Protein AF-0000000069326413 (afdb_homodimer)

Sequence (470 aa):
MCHCPIRCCQYRPVPPFSFQSLQCCTCTYGPPRIPIYRRQLPPCRSLFRKFFLRGDIPISRYFGPKASQQFIKWHVPPEKLDFQRYLPLFFDGLCETTFPYREFARNGIRDMIAVAKEKQLLCCLPMLILPAKRALNTKDPDVIIATLRALQQLVQAGPWIGPALVPYYRQLLPIPNLFRDCNVNIGDQIDFQGGNRVGDVIDVTLQMLERHGGPDAYLNIKYMVPTYESCVLNRMCHCPIRCCQYRPVPPFSFQSLQCCTCTYGPPRIPIYRRQLPPCRSLFRKFFLRGDIPISRYFGPKASQQFIKWHVPPEKLDFQRYLPLFFDGLCETTFPYREFARNGIRDMIAVAKEKQLLCCLPMLILPAKRALNTKDPDVIIATLRALQQLVQAGPWIGPALVPYYRQLLPIPNLFRDCNVNIGDQIDFQGGNRVGDVIDVTLQMLERHGGPDAYLNIKYMVPTYESCVLNR

Foldseek 3Di:
DQPPPPPLPAQDADDPPDPCCVDHSHDDPPPPPPCQLDQDLPPDDFPLVVCVVVVVAQWDADDDPCSVPDGIDGPDQLAPDQLLPVLLSLLLLLLPDDPPSNVCSLRSLVRNLVNYDLVSCLVNVVSNLVSLLVQLSSSQLQSLLSSLVSLLSQLVSDLVRLQSCQVSCLSRCQSLLVQLPVPCPPVRQANPVPRDGSNVSSLVSLQSSLVRNPDCNVVSNCVNRVPDDHPPVVD/DQPPPPPLPAQDADDPPDPCCVHHSHDDPPPPPPCQLDQDLPPDDFPLVVCVVVVVAQWDADDDPCSVPDGIDGPDQLAPDQCLPVLLSLLLLLLPDDPPSNVCSLRSLVRNLVNDDLVSCLVNVVSNLVSLLVQLSSSQLQSLLSSLVSLLSQLVSDLVRLQSCQVSCLSRCQSLLVQLPVPCPDVRQANPVPRDGSNVSSLVSLQSSLVRNPDCNVVSNCVNRVPDDHPVVVD

pLDDT: mean 82.01, std 21.1, range [27.34, 98.69]

Structure (mmCIF, N/CA/C/O backbone):
data_AF-0000000069326413-model_v1
#
loop_
_entity.id
_entity.type
_entity.pdbx_description
1 polymer 'Uncharacterized protein'
#
loop_
_atom_site.group_PDB
_atom_site.id
_atom_site.type_symbol
_atom_site.label_atom_id
_atom_site.label_alt_id
_atom_site.label_comp_id
_atom_site.label_asym_id
_atom_site.label_entity_id
_atom_site.label_seq_id
_atom_site.pdbx_PDB_ins_code
_atom_site.Cartn_x
_atom_site.Cartn_y
_atom_site.Cartn_z
_atom_site.occupancy
_atom_site.B_iso_or_equiv
_atom_site.auth_seq_id
_atom_site.auth_comp_id
_atom_site.auth_asym_id
_atom_site.auth_atom_id
_atom_site.pdbx_PDB_model_num
ATOM 1 N N . MET A 1 1 ? -33.094 -3.9 -29.969 1 27.34 1 MET A N 1
ATOM 2 C CA . MET A 1 1 ? -32.281 -5.02 -30.453 1 27.34 1 MET A CA 1
ATOM 3 C C . MET A 1 1 ? -31.25 -4.539 -31.438 1 27.34 1 MET A C 1
ATOM 5 O O . MET A 1 1 ? -31.562 -3.836 -32.406 1 27.34 1 MET A O 1
ATOM 9 N N . CYS A 1 2 ? -29.922 -4.367 -30.984 1 31.05 2 CYS A N 1
ATOM 10 C CA . CYS A 1 2 ? -28.859 -3.807 -31.828 1 31.05 2 CYS A CA 1
ATOM 11 C C . CYS A 1 2 ? -28.625 -4.684 -33.062 1 31.05 2 CYS A C 1
ATOM 13 O O . CYS A 1 2 ? -28.406 -5.891 -32.938 1 31.05 2 CYS A O 1
ATOM 15 N N . HIS A 1 3 ? -29.25 -4.457 -34.094 1 34.12 3 HIS A N 1
ATOM 16 C CA . HIS A 1 3 ? -29.141 -5.164 -35.375 1 34.12 3 HIS A CA 1
ATOM 17 C C . HIS A 1 3 ? -27.797 -4.891 -36.031 1 34.12 3 HIS A C 1
ATOM 19 O O . HIS A 1 3 ? -27.672 -5.008 -37.25 1 34.12 3 HIS A O 1
ATOM 25 N N . CYS A 1 4 ? -26.812 -4.234 -35.375 1 34.62 4 CYS A N 1
ATOM 26 C CA . CYS A 1 4 ? -25.594 -3.992 -36.156 1 34.62 4 CYS A CA 1
ATOM 27 C C . CYS A 1 4 ? -24.938 -5.305 -36.562 1 34.62 4 CYS A C 1
ATOM 29 O O . CYS A 1 4 ? -24.812 -6.219 -35.719 1 34.62 4 CYS A O 1
ATOM 31 N N . PRO A 1 5 ? -25.016 -5.652 -37.781 1 35.03 5 PRO A N 1
ATOM 32 C CA . PRO A 1 5 ? -24.391 -6.906 -38.219 1 35.03 5 PRO A CA 1
ATOM 33 C C . PRO A 1 5 ? -23.016 -7.141 -37.594 1 35.03 5 PRO A C 1
ATOM 35 O O . PRO A 1 5 ? -22.594 -8.289 -37.438 1 35.03 5 PRO A O 1
ATOM 38 N N . ILE A 1 6 ? -22.062 -6.262 -38 1 32.78 6 ILE A N 1
ATOM 39 C CA . ILE A 1 6 ? -20.672 -6.473 -37.594 1 32.78 6 ILE A CA 1
ATOM 40 C C . ILE A 1 6 ? -20.5 -6.164 -36.125 1 32.78 6 ILE A C 1
ATOM 42 O O . ILE A 1 6 ? -21.047 -5.172 -35.625 1 32.78 6 ILE A O 1
ATOM 46 N N . ARG A 1 7 ? -20.172 -7.125 -35.219 1 34.28 7 ARG A N 1
ATOM 47 C CA . ARG A 1 7 ? -19.969 -7.043 -33.781 1 34.28 7 ARG A CA 1
ATOM 48 C C . ARG A 1 7 ? -19.234 -5.762 -33.406 1 34.28 7 ARG A C 1
ATOM 50 O O . ARG A 1 7 ? -18.062 -5.582 -33.75 1 34.28 7 ARG A O 1
ATOM 57 N N . CYS A 1 8 ? -19.891 -4.648 -33.312 1 34.94 8 CYS A N 1
ATOM 58 C CA . CYS A 1 8 ? -19.328 -3.328 -33.094 1 34.94 8 CYS A CA 1
ATOM 59 C C . CYS A 1 8 ? -18.516 -3.307 -31.797 1 34.94 8 CYS A C 1
ATOM 61 O O . CYS A 1 8 ? -19.047 -3.535 -30.719 1 34.94 8 CYS A O 1
ATOM 63 N N . CYS A 1 9 ? -17.266 -3.766 -31.797 1 37.5 9 CYS A N 1
ATOM 64 C CA . CYS A 1 9 ? -16.312 -3.846 -30.688 1 37.5 9 CYS A CA 1
ATOM 65 C C . CYS A 1 9 ? -16.297 -2.549 -29.891 1 37.5 9 CYS A C 1
ATOM 67 O O . CYS A 1 9 ? -15.711 -2.492 -28.797 1 37.5 9 CYS A O 1
ATOM 69 N N . GLN A 1 10 ? -16.375 -1.351 -30.516 1 40.19 10 GLN A N 1
ATOM 70 C CA . GLN A 1 10 ? -16.188 -0.101 -29.781 1 40.19 10 GLN A CA 1
ATOM 71 C C . GLN A 1 10 ? -17.5 0.654 -29.609 1 40.19 10 GLN A C 1
ATOM 73 O O . GLN A 1 10 ? -18.172 0.953 -30.594 1 40.19 10 GLN A O 1
ATOM 78 N N . TYR A 1 11 ? -18.234 0.525 -28.594 1 44.97 11 TYR A N 1
ATOM 79 C CA . TYR A 1 11 ? -19.359 1.418 -28.359 1 44.97 11 TYR A CA 1
ATOM 80 C C . TYR A 1 11 ? -18.922 2.877 -28.391 1 44.97 11 TYR A C 1
ATOM 82 O O . TYR A 1 11 ? -17.844 3.217 -27.875 1 44.97 11 TYR A O 1
ATOM 90 N N . ARG A 1 12 ? -19.391 3.738 -29.219 1 49.75 12 ARG A N 1
ATOM 91 C CA . ARG A 1 12 ? -19.172 5.184 -29.266 1 49.75 12 ARG A CA 1
ATOM 92 C C . ARG A 1 12 ? -19.859 5.867 -28.078 1 49.75 12 ARG A C 1
ATOM 94 O O . ARG A 1 12 ? -21.062 5.73 -27.891 1 49.75 12 ARG A O 1
ATOM 101 N N . PRO A 1 13 ? -19.141 6.391 -27.078 1 49.81 13 PRO A N 1
ATOM 102 C CA . PRO A 1 13 ? -19.812 7.129 -26.016 1 49.81 13 PRO A CA 1
ATOM 103 C C . PRO A 1 13 ? -20.5 8.398 -26.516 1 49.81 13 PRO A C 1
ATOM 105 O O . PRO A 1 13 ? -19.906 9.156 -27.297 1 49.81 13 PRO A O 1
ATOM 108 N N . VAL A 1 14 ? -21.75 8.477 -26.312 1 55.78 14 VAL A N 1
ATOM 109 C CA . VAL A 1 14 ? -22.531 9.625 -26.75 1 55.78 14 VAL A CA 1
ATOM 110 C C . VAL A 1 14 ? -23.188 10.297 -25.547 1 55.78 14 VAL A C 1
ATOM 112 O O . VAL A 1 14 ? -23.391 9.664 -24.516 1 55.78 14 VAL A O 1
ATOM 115 N N . PRO A 1 15 ? -23.422 11.734 -25.562 1 49.31 15 PRO A N 1
ATOM 116 C CA . PRO A 1 15 ? -24.078 12.445 -24.469 1 49.31 15 PRO A CA 1
ATOM 117 C C . PRO A 1 15 ? -25.484 11.906 -24.188 1 49.31 15 PRO A C 1
ATOM 119 O O . PRO A 1 15 ? -26.172 11.453 -25.094 1 49.31 15 PRO A O 1
ATOM 122 N N . PRO A 1 16 ? -25.797 11.953 -22.969 1 54.88 16 PRO A N 1
ATOM 123 C CA . PRO A 1 16 ? -27.172 11.586 -22.672 1 54.88 16 PRO A CA 1
ATOM 124 C C . PRO A 1 16 ? -28.188 12.594 -23.234 1 54.88 16 PRO A C 1
ATOM 126 O O . PRO A 1 16 ? -27.875 13.773 -23.375 1 54.88 16 PRO A O 1
ATOM 129 N N . PHE A 1 17 ? -29.328 12.164 -23.719 1 55.66 17 PHE A N 1
ATOM 130 C CA . PHE A 1 17 ? -30.5 12.883 -24.203 1 55.66 17 PHE A CA 1
ATOM 131 C C . PHE A 1 17 ? -30.281 13.414 -25.609 1 55.66 17 PHE A C 1
ATOM 133 O O . PHE A 1 17 ? -30.938 14.367 -26.031 1 55.66 17 PHE A O 1
ATOM 140 N N . SER A 1 18 ? -29.125 12.977 -26.188 1 48 18 SER A N 1
ATOM 141 C CA . SER A 1 18 ? -29 13.359 -27.594 1 48 18 SER A CA 1
ATOM 142 C C . SER A 1 18 ? -29.641 12.32 -28.5 1 48 18 SER A C 1
ATOM 144 O O . SER A 1 18 ? -29.828 11.164 -28.094 1 48 18 SER A O 1
ATOM 146 N N . PHE A 1 19 ? -30.141 12.789 -29.609 1 54.47 19 PHE A N 1
ATOM 147 C CA . PHE A 1 19 ? -30.766 11.914 -30.609 1 54.47 19 PHE A CA 1
ATOM 148 C C . PHE A 1 19 ? -29.828 10.766 -30.969 1 54.47 19 PHE A C 1
ATOM 150 O O . PHE A 1 19 ? -30.281 9.695 -31.375 1 54.47 19 PHE A O 1
ATOM 157 N N . GLN A 1 20 ? -28.5 11.062 -30.766 1 51.72 20 GLN A N 1
ATOM 158 C CA . GLN A 1 20 ? -27.547 10.031 -31.141 1 51.72 20 GLN A CA 1
ATOM 159 C C . GLN A 1 20 ? -27.625 8.844 -30.188 1 51.72 20 GLN A C 1
ATOM 161 O O . GLN A 1 20 ? -27.219 7.73 -30.531 1 51.72 20 GLN A O 1
ATOM 166 N N . SER A 1 21 ? -28.172 9.086 -28.984 1 50.16 21 SER A N 1
ATOM 167 C CA . SER A 1 21 ? -28.312 8.008 -28 1 50.16 21 SER A CA 1
ATOM 168 C C . SER A 1 21 ? -29.312 6.957 -28.5 1 50.16 21 SER A C 1
ATOM 170 O O . SER A 1 21 ? -29.375 5.852 -27.953 1 50.16 21 SER A O 1
ATOM 172 N N . LEU A 1 22 ? -30.016 7.309 -29.469 1 51.34 22 LEU A N 1
ATOM 173 C CA . LEU A 1 22 ? -31.031 6.406 -30 1 51.34 22 LEU A CA 1
ATOM 174 C C . LEU A 1 22 ? -30.438 5.512 -31.078 1 51.34 22 LEU A C 1
ATOM 176 O O . LEU A 1 22 ? -31.125 4.633 -31.609 1 51.34 22 LEU A O 1
ATOM 180 N N . GLN A 1 23 ? -29.266 5.859 -31.469 1 47.84 23 GLN A N 1
ATOM 181 C CA . GLN A 1 23 ? -28.703 5.086 -32.562 1 47.84 23 GLN A CA 1
ATOM 182 C C . GLN A 1 23 ? -28.109 3.775 -32.094 1 47.84 23 GLN A C 1
ATOM 184 O O . GLN A 1 23 ? -27.75 3.648 -30.906 1 47.84 23 GLN A O 1
ATOM 189 N N . CYS A 1 24 ? -28.016 2.809 -32.781 1 48.91 24 CYS A N 1
ATOM 190 C CA . CYS A 1 24 ? -27.438 1.505 -32.5 1 48.91 24 CYS A CA 1
ATOM 191 C C . CYS A 1 24 ? -25.938 1.621 -32.25 1 48.91 24 CYS A C 1
ATOM 193 O O . CYS A 1 24 ? -25.297 2.553 -32.75 1 48.91 24 CYS A O 1
ATOM 195 N N . CYS A 1 25 ? -25.234 0.873 -31.281 1 47.34 25 CYS A N 1
ATOM 196 C CA . CYS A 1 25 ? -23.828 0.761 -30.906 1 47.34 25 CYS A CA 1
ATOM 197 C C . CYS A 1 25 ? -23.359 2.004 -30.156 1 47.34 25 CYS A C 1
ATOM 199 O O . CYS A 1 25 ? -22.219 2.432 -30.312 1 47.34 25 CYS A O 1
ATOM 201 N N . THR A 1 26 ? -24.219 2.953 -29.781 1 48.56 26 THR A N 1
ATOM 202 C CA . THR A 1 26 ? -23.875 4.074 -28.906 1 48.56 26 THR A CA 1
ATOM 203 C C . THR A 1 26 ? -24.141 3.721 -27.453 1 48.56 26 THR A C 1
ATOM 205 O O . THR A 1 26 ? -25 2.896 -27.141 1 48.56 26 THR A O 1
ATOM 208 N N . CYS A 1 27 ? -23.297 3.9 -26.609 1 46.59 27 CYS A N 1
ATOM 209 C CA . CYS A 1 27 ? -23.562 3.885 -25.188 1 46.59 27 CYS A CA 1
ATOM 210 C C . CYS A 1 27 ? -23.703 5.301 -24.641 1 46.59 27 CYS A C 1
ATOM 212 O O . CYS A 1 27 ? -22.984 6.207 -25.062 1 46.59 27 CYS A O 1
ATOM 214 N N . THR A 1 28 ? -24.875 5.641 -24.125 1 40.44 28 THR A N 1
ATOM 215 C CA . THR A 1 28 ? -25.016 6.918 -23.438 1 40.44 28 THR A CA 1
ATOM 216 C C . THR A 1 28 ? -24.031 7.02 -22.281 1 40.44 28 THR A C 1
ATOM 218 O O . THR A 1 28 ? -23.734 6.02 -21.625 1 40.44 28 THR A O 1
ATOM 221 N N . TYR A 1 29 ? -23.156 7.918 -22.391 1 38.94 29 TYR A N 1
ATOM 222 C CA . TYR A 1 29 ? -22.438 8.133 -21.141 1 38.94 29 TYR A CA 1
ATOM 223 C C . TYR A 1 29 ? -23.391 8.508 -20.016 1 38.94 29 TYR A C 1
ATOM 225 O O . TYR A 1 29 ? -24.344 9.273 -20.234 1 38.94 29 TYR A O 1
ATOM 233 N N . GLY A 1 30 ? -23.938 7.629 -19.297 1 38.88 30 GLY A N 1
ATOM 234 C CA . GLY A 1 30 ? -24.719 8.078 -18.156 1 38.88 30 GLY A CA 1
ATOM 235 C C . GLY A 1 30 ? -24.234 9.398 -17.578 1 38.88 30 GLY A C 1
ATOM 236 O O . GLY A 1 30 ? -23.234 9.945 -18.031 1 38.88 30 GLY A O 1
ATOM 237 N N . PRO A 1 31 ? -25.219 10.195 -16.812 1 34.94 31 PRO A N 1
ATOM 238 C CA . PRO A 1 31 ? -24.703 11.453 -16.266 1 34.94 31 PRO A CA 1
ATOM 239 C C . PRO A 1 31 ? -23.25 11.344 -15.828 1 34.94 31 PRO A C 1
ATOM 241 O O . PRO A 1 31 ? -22.828 10.297 -15.32 1 34.94 31 PRO A O 1
ATOM 244 N N . PRO A 1 32 ? -22.375 11.992 -16.578 1 34.94 32 PRO A N 1
ATOM 245 C CA . PRO A 1 32 ? -20.969 11.961 -16.156 1 34.94 32 PRO A CA 1
ATOM 246 C C . PRO A 1 32 ? -20.812 11.867 -14.648 1 34.94 32 PRO A C 1
ATOM 248 O O . PRO A 1 32 ? -21.609 12.438 -13.898 1 34.94 32 PRO A O 1
ATOM 251 N N . ARG A 1 33 ? -20.5 10.703 -14.102 1 37.53 33 ARG A N 1
ATOM 252 C CA . ARG A 1 33 ? -20.109 10.82 -12.695 1 37.53 33 ARG A CA 1
ATOM 253 C C . ARG A 1 33 ? 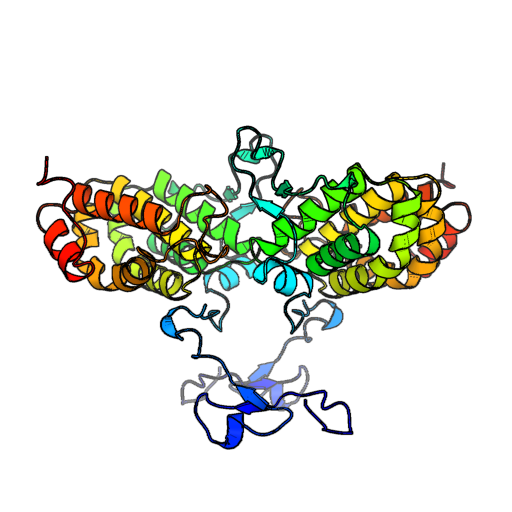-19.609 12.227 -12.383 1 37.53 33 ARG A C 1
ATOM 255 O O . ARG A 1 33 ? -18.938 12.852 -13.195 1 37.53 33 ARG A O 1
ATOM 262 N N . ILE A 1 34 ? -20.406 12.953 -11.609 1 36.38 34 ILE A N 1
ATOM 263 C CA . ILE A 1 34 ? -20.031 14.312 -11.25 1 36.38 34 ILE A CA 1
ATOM 264 C C . ILE A 1 34 ? -18.516 14.406 -11.094 1 36.38 34 ILE A C 1
ATOM 266 O O . ILE A 1 34 ? -17.922 13.719 -10.25 1 36.38 34 ILE A O 1
ATOM 270 N N . PRO A 1 35 ? -17.844 15 -12.086 1 40.69 35 PRO A N 1
ATOM 271 C CA . PRO A 1 35 ? -16.391 15.156 -12.195 1 40.69 35 PRO A CA 1
ATOM 272 C C . PRO A 1 35 ? -15.75 15.586 -10.875 1 40.69 35 PRO A C 1
ATOM 274 O O . PRO A 1 35 ? -14.547 15.383 -10.68 1 40.69 35 PRO A O 1
ATOM 277 N N . ILE A 1 36 ? -16.656 16.172 -10.109 1 44.5 36 ILE A N 1
ATOM 278 C CA . ILE A 1 36 ? -16.031 16.781 -8.938 1 44.5 36 ILE A CA 1
ATOM 279 C C . ILE A 1 36 ? -15.469 15.695 -8.023 1 44.5 36 ILE A C 1
ATOM 281 O O . ILE A 1 36 ? -14.461 15.906 -7.34 1 44.5 36 ILE A O 1
ATOM 285 N N . TYR A 1 37 ? -16.016 14.445 -8.078 1 42.06 37 TYR A N 1
ATOM 286 C CA . TYR A 1 37 ? -15.578 13.398 -7.156 1 42.06 37 TYR A CA 1
ATOM 287 C C . TYR A 1 37 ? -14.578 12.469 -7.828 1 42.06 37 TYR A C 1
ATOM 289 O O . TYR A 1 37 ? -14.141 11.477 -7.23 1 42.06 37 TYR A O 1
ATOM 297 N N . ARG A 1 38 ? -14.297 12.891 -9.062 1 51.5 38 ARG A N 1
ATOM 298 C CA . ARG A 1 38 ? -13.383 12 -9.773 1 51.5 38 ARG A CA 1
ATOM 299 C C . ARG A 1 38 ? -11.977 12.086 -9.195 1 51.5 38 ARG A C 1
ATOM 301 O O . ARG A 1 38 ? -11.445 13.18 -8.984 1 51.5 38 ARG A O 1
ATOM 308 N N . ARG A 1 39 ? -11.609 10.969 -8.828 1 54.31 39 ARG A N 1
ATOM 309 C CA . ARG A 1 39 ? -10.219 10.875 -8.383 1 54.31 39 ARG A CA 1
ATOM 310 C C . ARG A 1 39 ? -9.273 11.469 -9.422 1 54.31 39 ARG A C 1
ATOM 312 O O . ARG A 1 39 ? -9.406 11.203 -10.617 1 54.31 39 ARG A O 1
ATOM 319 N N . GLN A 1 40 ? -8.695 12.641 -9.125 1 45.34 40 GLN A N 1
ATOM 320 C CA . GLN A 1 40 ? -7.672 13.227 -9.984 1 45.34 40 GLN A CA 1
ATOM 321 C C . GLN A 1 40 ? -6.301 12.625 -9.68 1 45.34 40 GLN A C 1
ATOM 323 O O . GLN A 1 40 ? -5.871 12.594 -8.523 1 45.34 40 GLN A O 1
ATOM 328 N N . LEU A 1 41 ? -5.871 11.656 -10.383 1 51.34 41 LEU A N 1
ATOM 329 C CA . LEU A 1 41 ? -4.527 11.148 -10.125 1 51.34 41 LEU A CA 1
ATOM 330 C C . LEU A 1 41 ? -3.49 12.25 -10.297 1 51.34 41 LEU A C 1
ATOM 332 O O . LEU A 1 41 ? -3.494 12.961 -11.305 1 51.34 41 LEU A O 1
ATOM 336 N N . PRO A 1 42 ? -2.957 12.781 -9.305 1 47.81 42 PRO A N 1
ATOM 337 C CA . PRO A 1 42 ? -1.908 13.766 -9.594 1 47.81 42 PRO A CA 1
ATOM 338 C C . PRO A 1 42 ? -0.991 13.336 -10.734 1 47.81 42 PRO A C 1
ATOM 340 O O . PRO A 1 42 ? -0.585 12.172 -10.797 1 47.81 42 PRO A O 1
ATOM 343 N N . PRO A 1 43 ? -1.065 14.039 -11.82 1 47.78 43 PRO A N 1
ATOM 344 C CA . PRO A 1 43 ? -0.209 13.719 -12.969 1 47.78 43 PRO A CA 1
ATOM 345 C C . PRO A 1 43 ? 1.219 13.367 -12.555 1 47.78 43 PRO A C 1
ATOM 347 O O . PRO A 1 43 ? 1.895 12.602 -13.25 1 47.78 43 PRO A O 1
ATOM 350 N N . CYS A 1 44 ? 1.863 14.094 -11.508 1 55.53 44 CYS A N 1
ATOM 351 C CA . CYS A 1 44 ? 3.295 14.062 -11.227 1 55.53 44 CYS A CA 1
ATOM 352 C C . CYS A 1 44 ? 3.58 13.359 -9.906 1 55.53 44 CYS A C 1
ATOM 354 O O . CYS A 1 44 ? 2.77 13.406 -8.984 1 55.53 44 CYS A O 1
ATOM 356 N N . ARG A 1 45 ? 4.531 12.469 -9.875 1 76.69 45 ARG A N 1
ATOM 357 C CA . ARG A 1 45 ? 5.176 11.898 -8.688 1 76.69 45 ARG A CA 1
ATOM 358 C C . ARG A 1 45 ? 5.465 12.977 -7.652 1 76.69 45 ARG A C 1
ATOM 360 O O . ARG A 1 45 ? 5.871 14.094 -8 1 76.69 45 ARG A O 1
ATOM 367 N N . SER A 1 46 ? 5.039 12.805 -6.422 1 89.88 46 SER A N 1
ATOM 368 C CA . SER A 1 46 ? 5.277 13.75 -5.336 1 89.88 46 SER A CA 1
ATOM 369 C C . SER A 1 46 ? 6.762 14.07 -5.199 1 89.88 46 SER A C 1
ATOM 371 O O . SER A 1 46 ? 7.613 13.32 -5.668 1 89.88 46 SER A O 1
ATOM 373 N N . LEU A 1 47 ? 7.059 15.289 -4.742 1 93.62 47 LEU A N 1
ATOM 374 C CA . LEU A 1 47 ? 8.43 15.633 -4.391 1 93.62 47 LEU A CA 1
ATOM 375 C C . LEU A 1 47 ? 9.008 14.633 -3.389 1 93.62 47 LEU A C 1
ATOM 377 O O . LEU A 1 47 ? 10.188 14.297 -3.451 1 93.62 47 LEU A O 1
ATOM 381 N N . PHE A 1 48 ? 8.188 14.172 -2.596 1 96.69 48 PHE A N 1
ATOM 382 C CA . PHE A 1 48 ? 8.609 13.188 -1.608 1 96.69 48 PHE A CA 1
ATOM 383 C C . PHE A 1 48 ? 9.188 11.953 -2.289 1 96.69 48 PHE A C 1
ATOM 385 O O . PHE A 1 48 ? 10.273 11.484 -1.932 1 96.69 48 PHE A O 1
ATOM 392 N N . ARG A 1 49 ? 8.445 11.445 -3.221 1 92.5 49 ARG A N 1
ATOM 393 C CA . ARG A 1 49 ? 8.891 10.25 -3.924 1 92.5 49 ARG A CA 1
ATOM 394 C C . ARG A 1 49 ? 10.219 10.492 -4.633 1 92.5 49 ARG A C 1
ATOM 396 O O . ARG A 1 49 ? 11.109 9.641 -4.594 1 92.5 49 ARG A O 1
ATOM 403 N N . LYS A 1 50 ? 10.32 11.641 -5.238 1 90.94 50 LYS A N 1
ATOM 404 C CA . LYS A 1 50 ? 11.562 11.992 -5.918 1 90.94 50 LYS A CA 1
ATOM 405 C C . LYS A 1 50 ? 12.742 11.984 -4.945 1 90.94 50 LYS A C 1
ATOM 407 O O . LYS A 1 50 ? 13.781 11.383 -5.227 1 90.94 50 LYS A O 1
ATOM 412 N N . PHE A 1 51 ? 12.602 12.633 -3.773 1 93.62 51 PHE A N 1
ATOM 413 C CA . PHE A 1 51 ? 13.664 12.711 -2.775 1 93.62 51 PHE A CA 1
ATOM 414 C C . PHE A 1 51 ? 13.93 11.344 -2.156 1 93.62 51 PHE A C 1
ATOM 416 O O . PHE A 1 51 ? 15.062 11.023 -1.815 1 93.62 51 PHE A O 1
ATOM 423 N N . PHE A 1 52 ? 12.891 10.625 -2.066 1 92.12 52 PHE A N 1
ATOM 424 C CA . PHE A 1 52 ? 13.016 9.273 -1.521 1 92.12 52 PHE A CA 1
ATOM 425 C C . PHE A 1 52 ? 13.867 8.398 -2.432 1 92.12 52 PHE A C 1
ATOM 427 O O . PHE A 1 52 ? 14.812 7.75 -1.974 1 92.12 52 PHE A O 1
ATOM 434 N N . LEU A 1 53 ? 13.562 8.398 -3.68 1 85.31 53 LEU A N 1
ATOM 435 C CA . LEU A 1 53 ? 14.25 7.555 -4.66 1 85.31 53 LEU A CA 1
ATOM 436 C C . LEU A 1 53 ? 15.703 7.984 -4.82 1 85.31 53 LEU A C 1
ATOM 438 O O . LEU A 1 53 ? 16.578 7.148 -5.074 1 85.31 53 LEU A O 1
ATOM 442 N N . ARG A 1 54 ? 15.945 9.242 -4.57 1 87.31 54 ARG A N 1
ATOM 443 C CA . ARG A 1 54 ? 17.297 9.766 -4.672 1 87.31 54 ARG A CA 1
ATOM 444 C C . ARG A 1 54 ? 18.109 9.43 -3.424 1 87.31 54 ARG A C 1
ATOM 446 O O . ARG A 1 54 ? 19.344 9.547 -3.424 1 87.31 54 ARG A O 1
ATOM 453 N N . GLY A 1 55 ? 17.438 9.125 -2.342 1 88.5 55 GLY A N 1
ATOM 454 C CA . GLY A 1 55 ? 18.109 8.805 -1.098 1 88.5 55 GLY A CA 1
ATOM 455 C C . GLY A 1 55 ? 18.406 10.016 -0.236 1 88.5 55 GLY A C 1
ATOM 456 O O . GLY A 1 55 ? 19.297 9.984 0.616 1 88.5 55 GLY A O 1
ATOM 457 N N . ASP A 1 56 ? 17.641 11.094 -0.477 1 91.12 56 ASP A N 1
ATOM 458 C CA . ASP A 1 56 ? 17.875 12.352 0.232 1 91.12 56 ASP A CA 1
ATOM 459 C C . ASP A 1 56 ? 17.188 12.344 1.596 1 91.12 56 ASP A C 1
ATOM 461 O O . ASP A 1 56 ? 17.406 13.242 2.412 1 91.12 56 ASP A O 1
ATOM 465 N N . ILE A 1 57 ? 16.344 11.469 1.844 1 94.75 57 ILE A N 1
ATOM 466 C CA . ILE A 1 57 ? 15.664 11.352 3.129 1 94.75 57 ILE A CA 1
ATOM 467 C C . ILE A 1 57 ? 16.328 10.258 3.965 1 94.75 57 ILE A C 1
ATOM 469 O O . ILE A 1 57 ? 16.531 9.141 3.488 1 94.75 57 ILE A O 1
ATOM 473 N N . PRO A 1 58 ? 16.703 10.531 5.156 1 94.69 58 PRO A N 1
ATOM 474 C CA . PRO A 1 58 ? 17.469 9.594 5.965 1 94.69 58 PRO A CA 1
ATOM 475 C C . PRO A 1 58 ? 16.609 8.523 6.621 1 94.69 58 PRO A C 1
ATOM 477 O O . PRO A 1 58 ? 16.562 8.43 7.852 1 94.69 58 PRO A O 1
ATOM 480 N N . ILE A 1 59 ? 15.945 7.672 5.883 1 94.38 59 ILE A N 1
ATOM 481 C CA . ILE A 1 59 ? 15.031 6.664 6.402 1 94.38 59 ILE A CA 1
ATOM 482 C C . ILE A 1 59 ? 15.211 5.359 5.633 1 94.38 59 ILE A C 1
ATOM 484 O O . ILE A 1 59 ? 15.695 5.359 4.504 1 94.38 59 ILE A O 1
ATOM 488 N N . SER A 1 60 ? 14.922 4.281 6.305 1 90.38 60 SER A N 1
ATOM 489 C CA . SER A 1 60 ? 14.797 2.951 5.719 1 90.38 60 SER A CA 1
ATOM 490 C C . SER A 1 60 ? 13.727 2.129 6.438 1 90.38 60 SER A C 1
ATOM 492 O O . SER A 1 60 ? 13.141 2.586 7.422 1 90.38 60 SER A O 1
ATOM 494 N N . ARG A 1 61 ? 13.398 1.074 5.859 1 90.88 61 ARG A N 1
ATOM 495 C CA . ARG A 1 61 ? 12.414 0.202 6.492 1 90.88 61 ARG A CA 1
ATOM 496 C C . ARG A 1 61 ? 13 -0.488 7.719 1 90.88 61 ARG A C 1
ATOM 498 O O . ARG A 1 61 ? 14.141 -0.964 7.688 1 90.88 61 ARG A O 1
ATOM 505 N N . TYR A 1 62 ? 12.227 -0.563 8.75 1 89.31 62 TYR A N 1
ATOM 506 C CA . TYR A 1 62 ? 12.625 -1.265 9.969 1 89.31 62 TYR A CA 1
ATOM 507 C C . TYR A 1 62 ? 12.25 -2.738 9.891 1 89.31 62 TYR A C 1
ATOM 509 O O . TYR A 1 62 ? 11.102 -3.078 9.586 1 89.31 62 TYR A O 1
ATOM 517 N N . PHE A 1 63 ? 13.086 -3.684 10.086 1 83.38 63 PHE A N 1
ATOM 518 C CA . PHE A 1 63 ? 12.812 -5.113 10.023 1 83.38 63 PHE A CA 1
ATOM 519 C C . PHE A 1 63 ? 13.055 -5.773 11.375 1 83.38 63 PHE A C 1
ATOM 521 O O . PHE A 1 63 ? 13.062 -7 11.477 1 83.38 63 PHE A O 1
ATOM 528 N N . GLY A 1 64 ? 13.133 -5.129 12.422 1 81.31 64 GLY A N 1
ATOM 529 C CA . GLY A 1 64 ? 13.414 -5.684 13.734 1 81.31 64 GLY A CA 1
ATOM 530 C C . GLY A 1 64 ? 12.18 -6.211 14.438 1 81.31 64 GLY A C 1
ATOM 531 O O . GLY A 1 64 ? 11.133 -6.387 13.812 1 81.31 64 GLY A O 1
ATOM 532 N N . PRO A 1 65 ? 12.242 -6.574 15.586 1 81.5 65 PRO A N 1
ATOM 533 C CA . PRO A 1 65 ? 11.172 -7.211 16.359 1 81.5 65 PRO A CA 1
ATOM 534 C C . PRO A 1 65 ? 9.938 -6.324 16.516 1 81.5 65 PRO A C 1
ATOM 536 O O . PRO A 1 65 ? 8.828 -6.832 16.656 1 81.5 65 PRO A O 1
ATOM 539 N N . LYS A 1 66 ? 10.172 -5.09 16.438 1 83.19 66 LYS A N 1
ATOM 540 C CA . LYS A 1 66 ? 9.047 -4.176 16.609 1 83.19 66 LYS A CA 1
ATOM 541 C C . LYS A 1 66 ? 8.523 -3.68 15.266 1 83.19 66 LYS A C 1
ATOM 543 O O . LYS A 1 66 ? 8.031 -2.555 15.164 1 83.19 66 LYS A O 1
ATOM 548 N N . ALA A 1 67 ? 8.672 -4.434 14.234 1 79.25 67 ALA A N 1
ATOM 549 C CA . ALA A 1 67 ? 8.328 -4.023 12.875 1 79.25 67 ALA A CA 1
ATOM 550 C C . ALA A 1 67 ? 6.82 -3.799 12.734 1 79.25 67 ALA A C 1
ATOM 552 O O . ALA A 1 67 ? 6.379 -3.043 11.867 1 79.25 67 ALA A O 1
ATOM 553 N N . SER A 1 68 ? 6.074 -4.363 13.68 1 77.06 68 SER A N 1
ATOM 554 C CA . SER A 1 68 ? 4.625 -4.195 13.641 1 77.06 68 SER A CA 1
ATOM 555 C C . SER A 1 68 ? 4.219 -2.803 14.109 1 77.06 68 SER A C 1
ATOM 557 O O . SER A 1 68 ? 3.191 -2.271 13.672 1 77.06 68 SER A O 1
ATOM 559 N N . GLN A 1 69 ? 5.062 -2.186 14.906 1 82.44 69 GLN A N 1
ATOM 560 C CA . GLN A 1 69 ? 4.73 -0.891 15.492 1 82.44 69 GLN A CA 1
ATOM 561 C C . GLN A 1 69 ? 5.535 0.231 14.844 1 82.44 69 GLN A C 1
ATOM 563 O O . GLN A 1 69 ? 5.121 1.392 14.867 1 82.44 69 GLN A O 1
ATOM 568 N N . GLN A 1 70 ? 6.668 -0.265 14.344 1 89.56 70 GLN A N 1
ATOM 569 C CA . GLN A 1 70 ? 7.582 0.706 13.742 1 89.56 70 GLN A CA 1
ATOM 570 C C . GLN A 1 70 ? 7.871 0.365 12.289 1 89.56 70 GLN A C 1
ATOM 572 O O . GLN A 1 70 ? 8.445 -0.686 11.992 1 89.56 70 GLN A O 1
ATOM 577 N N . PHE A 1 71 ? 7.535 1.3 11.508 1 92 71 PHE A N 1
ATOM 578 C CA . PHE A 1 71 ? 7.719 1.056 10.078 1 92 71 PHE A CA 1
ATOM 579 C C . PHE A 1 71 ? 9.055 1.615 9.602 1 92 71 PHE A C 1
ATOM 581 O O . PHE A 1 71 ? 9.734 0.996 8.789 1 92 71 PHE A O 1
ATOM 588 N N . ILE A 1 72 ? 9.453 2.74 10.188 1 94.94 72 ILE A N 1
ATOM 589 C CA . ILE A 1 72 ? 10.617 3.459 9.68 1 94.94 72 ILE A CA 1
ATOM 590 C C . ILE A 1 72 ? 11.797 3.268 10.625 1 94.94 72 ILE A C 1
ATOM 592 O O . ILE A 1 72 ? 11.648 3.359 11.844 1 94.94 72 ILE A O 1
ATOM 596 N N . LYS A 1 73 ? 12.898 2.92 10.047 1 93.81 73 LYS A N 1
ATOM 597 C CA . LYS A 1 73 ? 14.195 3.068 10.695 1 93.81 73 LYS A CA 1
ATOM 598 C C . LYS A 1 73 ? 14.836 4.406 10.352 1 93.81 73 LYS A C 1
ATOM 600 O O . LYS A 1 73 ? 15.266 4.617 9.211 1 93.81 73 LYS A O 1
ATOM 605 N N . TRP A 1 74 ? 14.945 5.246 11.32 1 95.62 74 TRP A N 1
ATOM 606 C CA . TRP A 1 74 ? 15.508 6.578 11.117 1 95.62 74 TRP A CA 1
ATOM 607 C C . TRP A 1 74 ? 17.031 6.551 11.258 1 95.62 74 TRP A C 1
ATOM 609 O O . TRP A 1 74 ? 17.562 6.062 12.258 1 95.62 74 TRP A O 1
ATOM 619 N N 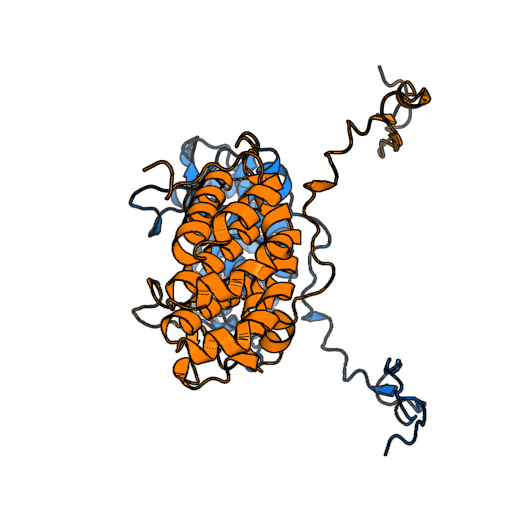. HIS A 1 75 ? 17.719 7.082 10.305 1 95.56 75 HIS A N 1
ATOM 620 C CA . HIS A 1 75 ? 19.172 7.145 10.367 1 95.56 75 HIS A CA 1
ATOM 621 C C . HIS A 1 75 ? 19.641 8.359 11.172 1 95.56 75 HIS A C 1
ATOM 623 O O . HIS A 1 75 ? 20.797 8.422 11.602 1 95.56 75 HIS A O 1
ATOM 629 N N . VAL A 1 76 ? 18.828 9.32 11.281 1 96.19 76 VAL A N 1
ATOM 630 C CA . VAL A 1 76 ? 18.938 10.469 12.18 1 96.19 76 VAL A CA 1
ATOM 631 C C . VAL A 1 76 ? 17.688 10.578 13.039 1 96.19 76 VAL A C 1
ATOM 633 O O . VAL A 1 76 ? 16.562 10.5 12.523 1 96.19 76 VAL A O 1
ATOM 636 N N . PRO A 1 77 ? 17.906 10.633 14.344 1 96.5 77 PRO A N 1
ATOM 637 C CA . PRO A 1 77 ? 16.703 10.773 15.172 1 96.5 77 PRO A CA 1
ATOM 638 C C . PRO A 1 77 ? 15.773 11.883 14.672 1 96.5 77 PRO A C 1
ATOM 640 O O . PRO A 1 77 ? 16.234 12.984 14.352 1 96.5 77 PRO A O 1
ATOM 643 N N . PRO A 1 78 ? 14.523 11.57 14.594 1 95.75 78 PRO A N 1
ATOM 644 C CA . PRO A 1 78 ? 13.586 12.539 14.016 1 95.75 78 PRO A CA 1
ATOM 645 C C . PRO A 1 78 ? 13.617 13.891 14.727 1 95.75 78 PRO A C 1
ATOM 647 O O . PRO A 1 78 ? 13.406 14.93 14.102 1 95.75 78 PRO A O 1
ATOM 650 N N . GLU A 1 79 ? 13.891 13.875 16.031 1 95.38 79 GLU A N 1
ATOM 651 C CA . GLU A 1 79 ? 13.914 15.109 16.812 1 95.38 79 GLU A CA 1
ATOM 652 C C . GLU A 1 79 ? 15.039 16.031 16.344 1 95.38 79 GLU A C 1
ATOM 654 O O . GLU A 1 79 ? 15 17.234 16.578 1 95.38 79 GLU A O 1
ATOM 659 N N . LYS A 1 80 ? 16.016 15.492 15.688 1 96.12 80 LYS A N 1
ATOM 660 C CA . LYS A 1 80 ? 17.188 16.266 15.266 1 96.12 80 LYS A CA 1
ATOM 661 C C . LYS A 1 80 ? 17.062 16.703 13.812 1 96.12 80 LYS A C 1
ATOM 663 O O . LYS A 1 80 ? 17.906 17.438 13.305 1 96.12 80 LYS A O 1
ATOM 668 N N . LEU A 1 81 ? 16.062 16.344 13.172 1 96.31 81 LEU A N 1
ATOM 669 C CA . LEU A 1 81 ? 15.859 16.703 11.773 1 96.31 81 LEU A CA 1
ATOM 670 C C . LEU A 1 81 ? 15.445 18.156 11.633 1 96.31 81 LEU A C 1
ATOM 672 O O . LEU A 1 81 ? 14.914 18.75 12.578 1 96.31 81 LEU A O 1
ATOM 676 N N . ASP A 1 82 ? 15.766 18.703 10.492 1 96.44 82 ASP A N 1
ATOM 677 C CA . ASP A 1 82 ? 15.219 20 10.125 1 96.44 82 ASP A CA 1
ATOM 678 C C . ASP A 1 82 ? 13.734 19.906 9.766 1 96.44 82 ASP A C 1
ATOM 680 O O . ASP A 1 82 ? 13.383 19.531 8.641 1 96.44 82 ASP A O 1
ATOM 684 N N . PHE A 1 83 ? 12.883 20.312 10.656 1 97.69 83 PHE A N 1
ATOM 685 C CA . PHE A 1 83 ? 11.438 20.156 10.5 1 97.69 83 PHE A CA 1
ATOM 686 C C . PHE A 1 83 ? 10.922 20.969 9.32 1 97.69 83 PHE A C 1
ATOM 688 O O . PHE A 1 83 ? 10.008 20.562 8.617 1 97.69 83 PHE A O 1
ATOM 695 N N . GLN A 1 84 ? 11.5 22.062 9.062 1 96.75 84 GLN A N 1
ATOM 696 C CA . GLN A 1 84 ? 11.039 22.922 7.98 1 96.75 84 GLN A CA 1
ATOM 697 C C . GLN A 1 84 ? 11.344 22.312 6.617 1 96.75 84 GLN A C 1
ATOM 699 O O . GLN A 1 84 ? 10.641 22.578 5.641 1 96.75 84 GLN A O 1
ATOM 704 N N . ARG A 1 85 ? 12.266 21.469 6.668 1 95.75 85 ARG A N 1
ATOM 705 C CA . ARG A 1 85 ? 12.648 20.812 5.422 1 95.75 85 ARG A CA 1
ATOM 706 C C . ARG A 1 85 ? 11.891 19.5 5.238 1 95.75 85 ARG A C 1
ATOM 708 O O . ARG A 1 85 ? 11.297 19.266 4.188 1 95.75 85 ARG A O 1
ATOM 715 N N . TYR A 1 86 ? 11.859 18.766 6.254 1 98 86 TYR A N 1
ATOM 716 C CA . TYR A 1 86 ? 11.469 17.375 6.066 1 98 86 TYR A CA 1
ATOM 717 C C . TYR A 1 86 ? 9.969 17.203 6.301 1 98 86 TYR A C 1
ATOM 719 O O . TYR A 1 86 ? 9.32 16.406 5.609 1 98 86 TYR A O 1
ATOM 727 N N . LEU A 1 87 ? 9.352 17.891 7.227 1 98.56 87 LEU A N 1
ATOM 728 C CA . LEU A 1 87 ? 7.945 17.656 7.508 1 98.56 87 LEU A CA 1
ATOM 729 C C . LEU A 1 87 ? 7.078 18.047 6.316 1 98.56 87 LEU A C 1
ATOM 731 O O . LEU A 1 87 ? 6.203 17.281 5.906 1 98.56 87 LEU A O 1
ATOM 735 N N . PRO A 1 88 ? 7.371 19.203 5.629 1 98.31 88 PRO A N 1
ATOM 736 C CA . PRO A 1 88 ? 6.617 19.5 4.41 1 98.31 88 PRO A CA 1
ATOM 737 C C . PRO A 1 88 ? 6.84 18.453 3.311 1 98.31 88 PRO A C 1
ATOM 739 O O . PRO A 1 88 ? 5.922 18.172 2.533 1 98.31 88 PRO A O 1
ATOM 742 N N . LEU A 1 89 ? 8.023 17.969 3.291 1 97.81 89 LEU A N 1
ATOM 743 C CA . LEU A 1 89 ? 8.32 16.922 2.307 1 97.81 89 LEU A CA 1
ATOM 744 C C . LEU A 1 89 ? 7.484 15.68 2.555 1 97.81 89 LEU A C 1
ATOM 746 O O . LEU A 1 89 ? 6.914 15.109 1.62 1 97.81 89 LEU A O 1
ATOM 750 N N . PHE A 1 90 ? 7.395 15.273 3.775 1 98.56 90 PHE A N 1
ATOM 751 C CA . PHE A 1 90 ? 6.555 14.133 4.121 1 98.56 90 PHE A CA 1
ATOM 752 C C . PHE A 1 90 ? 5.086 14.438 3.846 1 98.56 90 PHE A C 1
ATOM 754 O O . PHE A 1 90 ? 4.348 13.578 3.363 1 98.56 90 PHE A O 1
ATOM 761 N N . PHE A 1 91 ? 4.617 15.633 4.125 1 98.69 91 PHE A N 1
ATOM 762 C CA . PHE A 1 91 ? 3.24 16.016 3.826 1 98.69 91 PHE A CA 1
ATOM 763 C C . PHE A 1 91 ? 2.971 15.953 2.328 1 98.69 91 PHE A C 1
ATOM 765 O O . PHE A 1 91 ? 1.871 15.586 1.906 1 98.69 91 PHE A O 1
ATOM 772 N N . ASP A 1 92 ? 3.967 16.266 1.572 1 97.94 92 ASP A N 1
ATOM 773 C CA . ASP A 1 92 ? 3.84 16.156 0.123 1 97.94 92 ASP A CA 1
ATOM 774 C C . ASP A 1 92 ? 3.58 14.703 -0.293 1 97.94 92 ASP A C 1
ATOM 776 O O . ASP A 1 92 ? 2.914 14.453 -1.299 1 97.94 92 ASP A O 1
ATOM 780 N N . GLY A 1 93 ? 4.062 13.82 0.494 1 97.88 93 GLY A N 1
ATOM 781 C CA . GLY A 1 93 ? 3.904 12.398 0.223 1 97.88 93 GLY A CA 1
ATOM 782 C C . GLY A 1 93 ? 2.535 11.867 0.6 1 97.88 93 GLY A C 1
ATOM 783 O O . GLY A 1 93 ? 2.199 10.727 0.284 1 97.88 93 GLY A O 1
ATOM 784 N N . LEU A 1 94 ? 1.69 12.648 1.197 1 97.44 94 LEU A N 1
ATOM 785 C CA . LEU A 1 94 ? 0.366 12.195 1.612 1 97.44 94 LEU A CA 1
ATOM 786 C C . LEU A 1 94 ? -0.468 11.773 0.407 1 97.44 94 LEU A C 1
ATOM 788 O O . LEU A 1 94 ? -1.337 10.906 0.521 1 97.44 94 LEU A O 1
ATOM 792 N N . CYS A 1 95 ? -0.125 12.336 -0.715 1 95.75 95 CYS A N 1
ATOM 793 C CA . CYS A 1 95 ? -0.913 12.039 -1.907 1 95.75 95 CYS A CA 1
ATOM 794 C C . CYS A 1 95 ? -0.528 10.688 -2.496 1 95.75 95 CYS A C 1
ATOM 796 O O . CYS A 1 95 ? -1.212 10.172 -3.383 1 95.75 95 CYS A O 1
ATOM 798 N N . GLU A 1 96 ? 0.552 10.117 -2.01 1 93.75 96 GLU A N 1
ATOM 799 C CA . GLU A 1 96 ? 1.021 8.844 -2.549 1 93.75 96 GLU A CA 1
ATOM 800 C C . GLU A 1 96 ? 0.081 7.703 -2.17 1 93.75 96 GLU A C 1
ATOM 802 O O . GLU A 1 96 ? -0.365 7.609 -1.024 1 93.75 96 GLU A O 1
ATOM 807 N N . THR A 1 97 ? -0.171 6.824 -3.107 1 91.5 97 THR A N 1
ATOM 808 C CA . THR A 1 97 ? -1.018 5.664 -2.865 1 91.5 97 THR A CA 1
ATOM 809 C C . THR A 1 97 ? -0.257 4.371 -3.148 1 91.5 97 THR A C 1
ATOM 811 O O . THR A 1 97 ? -0.768 3.275 -2.902 1 91.5 97 THR A O 1
ATOM 814 N N . THR A 1 98 ? 0.939 4.508 -3.674 1 91 98 THR A N 1
ATOM 815 C CA . THR A 1 98 ? 1.734 3.359 -4.098 1 91 98 THR A CA 1
ATOM 816 C C . THR A 1 98 ? 2.682 2.918 -2.986 1 91 98 THR A C 1
ATOM 818 O O . THR A 1 98 ? 3.295 3.752 -2.318 1 91 98 THR A O 1
ATOM 821 N N . PHE A 1 99 ? 2.816 1.622 -2.744 1 89.56 99 PHE A N 1
ATOM 822 C CA . PHE A 1 99 ? 3.812 1.066 -1.836 1 89.56 99 PHE A CA 1
ATOM 823 C C . PHE A 1 99 ? 5.207 1.15 -2.445 1 89.56 99 PHE A C 1
ATOM 825 O O . PHE A 1 99 ? 5.395 0.842 -3.623 1 89.56 99 PHE A O 1
ATOM 832 N N . PRO A 1 100 ? 6.141 1.578 -1.742 1 90.75 100 PRO A N 1
ATOM 833 C CA . PRO A 1 100 ? 6.164 1.824 -0.299 1 90.75 100 PRO A CA 1
ATOM 834 C C . PRO A 1 100 ? 6.051 3.307 0.05 1 90.75 100 PRO A C 1
ATOM 836 O O . PRO A 1 100 ? 6.125 3.676 1.225 1 90.75 100 PRO A O 1
ATOM 839 N N . TYR A 1 101 ? 5.879 4.176 -0.896 1 93.38 101 TYR A N 1
ATOM 840 C CA . TYR A 1 101 ? 5.918 5.621 -0.687 1 93.38 101 TYR A CA 1
ATOM 841 C C . TYR A 1 101 ? 4.789 6.07 0.23 1 93.38 101 TYR A C 1
ATOM 843 O O . TYR A 1 101 ? 4.992 6.906 1.114 1 93.38 101 TYR A O 1
ATOM 851 N N . ARG A 1 102 ? 3.658 5.469 0.032 1 94.38 102 ARG A N 1
ATOM 852 C CA . ARG A 1 102 ? 2.488 5.738 0.864 1 94.38 102 ARG A CA 1
ATOM 853 C C . ARG A 1 102 ? 2.795 5.484 2.336 1 94.38 102 ARG A C 1
ATOM 855 O O . ARG A 1 102 ? 2.521 6.332 3.188 1 94.38 102 ARG A O 1
ATOM 862 N N . GLU A 1 103 ? 3.41 4.387 2.633 1 94.44 103 GLU A N 1
ATOM 863 C CA . GLU A 1 103 ? 3.699 3.986 4.004 1 94.44 103 GLU A CA 1
ATOM 864 C C . GLU A 1 103 ? 4.77 4.879 4.629 1 94.44 103 GLU A C 1
ATOM 866 O O . GLU A 1 103 ? 4.641 5.301 5.781 1 94.44 103 GLU A O 1
ATOM 871 N N . PHE A 1 104 ? 5.738 5.145 3.836 1 95.25 104 PHE A N 1
ATOM 872 C CA . PHE A 1 104 ? 6.84 5.941 4.367 1 95.25 104 PHE A CA 1
ATOM 873 C C . PHE A 1 104 ? 6.383 7.367 4.656 1 95.25 104 PHE A C 1
ATOM 875 O O . PHE A 1 104 ? 6.734 7.938 5.691 1 95.25 104 PHE A O 1
ATOM 882 N N . ALA A 1 105 ? 5.617 7.906 3.785 1 97.38 105 ALA A N 1
ATOM 883 C CA . ALA A 1 105 ? 5.152 9.273 3.977 1 97.38 105 ALA A CA 1
ATOM 884 C C . ALA A 1 105 ? 4.293 9.391 5.23 1 97.38 105 ALA A C 1
ATOM 886 O O . ALA A 1 105 ? 4.527 10.266 6.074 1 97.38 105 ALA A O 1
ATOM 887 N N . ARG A 1 106 ? 3.385 8.547 5.41 1 97.25 106 ARG A N 1
ATOM 888 C CA . ARG A 1 106 ? 2.41 8.617 6.496 1 97.25 106 ARG A CA 1
ATOM 889 C C . ARG A 1 106 ? 3.062 8.312 7.84 1 97.25 106 ARG A C 1
ATOM 891 O O . ARG A 1 106 ? 2.816 9.008 8.828 1 97.25 106 ARG A O 1
ATOM 898 N N . ASN A 1 107 ? 3.895 7.32 7.852 1 97.19 107 ASN A N 1
ATOM 899 C CA . ASN A 1 107 ? 4.594 7 9.094 1 97.19 107 ASN A CA 1
ATOM 900 C C . ASN A 1 107 ? 5.609 8.078 9.461 1 97.19 107 ASN A C 1
ATOM 902 O O . ASN A 1 107 ? 5.816 8.359 10.641 1 97.19 107 ASN A O 1
ATOM 906 N N . GLY A 1 108 ? 6.215 8.609 8.445 1 98.19 108 GLY A N 1
ATOM 907 C CA . GLY A 1 108 ? 7.141 9.703 8.703 1 98.19 108 GLY A CA 1
ATOM 908 C C . GLY A 1 108 ? 6.484 10.898 9.359 1 98.19 108 GLY A C 1
ATOM 909 O O . GLY A 1 108 ? 7.023 11.461 10.312 1 98.19 108 GLY A O 1
ATOM 910 N N . ILE A 1 109 ? 5.328 11.281 8.883 1 98.62 109 ILE A N 1
ATOM 911 C CA . ILE A 1 109 ? 4.566 12.383 9.469 1 98.62 109 ILE A CA 1
ATOM 912 C C . ILE A 1 109 ? 4.238 12.062 10.93 1 98.62 109 ILE A C 1
ATOM 914 O O . ILE A 1 109 ? 4.473 12.883 11.82 1 98.62 109 ILE A O 1
ATOM 918 N N . ARG A 1 110 ? 3.762 10.922 11.148 1 98 110 ARG A N 1
ATOM 919 C CA . ARG A 1 110 ? 3.371 10.5 12.492 1 98 110 ARG A CA 1
ATOM 920 C C . ARG A 1 110 ? 4.555 10.562 13.453 1 98 110 ARG A C 1
ATOM 922 O O . ARG A 1 110 ? 4.445 11.133 14.539 1 98 110 ARG A O 1
ATOM 929 N N . ASP A 1 111 ? 5.656 10 13.008 1 97.81 111 ASP A N 1
ATOM 930 C CA . ASP A 1 111 ? 6.848 9.953 13.852 1 97.81 111 ASP A CA 1
ATOM 931 C C . ASP A 1 111 ? 7.363 11.352 14.156 1 97.81 111 ASP A C 1
ATOM 933 O O . ASP A 1 111 ? 7.727 11.656 15.297 1 97.81 111 ASP A O 1
ATOM 937 N N . MET A 1 112 ? 7.395 12.188 13.188 1 98.25 112 MET A N 1
ATOM 938 C CA . MET A 1 112 ? 7.973 13.523 13.359 1 98.25 112 MET A CA 1
ATOM 939 C C . MET A 1 112 ? 7.094 14.383 14.258 1 98.25 112 MET A C 1
ATOM 941 O O . MET A 1 112 ? 7.598 15.07 15.156 1 98.25 112 MET A O 1
ATOM 945 N N . ILE A 1 113 ? 5.789 14.312 14.094 1 98.38 113 ILE A N 1
ATOM 946 C CA . ILE A 1 113 ? 4.898 15.125 14.914 1 98.38 113 ILE A CA 1
ATOM 947 C C . ILE A 1 113 ? 4.957 14.656 16.359 1 98.38 113 ILE A C 1
ATOM 949 O O . ILE A 1 113 ? 4.902 15.461 17.297 1 98.38 113 ILE A O 1
ATOM 953 N N . ALA A 1 114 ? 5.105 13.398 16.562 1 97.75 114 ALA A N 1
ATOM 954 C CA . ALA A 1 114 ? 5.109 12.805 17.906 1 97.75 114 ALA A CA 1
ATOM 955 C C . ALA A 1 114 ? 6.27 13.344 18.734 1 97.75 114 ALA A C 1
ATOM 957 O O . ALA A 1 114 ? 6.168 13.445 19.953 1 97.75 114 ALA A O 1
ATOM 958 N N . VAL A 1 115 ? 7.32 13.719 18.125 1 97.75 115 VAL A N 1
ATOM 959 C CA . VAL A 1 115 ? 8.508 14.109 18.875 1 97.75 115 VAL A CA 1
ATOM 960 C C . VAL A 1 115 ? 8.742 15.609 18.75 1 97.75 115 VAL A C 1
ATOM 962 O O . VAL A 1 115 ? 9.656 16.156 19.359 1 97.75 115 VAL A O 1
ATOM 965 N N . ALA A 1 116 ? 7.949 16.312 18 1 97.75 116 ALA A N 1
ATOM 966 C CA . ALA A 1 116 ? 8.18 17.703 17.656 1 97.75 116 ALA A CA 1
ATOM 967 C C . ALA A 1 116 ? 7.867 18.625 18.844 1 97.75 116 ALA A C 1
ATOM 969 O O . ALA A 1 116 ? 6.938 18.359 19.609 1 97.75 116 ALA A O 1
ATOM 970 N N . LYS A 1 117 ? 8.664 19.641 18.922 1 97.12 117 LYS A N 1
ATOM 971 C CA . LYS A 1 117 ? 8.281 20.75 19.797 1 97.12 117 LYS A CA 1
ATOM 972 C C . LYS A 1 117 ? 7.27 21.656 19.109 1 97.12 117 LYS A C 1
ATOM 974 O O . LYS A 1 117 ? 7.301 21.828 17.875 1 97.12 117 LYS A O 1
ATOM 979 N N . GLU A 1 118 ? 6.461 22.266 19.891 1 97.56 118 GLU A N 1
ATOM 980 C CA . GLU A 1 118 ? 5.398 23.109 19.344 1 97.56 118 GLU A CA 1
ATOM 981 C C . GLU A 1 118 ? 5.961 24.203 18.453 1 97.56 118 GLU A C 1
ATOM 983 O O . GLU A 1 118 ? 5.41 24.469 17.375 1 97.56 118 GLU A O 1
ATOM 988 N N . LYS A 1 119 ? 7.078 24.781 18.875 1 97.12 119 LYS A N 1
ATOM 989 C CA . LYS A 1 119 ? 7.684 25.875 18.109 1 97.12 119 LYS A CA 1
ATOM 990 C C . LYS A 1 119 ? 8.102 25.391 16.719 1 97.12 119 LYS A C 1
ATOM 992 O O . LYS A 1 119 ? 7.961 26.125 15.742 1 97.12 119 LYS A O 1
ATOM 997 N N . GLN A 1 120 ? 8.586 24.219 16.672 1 97.38 120 GLN A N 1
ATOM 998 C CA . GLN A 1 120 ? 9.008 23.656 15.398 1 97.38 120 GLN A CA 1
ATOM 999 C C . GLN A 1 120 ? 7.828 23.484 14.453 1 97.38 120 GLN A C 1
ATOM 1001 O O . GLN A 1 120 ? 7.934 23.781 13.258 1 97.38 120 GLN A O 1
ATOM 1006 N N . LEU A 1 121 ? 6.746 23.047 14.969 1 98.19 121 LEU A N 1
ATOM 1007 C CA . LEU A 1 121 ? 5.547 22.828 14.172 1 98.19 121 LEU A CA 1
ATOM 1008 C C . LEU A 1 121 ? 4.941 24.156 13.719 1 98.19 121 LEU A C 1
ATOM 1010 O O . LEU A 1 121 ? 4.484 24.281 12.578 1 98.19 121 LEU A O 1
ATOM 1014 N N . LEU A 1 122 ? 4.953 25.078 14.617 1 97.94 122 LEU A N 1
ATOM 1015 C CA . LEU A 1 122 ? 4.41 26.391 14.289 1 97.94 122 LEU A CA 1
ATOM 1016 C C . LEU A 1 122 ? 5.188 27.031 13.141 1 97.94 122 LEU A C 1
ATOM 1018 O O . LEU A 1 122 ? 4.598 27.656 12.25 1 97.94 122 LEU A O 1
ATOM 1022 N N . CYS A 1 123 ? 6.492 26.766 13.156 1 96.75 123 CYS A N 1
ATOM 1023 C CA . CYS A 1 123 ? 7.352 27.359 12.133 1 96.75 123 CYS A CA 1
ATOM 1024 C C . CYS A 1 123 ? 7.117 26.703 10.781 1 96.75 123 CYS A C 1
ATOM 1026 O O . CYS A 1 123 ? 7.277 27.328 9.742 1 96.75 123 CYS A O 1
ATOM 1028 N N . CYS A 1 124 ? 6.637 25.484 10.789 1 96.56 124 CYS A N 1
ATOM 1029 C CA . CYS A 1 124 ? 6.473 24.75 9.547 1 96.56 124 CYS A CA 1
ATOM 1030 C C . CYS A 1 124 ? 5.023 24.781 9.07 1 96.56 124 CYS A C 1
ATOM 1032 O O . CYS A 1 124 ? 4.723 24.406 7.941 1 96.56 124 CYS A O 1
ATOM 1034 N N . LEU A 1 125 ? 4.141 25.297 9.766 1 97.94 125 LEU A N 1
ATOM 1035 C CA . LEU A 1 125 ? 2.707 25.156 9.555 1 97.94 125 LEU A CA 1
ATOM 1036 C C . LEU A 1 125 ? 2.299 25.719 8.195 1 97.94 125 LEU A C 1
ATOM 1038 O O . LEU A 1 125 ? 1.606 25.047 7.426 1 97.94 125 LEU A O 1
ATOM 1042 N N . PRO A 1 126 ? 2.777 26.891 7.812 1 97.44 126 PRO A N 1
ATOM 1043 C CA . PRO A 1 126 ? 2.365 27.422 6.508 1 97.44 126 PRO A CA 1
ATOM 1044 C C . PRO A 1 126 ? 2.793 26.531 5.348 1 97.44 126 PRO A C 1
ATOM 1046 O O . PRO A 1 126 ? 2.096 26.453 4.332 1 97.44 126 PRO A O 1
ATOM 1049 N N . MET A 1 127 ? 3.902 25.844 5.531 1 98.06 127 MET A N 1
ATOM 1050 C CA . MET A 1 127 ? 4.457 25.031 4.453 1 98.06 127 MET A CA 1
ATOM 1051 C C . MET A 1 127 ? 3.701 23.703 4.332 1 98.06 127 MET A C 1
ATOM 1053 O O . MET A 1 127 ? 3.838 23 3.334 1 98.06 127 MET A O 1
ATOM 1057 N N . LEU A 1 128 ? 2.916 23.391 5.273 1 98.62 128 LEU A N 1
ATOM 1058 C CA . LEU A 1 128 ? 2.203 22.109 5.285 1 98.62 128 LEU A CA 1
ATOM 1059 C C . LEU A 1 128 ? 0.868 22.234 4.562 1 98.62 128 LEU A C 1
ATOM 1061 O O . LEU A 1 128 ? 0.26 21.219 4.199 1 98.62 128 LEU A O 1
ATOM 1065 N N . ILE A 1 129 ? 0.437 23.438 4.34 1 98.44 129 ILE A N 1
ATOM 1066 C CA . ILE A 1 129 ? -0.933 23.688 3.904 1 98.44 129 ILE A CA 1
ATOM 1067 C C . ILE A 1 129 ? -1.088 23.281 2.439 1 98.44 129 ILE A C 1
ATOM 1069 O O . ILE A 1 129 ? -2.01 22.531 2.09 1 98.44 129 ILE A O 1
ATOM 1073 N N . LEU A 1 130 ? -0.197 23.656 1.652 1 96.88 130 LEU A N 1
ATOM 1074 C CA . LEU A 1 130 ? -0.337 23.375 0.227 1 96.88 130 LEU A CA 1
ATOM 1075 C C . LEU A 1 130 ? -0.238 21.891 -0.049 1 96.88 130 LEU A C 1
ATOM 1077 O O . LEU A 1 130 ? -1.078 21.328 -0.755 1 96.88 130 LEU A O 1
ATOM 1081 N N . PRO A 1 131 ? 0.764 21.219 0.523 1 97.44 131 PRO A N 1
ATOM 1082 C CA . PRO A 1 131 ? 0.793 19.766 0.327 1 97.44 131 PRO A CA 1
ATOM 1083 C C . PRO A 1 131 ? -0.464 19.062 0.85 1 97.44 131 PRO A C 1
ATOM 1085 O O . PRO A 1 131 ? -0.965 18.141 0.221 1 97.44 131 PRO A O 1
ATOM 1088 N N . ALA A 1 132 ? -0.973 19.5 1.961 1 98.19 132 ALA A N 1
ATOM 1089 C CA . ALA A 1 132 ? -2.201 18.922 2.496 1 98.19 132 ALA A CA 1
ATOM 1090 C C . ALA A 1 132 ? -3.379 19.172 1.558 1 98.19 132 ALA A C 1
ATOM 1092 O O . ALA A 1 132 ? -4.18 18.266 1.311 1 98.19 132 ALA A O 1
ATOM 1093 N N . LYS A 1 133 ? -3.434 20.344 1.084 1 97.06 133 LYS A N 1
ATOM 1094 C CA . LYS A 1 133 ? -4.496 20.688 0.141 1 97.06 133 LYS A CA 1
ATOM 1095 C C . LYS A 1 133 ? -4.398 19.844 -1.125 1 97.06 133 LYS A C 1
ATOM 1097 O O . LYS A 1 133 ? -5.41 19.359 -1.628 1 97.06 133 LYS A O 1
ATOM 1102 N N . ARG A 1 134 ? -3.223 19.688 -1.6 1 95.19 134 ARG A N 1
ATOM 1103 C CA . ARG A 1 134 ? -3.006 18.859 -2.781 1 95.19 134 ARG A CA 1
ATOM 1104 C C . ARG A 1 134 ? -3.443 17.422 -2.525 1 95.19 134 ARG A C 1
ATOM 1106 O O . ARG A 1 134 ? -4.055 16.797 -3.391 1 95.19 134 ARG A O 1
ATOM 1113 N N . ALA A 1 135 ? -3.062 16.938 -1.42 1 96.62 135 ALA A N 1
ATOM 1114 C CA . ALA A 1 135 ? -3.477 15.586 -1.054 1 96.62 135 ALA A CA 1
ATOM 1115 C C . ALA A 1 135 ? -4.996 15.477 -1.01 1 96.62 135 ALA A C 1
ATOM 1117 O O . ALA A 1 135 ? -5.57 14.539 -1.572 1 96.62 135 ALA A O 1
ATOM 1118 N N . LEU A 1 136 ? -5.664 16.406 -0.4 1 95.56 136 LEU A N 1
ATOM 1119 C CA . LEU A 1 136 ? -7.117 16.406 -0.299 1 95.56 136 LEU A CA 1
ATOM 1120 C C . LEU A 1 136 ? -7.758 16.484 -1.681 1 95.56 136 LEU A C 1
ATOM 1122 O O . LEU A 1 136 ? -8.781 15.844 -1.938 1 95.56 136 LEU A O 1
ATOM 1126 N N . ASN A 1 137 ? -7.125 17.125 -2.59 1 92.81 137 ASN A N 1
ATOM 1127 C CA . ASN A 1 137 ? -7.676 17.359 -3.92 1 92.81 137 ASN A CA 1
ATOM 1128 C C . ASN A 1 137 ? -7.574 16.109 -4.793 1 92.81 137 ASN A C 1
ATOM 1130 O O . ASN A 1 137 ? -8.125 16.062 -5.891 1 92.81 137 ASN A O 1
ATOM 1134 N N . THR A 1 138 ? -6.859 15.148 -4.277 1 89.75 138 THR A N 1
ATOM 1135 C CA . THR A 1 138 ? -6.871 13.883 -5.004 1 89.75 138 THR A CA 1
ATOM 1136 C C . THR A 1 138 ? -8.266 13.258 -4.988 1 89.75 138 THR A C 1
ATOM 1138 O O . THR A 1 138 ? -8.57 12.391 -5.809 1 89.75 138 THR A O 1
ATOM 1141 N N . LYS A 1 139 ? -9.047 13.578 -3.979 1 88.31 139 LYS A N 1
ATOM 1142 C CA . LYS A 1 139 ? -10.398 13.078 -3.77 1 88.31 139 LYS A CA 1
ATOM 1143 C C . LYS A 1 139 ? -10.406 11.57 -3.586 1 88.31 139 LYS A C 1
ATOM 1145 O O . LYS A 1 139 ? -11.391 10.898 -3.916 1 88.31 139 LYS A O 1
ATOM 1150 N N . ASP A 1 140 ? -9.242 11.078 -3.238 1 86.81 140 ASP A N 1
ATOM 1151 C CA . ASP A 1 140 ? -9.125 9.68 -2.842 1 86.81 140 ASP A CA 1
ATOM 1152 C C . ASP A 1 140 ? -9.438 9.5 -1.359 1 86.81 140 ASP A C 1
ATOM 1154 O O . ASP A 1 140 ? -8.797 10.117 -0.504 1 86.81 140 ASP A O 1
ATOM 1158 N N . PRO A 1 141 ? -10.406 8.672 -1.034 1 86.19 141 PRO A N 1
ATOM 1159 C CA . PRO A 1 141 ? -10.82 8.539 0.363 1 86.19 141 PRO A CA 1
ATOM 1160 C C . PRO A 1 141 ? -9.68 8.141 1.289 1 86.19 141 PRO A C 1
ATOM 1162 O O . PRO A 1 141 ? -9.602 8.617 2.424 1 86.19 141 PRO A O 1
ATOM 1165 N N . ASP A 1 142 ? -8.883 7.25 0.796 1 88.81 142 ASP A N 1
ATOM 1166 C CA . ASP A 1 142 ? -7.75 6.816 1.604 1 88.81 142 ASP A CA 1
ATOM 1167 C C . ASP A 1 142 ? -6.797 7.98 1.884 1 88.81 142 ASP A C 1
ATOM 1169 O O . ASP A 1 142 ? -6.285 8.117 2.996 1 88.81 142 ASP A O 1
ATOM 1173 N N . VAL A 1 143 ? -6.57 8.789 0.94 1 93.56 143 VAL A N 1
ATOM 1174 C CA . VAL A 1 143 ? -5.676 9.938 1.065 1 93.56 143 VAL A CA 1
ATOM 1175 C C . VAL A 1 143 ? -6.328 11.008 1.943 1 93.56 143 VAL A C 1
ATOM 1177 O O . VAL A 1 143 ? -5.664 11.609 2.793 1 93.56 143 VAL A O 1
ATOM 1180 N N . ILE A 1 144 ? -7.605 11.18 1.738 1 93.75 144 ILE A N 1
ATOM 1181 C CA . ILE A 1 144 ? -8.344 12.156 2.531 1 93.75 144 ILE A CA 1
ATOM 1182 C C . ILE A 1 144 ? -8.273 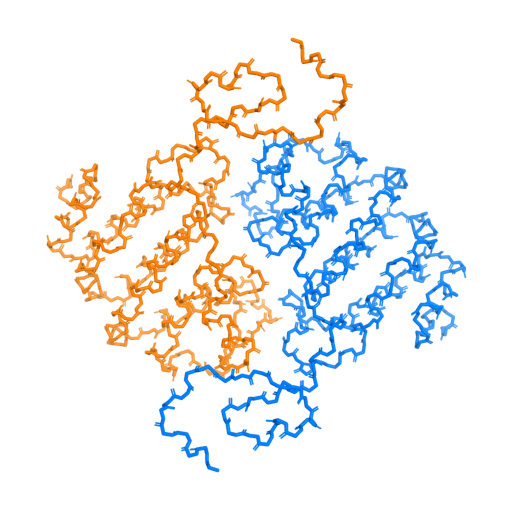11.781 4.012 1 93.75 144 ILE A C 1
ATOM 1184 O O . ILE A 1 144 ? -7.945 12.617 4.855 1 93.75 144 ILE A O 1
ATOM 1188 N N . ILE A 1 145 ? -8.484 10.555 4.297 1 94.06 145 ILE A N 1
ATOM 1189 C CA . ILE A 1 145 ? -8.469 10.078 5.676 1 94.06 145 ILE A CA 1
ATOM 1190 C C . ILE A 1 145 ? -7.078 10.258 6.27 1 94.06 145 ILE A C 1
ATOM 1192 O O . ILE A 1 145 ? -6.934 10.734 7.395 1 94.06 145 ILE A O 1
ATOM 1196 N N . ALA A 1 146 ? -6.07 9.906 5.492 1 95.56 146 ALA A N 1
ATOM 1197 C CA . ALA A 1 146 ? -4.695 10.047 5.965 1 95.56 146 ALA A CA 1
ATOM 1198 C C . ALA A 1 146 ? -4.367 11.508 6.258 1 95.56 146 ALA A C 1
ATOM 1200 O O . ALA A 1 146 ? -3.691 11.812 7.242 1 95.56 146 ALA A O 1
ATOM 1201 N N . THR A 1 147 ? -4.816 12.383 5.422 1 97.88 147 THR A N 1
ATOM 1202 C CA . THR A 1 147 ? -4.566 13.812 5.594 1 97.88 147 THR A CA 1
ATOM 1203 C C . THR A 1 147 ? -5.285 14.344 6.832 1 97.88 147 THR A C 1
ATOM 1205 O O . THR A 1 147 ? -4.699 15.078 7.625 1 97.88 147 THR A O 1
ATOM 1208 N N . LEU A 1 148 ? -6.484 13.898 7.012 1 97.5 148 LEU A N 1
ATOM 1209 C CA . LEU A 1 148 ? -7.254 14.32 8.172 1 97.5 148 LEU A CA 1
ATOM 1210 C C . LEU A 1 148 ? -6.633 13.797 9.461 1 97.5 148 LEU A C 1
ATOM 1212 O O . LEU A 1 148 ? -6.57 14.516 10.461 1 97.5 148 LEU A O 1
ATOM 1216 N N . ARG A 1 149 ? -6.156 12.625 9.398 1 96.94 149 ARG A N 1
ATOM 1217 C CA . ARG A 1 149 ? -5.488 12.062 10.57 1 96.94 149 ARG A CA 1
ATOM 1218 C C . ARG A 1 149 ? -4.211 12.836 10.898 1 96.94 149 ARG A C 1
ATOM 1220 O O . ARG A 1 149 ? -3.887 13.039 12.062 1 96.94 149 ARG A O 1
ATOM 1227 N N . ALA A 1 150 ? -3.504 13.219 9.914 1 98.5 150 ALA A N 1
ATOM 1228 C CA . ALA A 1 150 ? -2.314 14.039 10.125 1 98.5 150 ALA A CA 1
ATOM 1229 C C . ALA A 1 150 ? -2.676 15.375 10.773 1 98.5 150 ALA A C 1
ATOM 1231 O O . ALA A 1 150 ? -1.987 15.836 11.688 1 98.5 150 ALA A O 1
ATOM 1232 N N . LEU A 1 151 ? -3.754 15.969 10.352 1 98.56 151 LEU A N 1
ATOM 1233 C CA . LEU A 1 151 ? -4.207 17.234 10.914 1 98.56 151 LEU A CA 1
ATOM 1234 C C . LEU A 1 151 ? -4.652 17.047 12.367 1 98.56 151 LEU A C 1
ATOM 1236 O O . LEU A 1 151 ? -4.375 17.906 13.211 1 98.56 151 LEU A O 1
ATOM 1240 N N . GLN A 1 152 ? -5.371 15.977 12.609 1 98.38 152 GLN A N 1
ATOM 1241 C CA . GLN A 1 152 ? -5.77 15.656 13.977 1 98.38 152 GLN A CA 1
ATOM 1242 C C . GLN A 1 152 ? -4.555 15.555 14.898 1 98.38 152 GLN A C 1
ATOM 1244 O O . GLN A 1 152 ? -4.562 16.109 16 1 98.38 152 GLN A O 1
ATOM 1249 N N . GLN A 1 153 ? -3.576 14.891 14.391 1 98.44 153 GLN A N 1
ATOM 1250 C CA . GLN A 1 153 ? -2.357 14.758 15.18 1 98.44 153 GLN A CA 1
ATOM 1251 C C . GLN A 1 153 ? -1.689 16.109 15.391 1 98.44 153 GLN A C 1
ATOM 1253 O O . GLN A 1 153 ? -1.21 16.406 16.484 1 98.44 153 GLN A O 1
ATOM 1258 N N . LEU A 1 154 ? -1.65 16.906 14.422 1 98.38 154 LEU A N 1
ATOM 1259 C CA . LEU A 1 154 ? -1.012 18.219 14.461 1 98.38 154 LEU A CA 1
ATOM 1260 C C . LEU A 1 154 ? -1.657 19.109 15.516 1 98.38 154 LEU A C 1
ATOM 1262 O O . LEU A 1 154 ? -0.962 19.688 16.344 1 98.38 154 LEU A O 1
ATOM 1266 N N . VAL A 1 155 ? -2.938 19.188 15.562 1 97.81 155 VAL A N 1
ATOM 1267 C CA . VAL A 1 155 ? -3.627 20.125 16.438 1 97.81 155 VAL A CA 1
ATOM 1268 C C . VAL A 1 155 ? -3.506 19.656 17.891 1 97.81 155 VAL A C 1
ATOM 1270 O O . VAL A 1 155 ? -3.656 20.453 18.812 1 97.81 155 VAL A O 1
ATOM 1273 N N . GLN A 1 156 ? -3.217 18.375 18.078 1 97.81 156 GLN A N 1
ATOM 1274 C CA . GLN A 1 156 ? -3.064 17.844 19.422 1 97.81 156 GLN A CA 1
ATOM 1275 C C . GLN A 1 156 ? -1.631 18 19.922 1 97.81 156 GLN A C 1
ATOM 1277 O O . GLN A 1 156 ? -1.347 17.766 21.109 1 97.81 156 GLN A O 1
ATOM 1282 N N . ALA A 1 157 ? -0.739 18.406 19.078 1 97.69 157 ALA A N 1
ATOM 1283 C CA . ALA A 1 157 ? 0.685 18.422 19.406 1 97.69 157 ALA A CA 1
ATOM 1284 C C . ALA A 1 157 ? 1.038 19.641 20.266 1 97.69 157 ALA A C 1
ATOM 1286 O O . ALA A 1 157 ? 2.098 19.672 20.906 1 97.69 157 ALA A O 1
ATOM 1287 N N . GLY A 1 158 ? 0.162 20.641 20.344 1 96.88 158 GLY A N 1
ATOM 1288 C CA . GLY A 1 158 ? 0.388 21.828 21.125 1 96.88 158 GLY A CA 1
ATOM 1289 C C . GLY A 1 158 ? -0.819 22.75 21.188 1 96.88 158 GLY A C 1
ATOM 1290 O O . GLY A 1 158 ? -1.652 22.734 20.281 1 96.88 158 GLY A O 1
ATOM 1291 N N . PRO A 1 159 ? -0.88 23.484 22.234 1 96.75 159 PRO A N 1
ATOM 1292 C CA . PRO A 1 159 ? -2.068 24.312 22.438 1 96.75 159 PRO A CA 1
ATOM 1293 C C . PRO A 1 159 ? -2.184 25.453 21.422 1 96.75 159 PRO A C 1
ATOM 1295 O O . PRO A 1 159 ? -3.283 25.953 21.172 1 96.75 159 PRO A O 1
ATOM 1298 N N . TRP A 1 160 ? -1.073 25.781 20.797 1 97.62 160 TRP A N 1
ATOM 1299 C CA . TRP A 1 160 ? -1.12 26.953 19.922 1 97.62 160 TRP A CA 1
ATOM 1300 C C . TRP A 1 160 ? -1.256 26.531 18.469 1 97.62 160 TRP A C 1
ATOM 1302 O O . TRP A 1 160 ? -1.462 27.375 17.594 1 97.62 160 TRP A O 1
ATOM 1312 N N . ILE A 1 161 ? -1.176 25.266 18.172 1 98.25 161 ILE A N 1
ATOM 1313 C CA . ILE A 1 161 ? -1.231 24.781 16.797 1 98.25 161 ILE A CA 1
ATOM 1314 C C . ILE A 1 161 ? -2.641 24.984 16.234 1 98.25 161 ILE A C 1
ATOM 1316 O O . ILE A 1 161 ? -2.811 25.453 15.109 1 98.25 161 ILE A O 1
ATOM 1320 N N . GLY A 1 162 ? -3.645 24.656 16.969 1 97.81 162 GLY A N 1
ATOM 1321 C CA . GLY A 1 162 ? -5.035 24.797 16.578 1 97.81 162 GLY A CA 1
ATOM 1322 C C . GLY A 1 162 ? -5.387 26.203 16.125 1 97.81 162 GLY A C 1
ATOM 1323 O O . GLY A 1 162 ? -5.809 26.422 14.992 1 97.81 162 GLY A O 1
ATOM 1324 N N . PRO A 1 163 ? -5.234 27.125 17.016 1 98 163 PRO A N 1
ATOM 1325 C CA . PRO A 1 163 ? -5.512 28.5 16.656 1 98 163 PRO A CA 1
ATOM 1326 C C . PRO A 1 163 ? -4.723 28.969 15.422 1 98 163 PRO A C 1
ATOM 1328 O O . PRO A 1 163 ? -5.254 29.688 14.578 1 98 163 PRO A O 1
ATOM 1331 N N . ALA A 1 164 ? -3.461 28.5 15.312 1 97.94 164 ALA A N 1
ATOM 1332 C CA . ALA A 1 164 ? -2.615 28.891 14.188 1 97.94 164 ALA A CA 1
ATOM 1333 C C . ALA A 1 164 ? -3.125 28.297 12.883 1 97.94 164 ALA A C 1
ATOM 1335 O O . ALA A 1 164 ? -2.814 28.797 11.797 1 97.94 164 ALA A O 1
ATOM 1336 N N . LEU A 1 165 ? -3.84 27.234 12.977 1 98.25 165 LEU A N 1
ATOM 1337 C CA . LEU A 1 165 ? -4.34 26.516 11.805 1 98.25 165 LEU A CA 1
ATOM 1338 C C . LEU A 1 165 ? -5.641 27.141 11.305 1 98.25 165 LEU A C 1
ATOM 1340 O O . LEU A 1 165 ? -6.027 26.953 10.148 1 98.25 165 LEU A O 1
ATOM 1344 N N . VAL A 1 166 ? -6.336 27.969 12.039 1 97.81 166 VAL A N 1
ATOM 1345 C CA . VAL A 1 166 ? -7.68 28.484 11.781 1 97.81 166 VAL A CA 1
ATOM 1346 C C . VAL A 1 166 ? -7.691 29.266 10.477 1 97.81 166 VAL A C 1
ATOM 1348 O O . VAL A 1 166 ? -8.578 29.078 9.633 1 97.81 166 VAL A O 1
ATOM 1351 N N . PRO A 1 167 ? -6.719 30.094 10.234 1 96.75 167 PRO A N 1
ATOM 1352 C CA . PRO A 1 167 ? -6.75 30.859 8.992 1 96.75 167 PRO A CA 1
ATOM 1353 C C . PRO A 1 167 ? -6.734 29.984 7.742 1 96.75 167 PRO A C 1
ATOM 1355 O O . PRO A 1 167 ? -7.109 30.438 6.66 1 96.75 167 PRO A O 1
ATOM 1358 N N . TYR A 1 168 ? -6.332 28.812 7.914 1 97.69 168 TYR A N 1
ATOM 1359 C CA . TYR A 1 168 ? -6.164 27.953 6.742 1 97.69 168 TYR A CA 1
ATOM 1360 C C . TYR A 1 168 ? -7.363 27.031 6.562 1 97.69 168 TYR A C 1
ATOM 1362 O O . TYR A 1 168 ? -7.402 26.234 5.629 1 97.69 168 TYR A O 1
ATOM 1370 N N . TYR A 1 169 ? -8.383 27.109 7.391 1 97.75 169 TYR A N 1
ATOM 1371 C CA . TYR A 1 169 ? -9.555 26.25 7.309 1 97.75 169 TYR A CA 1
ATOM 1372 C C . TYR A 1 169 ? -10.219 26.359 5.938 1 97.75 169 TYR A C 1
ATOM 1374 O O . TYR A 1 169 ? -10.641 25.359 5.363 1 97.75 169 TYR A O 1
ATOM 1382 N N . ARG A 1 170 ? -10.25 27.516 5.387 1 94.25 170 ARG A N 1
ATOM 1383 C CA . ARG A 1 170 ? -10.914 27.75 4.105 1 94.25 170 ARG A CA 1
ATOM 1384 C C . ARG A 1 170 ? -10.188 27.016 2.979 1 94.25 170 ARG A C 1
ATOM 1386 O O . ARG A 1 170 ? -10.805 26.672 1.967 1 94.25 170 ARG A O 1
ATOM 1393 N N . GLN A 1 171 ? -8.938 26.859 3.111 1 95.81 171 GLN A N 1
ATOM 1394 C CA . GLN A 1 171 ? -8.156 26.156 2.107 1 95.81 171 GLN A CA 1
ATOM 1395 C C . GLN A 1 171 ? -8.273 24.641 2.283 1 95.81 171 GLN A C 1
ATOM 1397 O O . GLN A 1 171 ? -8.203 23.891 1.31 1 95.81 171 GLN A O 1
ATOM 1402 N N . LEU A 1 172 ? -8.508 24.156 3.461 1 97.94 172 LEU A N 1
ATOM 1403 C CA . LEU A 1 172 ? -8.359 22.75 3.779 1 97.94 172 LEU A CA 1
ATOM 1404 C C . LEU A 1 172 ? -9.719 22.047 3.807 1 97.94 172 LEU A C 1
ATOM 1406 O O . LEU A 1 172 ? -9.82 20.859 3.527 1 97.94 172 LEU A O 1
ATOM 1410 N N . LEU A 1 173 ? -10.812 22.734 4.027 1 97.44 173 LEU A N 1
ATOM 1411 C CA . LEU A 1 173 ? -12.031 22.062 4.465 1 97.44 173 LEU A CA 1
ATOM 1412 C C . LEU A 1 173 ? -12.984 21.844 3.297 1 97.44 173 LEU A C 1
ATOM 1414 O O . LEU A 1 173 ? -13.914 21.047 3.387 1 97.44 173 LEU A O 1
ATOM 1418 N N . PRO A 1 174 ? -12.82 22.469 2.117 1 93.44 174 PRO A N 1
ATOM 1419 C CA . PRO A 1 174 ? -13.789 22.312 1.03 1 93.44 174 PRO A CA 1
ATOM 1420 C C . PRO A 1 174 ? -13.953 20.859 0.59 1 93.44 174 PRO A C 1
ATOM 1422 O O . PRO A 1 174 ? -15.078 20.375 0.462 1 93.44 174 PRO A O 1
ATOM 1425 N N . ILE A 1 175 ? -12.859 20.172 0.402 1 92.62 175 ILE A N 1
ATOM 1426 C CA . ILE A 1 175 ? -12.93 18.812 -0.113 1 92.62 175 ILE A CA 1
ATOM 1427 C C . ILE A 1 175 ? -13.523 17.891 0.952 1 92.62 175 ILE A C 1
ATOM 1429 O O . ILE A 1 175 ? -14.453 17.125 0.676 1 92.62 175 ILE A O 1
ATOM 1433 N N . PRO A 1 176 ? -12.992 17.984 2.191 1 93.88 176 PRO A N 1
ATOM 1434 C CA . PRO A 1 176 ? -13.656 17.188 3.225 1 93.88 176 PRO A CA 1
ATOM 1435 C C . PRO A 1 176 ? -15.156 17.438 3.293 1 93.88 176 PRO A C 1
ATOM 1437 O O . PRO A 1 176 ? -15.938 16.5 3.477 1 93.88 176 PRO A O 1
ATOM 1440 N N . ASN A 1 177 ? -15.539 18.609 3.131 1 91.88 177 ASN A N 1
ATOM 1441 C CA . ASN A 1 177 ? -16.969 18.938 3.17 1 91.88 177 ASN A CA 1
ATOM 1442 C C . ASN A 1 177 ? -17.734 18.203 2.076 1 91.88 177 ASN A C 1
ATOM 1444 O O . ASN A 1 177 ? -18.859 17.734 2.305 1 91.88 177 ASN A O 1
ATOM 1448 N N . LEU A 1 178 ? -17.156 18.109 0.969 1 88.06 178 LEU A N 1
ATOM 1449 C CA . LEU A 1 178 ? -17.766 17.406 -0.157 1 88.06 178 LEU A CA 1
ATOM 1450 C C . LEU A 1 178 ? -18 15.938 0.174 1 88.06 178 LEU A C 1
ATOM 1452 O O . LEU A 1 178 ? -18.969 15.336 -0.312 1 88.06 178 LEU A O 1
ATOM 1456 N N . PHE A 1 179 ? -17.219 15.375 1.042 1 88 179 PHE A N 1
ATOM 1457 C CA . PHE A 1 179 ? -17.25 13.938 1.294 1 88 179 PHE A CA 1
ATOM 1458 C C . PHE A 1 179 ? -17.938 13.633 2.615 1 88 179 PHE A C 1
ATOM 1460 O O . PHE A 1 179 ? -18.094 12.469 2.994 1 88 179 PHE A O 1
ATOM 1467 N N . ARG A 1 180 ? -18.297 14.641 3.258 1 88.75 180 ARG A N 1
ATOM 1468 C CA . ARG A 1 180 ? -18.844 14.469 4.598 1 88.75 180 ARG A CA 1
ATOM 1469 C C . ARG A 1 180 ? -20.156 13.68 4.551 1 88.75 180 ARG A C 1
ATOM 1471 O O . ARG A 1 180 ? -20.391 12.812 5.391 1 88.75 180 ARG A O 1
ATOM 1478 N N . ASP A 1 181 ? -21.016 13.906 3.549 1 79.38 181 ASP A N 1
ATOM 1479 C CA . ASP A 1 181 ? -22.328 13.273 3.48 1 79.38 181 ASP A CA 1
ATOM 1480 C C . ASP A 1 181 ? -22.359 12.188 2.414 1 79.38 181 ASP A C 1
ATOM 1482 O O . ASP A 1 181 ? -23.438 11.719 2.031 1 79.38 181 ASP A O 1
ATOM 1486 N N . CYS A 1 182 ? -21.188 12.008 1.873 1 67.88 182 CYS A N 1
ATOM 1487 C CA . CYS A 1 182 ? -21.188 10.969 0.849 1 67.88 182 CYS A CA 1
ATOM 1488 C C . CYS A 1 182 ? -21.578 9.617 1.435 1 67.88 182 CYS A C 1
ATOM 1490 O O . CYS A 1 182 ? -21.078 9.219 2.482 1 67.88 182 CYS A O 1
ATOM 1492 N N . ASN A 1 183 ? -22.938 9.195 1.284 1 53.75 183 ASN A N 1
ATOM 1493 C CA . ASN A 1 183 ? -23.484 7.895 1.666 1 53.75 183 ASN A CA 1
ATOM 1494 C C . ASN A 1 183 ? -22.688 6.75 1.046 1 53.75 183 ASN A C 1
ATOM 1496 O O . ASN A 1 183 ? -22.109 6.906 -0.03 1 53.75 183 ASN A O 1
ATOM 1500 N N . VAL A 1 184 ? -22.141 5.762 1.852 1 51.81 184 VAL A N 1
ATOM 1501 C CA . VAL A 1 184 ? -21.375 4.535 1.718 1 51.81 184 VAL A CA 1
ATOM 1502 C C . VAL A 1 184 ? -21.766 3.807 0.435 1 51.81 184 VAL A C 1
ATOM 1504 O O . VAL A 1 184 ? -21.266 2.717 0.149 1 51.81 184 VAL A O 1
ATOM 1507 N N . ASN A 1 185 ? -22.812 4.281 -0.125 1 44.22 185 ASN A N 1
ATOM 1508 C CA . ASN A 1 185 ? -23.188 3.229 -1.065 1 44.22 185 ASN A CA 1
ATOM 1509 C C . ASN A 1 185 ? -22 2.822 -1.944 1 44.22 185 ASN A C 1
ATOM 1511 O O . ASN A 1 185 ? -22.094 1.85 -2.697 1 44.22 185 ASN A O 1
ATOM 1515 N N . ILE A 1 186 ? -21.109 3.637 -2.166 1 46.28 186 ILE A N 1
ATOM 1516 C CA . ILE A 1 186 ? -20.109 3.152 -3.117 1 46.28 186 ILE A CA 1
ATOM 1517 C C . ILE A 1 186 ? -18.922 2.551 -2.365 1 46.28 186 ILE A C 1
ATOM 1519 O O . ILE A 1 186 ? -18.312 3.213 -1.523 1 46.28 186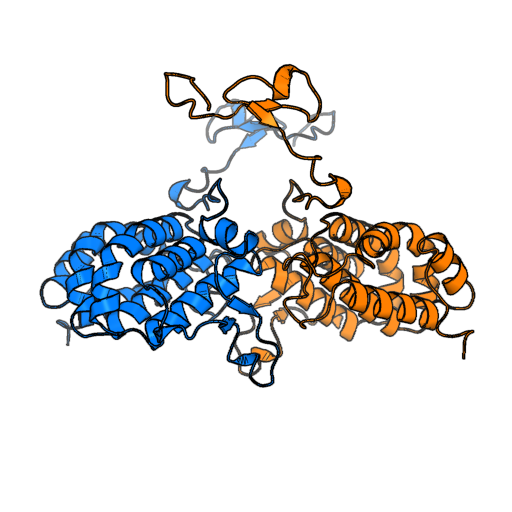 ILE A O 1
ATOM 1523 N N . GLY A 1 187 ? -18.938 1.317 -2.104 1 49 187 GLY A N 1
ATOM 1524 C CA . GLY A 1 187 ? -17.859 0.501 -1.549 1 49 187 GLY A CA 1
ATOM 1525 C C . GLY A 1 187 ? -16.531 1.218 -1.504 1 49 187 GLY A C 1
ATOM 1526 O O . GLY A 1 187 ? -15.617 0.795 -0.792 1 49 187 GLY A O 1
ATOM 1527 N N . ASP A 1 188 ? -16.328 2.281 -2.314 1 54.72 188 ASP A N 1
ATOM 1528 C CA . ASP A 1 188 ? -15.016 2.889 -2.461 1 54.72 188 ASP A CA 1
ATOM 1529 C C . ASP A 1 188 ? -14.781 3.963 -1.402 1 54.72 188 ASP A C 1
ATOM 1531 O O . ASP A 1 188 ? -13.695 4.539 -1.321 1 54.72 188 ASP A O 1
ATOM 1535 N N . GLN A 1 189 ? -15.789 4.129 -0.556 1 58.25 189 GLN A N 1
ATOM 1536 C CA . GLN A 1 189 ? -15.602 5.258 0.35 1 58.25 189 GLN A CA 1
ATOM 1537 C C . GLN A 1 189 ? -15.359 4.781 1.779 1 58.25 189 GLN A C 1
ATOM 1539 O O . GLN A 1 189 ? -15.82 5.406 2.736 1 58.25 189 GLN A O 1
ATOM 1544 N N . ILE A 1 190 ? -14.867 3.623 1.898 1 61.81 190 ILE A N 1
ATOM 1545 C CA . ILE A 1 190 ? -14.562 3.09 3.221 1 61.81 190 ILE A CA 1
ATOM 1546 C C . ILE A 1 190 ? -13.062 3.229 3.494 1 61.81 190 ILE A C 1
ATOM 1548 O O . ILE A 1 190 ? -12.25 3.137 2.576 1 61.81 190 ILE A O 1
ATOM 1552 N N . ASP A 1 191 ? -12.836 3.66 4.672 1 66.56 191 ASP A N 1
ATOM 1553 C CA . ASP A 1 191 ? -11.469 3.6 5.195 1 66.56 191 ASP A CA 1
ATOM 1554 C C . ASP A 1 191 ? -11.008 2.152 5.348 1 66.56 191 ASP A C 1
ATOM 1556 O O . ASP A 1 191 ? -11.406 1.462 6.285 1 66.56 191 ASP A O 1
ATOM 1560 N N . PHE A 1 192 ? -10.25 1.798 4.445 1 69.38 192 PHE A N 1
ATOM 1561 C CA . PHE A 1 192 ? -9.836 0.399 4.465 1 69.38 192 PHE A CA 1
ATOM 1562 C C . PHE A 1 192 ? -8.898 0.126 5.637 1 69.38 192 PHE A C 1
ATOM 1564 O O . PHE A 1 192 ? -8.609 -1.03 5.949 1 69.38 192 PHE A O 1
ATOM 1571 N N . GLN A 1 193 ? -8.484 1.167 6.324 1 66 193 GLN A N 1
ATOM 1572 C CA . GLN A 1 193 ? -7.598 0.958 7.465 1 66 193 GLN A CA 1
ATOM 1573 C C . GLN A 1 193 ? -8.398 0.752 8.75 1 66 193 GLN A C 1
ATOM 1575 O O . GLN A 1 193 ? -8.086 -0.138 9.547 1 66 193 GLN A O 1
ATOM 1580 N N . GLY A 1 194 ? -9.445 1.514 8.938 1 67.06 194 GLY A N 1
ATOM 1581 C CA . GLY A 1 194 ? -10.156 1.472 10.203 1 67.06 194 GLY A CA 1
ATOM 1582 C C . GLY A 1 194 ? -11.602 1.041 10.07 1 67.06 194 GLY A C 1
ATOM 1583 O O . GLY A 1 194 ? -12.266 0.739 11.062 1 67.06 194 GLY A O 1
ATOM 1584 N N . GLY A 1 195 ? -11.961 0.997 8.875 1 72.44 195 GLY A N 1
ATOM 1585 C CA . GLY A 1 195 ? -13.336 0.581 8.68 1 72.44 195 GLY A CA 1
ATOM 1586 C C . GLY A 1 195 ? -14.336 1.711 8.867 1 72.44 195 GLY A C 1
ATOM 1587 O O . GLY A 1 195 ? -15.547 1.49 8.82 1 72.44 195 GLY A O 1
ATOM 1588 N N . ASN A 1 196 ? -13.789 2.91 9.195 1 77.88 196 ASN A N 1
ATOM 1589 C CA . ASN A 1 196 ? -14.672 4.062 9.352 1 77.88 196 ASN A CA 1
ATOM 1590 C C . ASN A 1 196 ? -15.094 4.633 8 1 77.88 196 ASN A C 1
ATOM 1592 O O . ASN A 1 196 ? -14.367 4.504 7.012 1 77.88 196 ASN A O 1
ATOM 1596 N N . ARG A 1 197 ? -16.297 5.156 8.102 1 82.75 197 ARG A N 1
ATOM 1597 C CA . ARG A 1 197 ? -16.703 5.953 6.941 1 82.75 197 ARG A CA 1
ATOM 1598 C C . ARG A 1 197 ? -15.898 7.25 6.867 1 82.75 197 ARG A C 1
ATOM 1600 O O . ARG A 1 197 ? -15.547 7.828 7.895 1 82.75 197 ARG A O 1
ATOM 1607 N N . VAL A 1 198 ? -15.633 7.633 5.676 1 88.44 198 VAL A N 1
ATOM 1608 C CA . VAL A 1 198 ? -14.891 8.867 5.484 1 88.44 198 VAL A CA 1
ATOM 1609 C C . VAL A 1 198 ? -15.602 10.016 6.195 1 88.44 198 VAL A C 1
ATOM 1611 O O . VAL A 1 198 ? -14.961 10.859 6.828 1 88.44 198 VAL A O 1
ATOM 1614 N N . GLY A 1 199 ? -16.938 10.023 6.121 1 89.44 199 GLY A N 1
ATOM 1615 C CA . GLY A 1 199 ? -17.703 11.055 6.781 1 89.44 199 GLY A CA 1
ATOM 1616 C C . GLY A 1 199 ? -17.5 11.094 8.281 1 89.44 199 GLY A C 1
ATOM 1617 O O . GLY A 1 199 ? -17.469 12.172 8.883 1 89.44 199 GLY A O 1
ATOM 1618 N N . ASP A 1 200 ? -17.406 9.961 8.891 1 89.75 200 ASP A N 1
ATOM 1619 C CA . ASP A 1 200 ? -17.172 9.898 10.328 1 89.75 200 ASP A CA 1
ATOM 1620 C C . ASP A 1 200 ? -15.82 10.516 10.688 1 89.75 200 ASP A C 1
ATOM 1622 O O . ASP A 1 200 ? -15.711 11.227 11.688 1 89.75 200 ASP A O 1
ATOM 1626 N N . VAL A 1 201 ? -14.836 10.211 9.898 1 92.69 201 VAL A N 1
ATOM 1627 C CA . VAL A 1 201 ? -13.508 10.766 10.141 1 92.69 201 VAL A CA 1
ATOM 1628 C C . VAL A 1 201 ? -13.539 12.281 9.984 1 92.69 201 VAL A C 1
ATOM 1630 O O . VAL A 1 201 ? -12.906 13.008 10.75 1 92.69 201 VAL A O 1
ATOM 1633 N N . ILE A 1 202 ? -14.273 12.727 9.016 1 94.69 202 ILE A N 1
ATOM 1634 C CA . ILE A 1 202 ? -14.414 14.156 8.781 1 94.69 202 ILE A CA 1
ATOM 1635 C C . ILE A 1 202 ? -15.078 14.812 9.992 1 94.69 202 ILE A C 1
ATOM 1637 O O . ILE A 1 202 ? -14.602 15.836 10.484 1 94.69 202 ILE A O 1
ATOM 1641 N N . ASP A 1 203 ? -16.062 14.227 10.5 1 94.12 203 ASP A N 1
ATOM 1642 C CA . ASP A 1 203 ? -16.766 14.789 11.648 1 94.12 203 ASP A CA 1
ATOM 1643 C C . ASP A 1 203 ? -15.867 14.867 12.875 1 94.12 203 ASP A C 1
ATOM 1645 O O . ASP A 1 203 ? -15.836 15.891 13.562 1 94.12 203 ASP A O 1
ATOM 1649 N N . VAL A 1 204 ? -15.219 13.797 13.078 1 95.31 204 VAL A N 1
ATOM 1650 C CA . VAL A 1 204 ? -14.289 13.781 14.203 1 95.31 204 VAL A CA 1
ATOM 1651 C C . VAL A 1 204 ? -13.242 14.875 14.023 1 95.31 204 VAL A C 1
ATOM 1653 O O . VAL A 1 204 ? -12.875 15.555 14.984 1 95.31 204 VAL A O 1
ATOM 1656 N N . THR A 1 205 ? -12.758 15.055 12.82 1 97.62 205 THR A N 1
ATOM 1657 C CA . THR A 1 205 ? -11.75 16.062 12.539 1 97.62 205 THR A CA 1
ATOM 1658 C C . THR A 1 205 ? -12.312 17.469 12.766 1 97.62 205 THR A C 1
ATOM 1660 O O . THR A 1 205 ? -11.656 18.312 13.383 1 97.62 205 THR A O 1
ATOM 1663 N N . LEU A 1 206 ? -13.492 17.688 12.305 1 97.25 206 LEU A N 1
ATOM 1664 C CA . LEU A 1 206 ? -14.117 19 12.492 1 97.25 206 LEU A CA 1
ATOM 1665 C C . LEU A 1 206 ? -14.281 19.312 13.977 1 97.25 206 LEU A C 1
ATOM 1667 O O . LEU A 1 206 ? -14.023 20.438 14.406 1 97.25 206 LEU A O 1
ATOM 1671 N N . GLN A 1 207 ? -14.648 18.375 14.711 1 97.31 207 GLN A N 1
ATOM 1672 C CA . GLN A 1 207 ? -14.789 18.562 16.156 1 97.31 207 GLN A CA 1
ATOM 1673 C C . GLN A 1 207 ? -13.453 18.891 16.797 1 97.31 207 GLN A C 1
ATOM 1675 O O . GLN A 1 207 ? -13.375 19.797 17.641 1 97.31 207 GLN A O 1
ATOM 1680 N N . MET A 1 208 ? -12.461 18.234 16.391 1 97.94 208 MET A N 1
ATOM 1681 C CA . MET A 1 208 ? -11.133 18.484 16.938 1 97.94 208 MET A CA 1
ATOM 1682 C C . MET A 1 208 ? -10.633 19.875 16.547 1 97.94 208 MET A C 1
ATOM 1684 O O . MET A 1 208 ? -10.031 20.578 17.359 1 97.94 208 MET A O 1
ATOM 1688 N N . LEU A 1 209 ? -10.906 20.234 15.328 1 97.81 209 LEU A N 1
ATOM 1689 C CA . LEU A 1 209 ? -10.508 21.562 14.875 1 97.81 209 LEU A CA 1
ATOM 1690 C C . LEU A 1 209 ? -11.227 22.656 15.664 1 97.81 209 LEU A C 1
ATOM 1692 O O . LEU A 1 209 ? -10.633 23.688 15.992 1 97.81 209 LEU A O 1
ATOM 1696 N N . GLU A 1 210 ? -12.43 22.391 15.961 1 97.44 210 GLU A N 1
ATOM 1697 C CA . GLU A 1 210 ? -13.172 23.344 16.766 1 97.44 210 GLU A CA 1
ATOM 1698 C C . GLU A 1 210 ? -12.633 23.391 18.203 1 97.44 210 GLU A C 1
ATOM 1700 O O . GLU A 1 210 ? -12.359 24.469 18.719 1 97.44 210 GLU A O 1
ATOM 1705 N N . ARG A 1 211 ? -12.469 22.281 18.766 1 96.62 211 ARG A N 1
ATOM 1706 C CA . ARG A 1 211 ? -12.062 22.172 20.156 1 96.62 211 ARG A CA 1
ATOM 1707 C C . ARG A 1 211 ? -10.695 22.797 20.391 1 96.62 211 ARG A C 1
ATOM 1709 O O . ARG A 1 211 ? -10.461 23.469 21.406 1 96.62 211 ARG A O 1
ATOM 1716 N N . HIS A 1 212 ? -9.805 22.688 19.469 1 97.12 212 HIS A N 1
ATOM 1717 C CA . HIS A 1 212 ? -8.43 23.141 19.641 1 97.12 212 HIS A CA 1
ATOM 1718 C C . HIS A 1 212 ? -8.203 24.484 18.969 1 97.12 212 HIS A C 1
ATOM 1720 O O . HIS A 1 212 ? -7.148 25.109 19.156 1 97.12 212 HIS A O 1
ATOM 1726 N N . GLY A 1 213 ? -9.125 24.984 18.172 1 96.75 213 GLY A N 1
ATOM 1727 C CA . GLY A 1 213 ? -8.914 26.156 17.344 1 96.75 213 GLY A CA 1
ATOM 1728 C C . GLY A 1 213 ? -9.219 27.453 18.062 1 96.75 213 GLY A C 1
ATOM 1729 O O . GLY A 1 213 ? -8.93 28.531 17.547 1 96.75 213 GLY A O 1
ATOM 1730 N N . GLY A 1 214 ? -9.844 27.375 19.219 1 93.56 214 GLY A N 1
ATOM 1731 C CA . GLY A 1 214 ? -10.156 28.609 19.922 1 93.56 214 GLY A CA 1
ATOM 1732 C C . GLY A 1 214 ? -11.508 29.188 19.547 1 93.56 214 GLY A C 1
ATOM 1733 O O . GLY A 1 214 ? -12.328 28.516 18.938 1 93.56 214 GLY A O 1
ATOM 1734 N N . PRO A 1 215 ? -11.734 30.375 19.859 1 91.5 215 PRO A N 1
ATOM 1735 C CA . PRO A 1 215 ? -13.07 30.969 19.75 1 91.5 215 PRO A CA 1
ATOM 1736 C C . PRO A 1 215 ? -13.492 31.203 18.297 1 91.5 215 PRO A C 1
ATOM 1738 O O . PRO A 1 215 ? -14.68 31.188 17.984 1 91.5 215 PRO A O 1
ATOM 1741 N N . ASP A 1 216 ? -12.516 31.391 17.453 1 91.38 216 ASP A N 1
ATOM 1742 C CA . ASP A 1 216 ? -12.836 31.719 16.078 1 91.38 216 ASP A CA 1
ATOM 1743 C C . ASP A 1 216 ? -13.016 30.453 15.242 1 91.38 216 ASP A C 1
ATOM 1745 O O . ASP A 1 216 ? -13.414 30.516 14.07 1 91.38 216 ASP A O 1
ATOM 1749 N N . ALA A 1 217 ? -12.742 29.359 15.797 1 96.06 217 ALA A N 1
ATOM 1750 C CA . ALA A 1 217 ? -12.703 28.109 15.031 1 96.06 217 ALA A CA 1
ATOM 1751 C C . ALA A 1 217 ? -14.078 27.75 14.484 1 96.06 217 ALA A C 1
ATOM 1753 O O . ALA A 1 217 ? -14.227 27.422 13.305 1 96.06 217 ALA A O 1
ATOM 1754 N N . TYR A 1 218 ? -15.078 27.875 15.312 1 95.5 218 TYR A N 1
ATOM 1755 C CA . TYR A 1 218 ? -16.422 27.438 14.945 1 95.5 218 TYR A CA 1
ATOM 1756 C C . TYR A 1 218 ? -16.938 28.203 13.734 1 95.5 218 TYR A C 1
ATOM 1758 O O . TYR A 1 218 ? -17.438 27.594 12.781 1 95.5 218 TYR A O 1
ATOM 1766 N N . LEU A 1 219 ? -16.812 29.469 13.766 1 93.69 219 LEU A N 1
ATOM 1767 C CA . LEU A 1 219 ? -17.312 30.312 12.672 1 93.69 219 LEU A CA 1
ATOM 1768 C C . LEU A 1 219 ? -16.609 29.953 11.367 1 93.69 219 LEU A C 1
ATOM 1770 O O . LEU A 1 219 ? -17.234 29.938 10.305 1 93.69 219 LEU A O 1
ATOM 1774 N N . ASN A 1 220 ? -15.312 29.766 11.453 1 93.81 220 ASN A N 1
ATOM 1775 C CA . ASN A 1 220 ? -14.555 29.422 10.25 1 93.81 220 ASN A CA 1
ATOM 1776 C C . ASN A 1 220 ? -14.945 28.047 9.711 1 93.81 220 ASN A C 1
ATOM 1778 O O . ASN A 1 220 ? -14.953 27.828 8.5 1 93.81 220 ASN A O 1
ATOM 1782 N N . ILE A 1 221 ? -15.219 27.172 10.555 1 95.94 221 ILE A N 1
ATOM 1783 C CA . ILE A 1 221 ? -15.688 25.859 10.133 1 95.94 221 ILE A CA 1
ATOM 1784 C C . ILE A 1 221 ? -17.062 25.984 9.484 1 95.94 221 ILE A C 1
ATOM 1786 O O . ILE A 1 221 ? -17.312 25.438 8.406 1 95.94 221 ILE A O 1
ATOM 1790 N N . LYS A 1 222 ? -17.953 26.703 10.188 1 93.38 222 LYS A N 1
ATOM 1791 C CA . LYS A 1 222 ? -19.328 26.859 9.734 1 93.38 222 LYS A CA 1
ATOM 1792 C C . LYS A 1 222 ? -19.375 27.516 8.359 1 93.38 222 LYS A C 1
ATOM 1794 O O . LYS A 1 222 ? -20.25 27.203 7.551 1 93.38 222 LYS A O 1
ATOM 1799 N N . TYR A 1 223 ? -18.531 28.359 8.117 1 90.44 223 TYR A N 1
ATOM 1800 C CA . TYR A 1 223 ? -18.453 29.016 6.816 1 90.44 223 TYR A CA 1
ATOM 1801 C C . TYR A 1 223 ? -18.234 28 5.707 1 90.44 223 TYR A C 1
ATOM 1803 O O . TYR A 1 223 ? -18.828 28.094 4.633 1 90.44 223 TYR A O 1
ATOM 1811 N N . MET A 1 224 ? -17.359 27.062 5.895 1 91.12 224 MET A N 1
ATOM 1812 C CA . MET A 1 224 ? -16.984 26.078 4.883 1 91.12 224 MET A CA 1
ATOM 1813 C C . MET A 1 224 ? -17.922 24.875 4.93 1 91.12 224 MET A C 1
ATOM 1815 O O . MET A 1 224 ? -18.141 24.203 3.916 1 91.12 224 MET A O 1
AT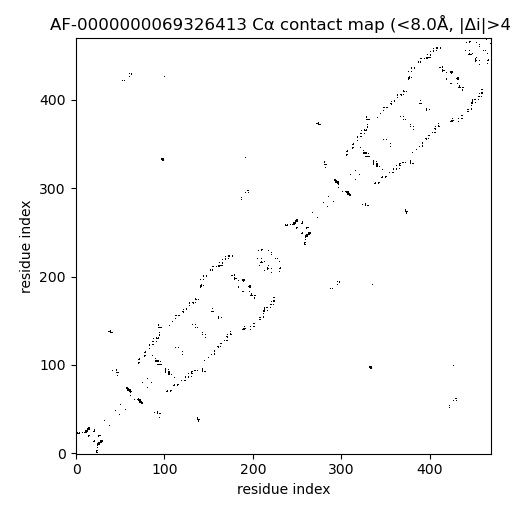OM 1819 N N . VAL A 1 225 ? -18.422 24.625 6.105 1 93.56 225 VAL A N 1
ATOM 1820 C CA . VAL A 1 225 ? -19.297 23.484 6.34 1 93.56 225 VAL A CA 1
ATOM 1821 C C . VAL A 1 225 ? -20.594 23.969 7.016 1 93.56 225 VAL A C 1
ATOM 1823 O O . VAL A 1 225 ? -20.766 23.781 8.219 1 93.56 225 VAL A O 1
ATOM 1826 N N . PRO A 1 226 ? -21.516 24.391 6.254 1 89.19 226 PRO A N 1
ATOM 1827 C CA . PRO A 1 226 ? -22.719 25.031 6.801 1 89.19 226 PRO A CA 1
ATOM 1828 C C . PRO A 1 226 ? -23.562 24.078 7.652 1 89.19 226 PRO A C 1
ATOM 1830 O O . PRO A 1 226 ? -24.25 24.516 8.57 1 89.19 226 PRO A O 1
ATOM 1833 N N . THR A 1 227 ? -23.5 22.797 7.434 1 89.25 227 THR A N 1
ATOM 1834 C CA . THR A 1 227 ? -24.312 21.828 8.148 1 89.25 227 THR A CA 1
ATOM 1835 C C . THR A 1 227 ? -23.656 21.422 9.461 1 89.25 227 THR A C 1
ATOM 1837 O O . THR A 1 227 ? -24.219 20.656 10.242 1 89.25 227 THR A O 1
ATOM 1840 N N . TYR A 1 228 ? -22.469 21.922 9.656 1 92.56 228 TYR A N 1
ATOM 1841 C CA . TYR A 1 228 ? -21.75 21.562 10.875 1 92.56 228 TYR A CA 1
ATOM 1842 C C . TYR A 1 228 ? -22.391 22.203 12.102 1 92.56 228 TYR A C 1
ATOM 1844 O O . TYR A 1 228 ? -22.781 23.375 12.055 1 92.56 228 TYR A O 1
ATOM 1852 N N . GLU A 1 229 ? -22.531 21.406 13.117 1 89.25 229 GLU A N 1
ATOM 1853 C CA . GLU A 1 229 ? -23.016 21.906 14.398 1 89.25 229 GLU A CA 1
ATOM 1854 C C . GLU A 1 229 ? -21.953 21.766 15.477 1 89.25 229 GLU A C 1
ATOM 1856 O O . GLU A 1 229 ? -21.266 20.75 15.555 1 89.25 229 GLU A O 1
ATOM 1861 N N . SER A 1 230 ? -21.922 22.797 16.344 1 85.12 230 SER A N 1
ATOM 1862 C CA . SER A 1 230 ? -20.844 22.906 17.312 1 85.12 230 SER A CA 1
ATOM 1863 C C . SER A 1 230 ? -20.875 21.75 18.312 1 85.12 230 SER A C 1
ATOM 1865 O O . SER A 1 230 ? -21.953 21.344 18.766 1 85.12 230 SER A O 1
ATOM 1867 N N . CYS A 1 231 ? -19.766 21.234 18.641 1 80.44 231 CYS A N 1
ATOM 1868 C CA . CYS A 1 231 ? -19.641 20.219 19.672 1 80.44 231 CYS A CA 1
ATOM 1869 C C . CYS A 1 231 ? -19.234 20.828 21 1 80.44 231 CYS A C 1
ATOM 1871 O O . CYS A 1 231 ? -19.203 20.141 22.031 1 80.44 231 CYS A O 1
ATOM 1873 N N . VAL A 1 232 ? -18.844 22.047 21.062 1 77.81 232 VAL A N 1
ATOM 1874 C CA . VAL A 1 232 ? -18.406 22.734 22.266 1 77.81 232 VAL A CA 1
ATOM 1875 C C . VAL A 1 232 ? -19.547 23.578 22.828 1 77.81 232 VAL A C 1
ATOM 1877 O O . VAL A 1 232 ? -19.797 23.578 24.031 1 77.81 232 VAL A O 1
ATOM 1880 N N . LEU A 1 233 ? -20.25 24.328 21.984 1 70.19 233 LEU A N 1
ATOM 1881 C CA . LEU A 1 233 ? -21.328 25.203 22.438 1 70.19 233 LEU A CA 1
ATOM 1882 C C . LEU A 1 233 ? -22.594 24.406 22.75 1 70.19 233 LEU A C 1
ATOM 1884 O O . LEU A 1 233 ? -23.391 24.812 23.594 1 70.19 233 LEU A O 1
ATOM 1888 N N . ASN A 1 234 ? -22.922 23.375 22 1 55.75 234 ASN A N 1
ATOM 1889 C CA . ASN A 1 234 ? -24.156 22.656 22.297 1 55.75 234 ASN A CA 1
ATOM 1890 C C . ASN A 1 234 ? -24 21.797 23.547 1 55.75 234 ASN A C 1
ATOM 1892 O O . ASN A 1 234 ? -24.891 21.016 23.891 1 55.75 234 ASN A O 1
ATOM 1896 N N . ARG A 1 235 ? -22.859 21.891 24.219 1 45.31 235 ARG A N 1
ATOM 1897 C CA . ARG A 1 235 ? -22.906 21.281 25.547 1 45.31 235 ARG A CA 1
ATOM 1898 C C . ARG A 1 235 ? -23.234 22.328 26.625 1 45.31 235 ARG A C 1
ATOM 1900 O O . ARG A 1 235 ? -22.828 23.484 26.5 1 45.31 235 ARG A O 1
ATOM 1907 N N . MET B 1 1 ? 31.453 26.594 -18.688 1 27.58 1 MET B N 1
ATOM 1908 C CA . MET B 1 1 ? 30.609 27.672 -18.172 1 27.58 1 MET B CA 1
ATOM 1909 C C . MET B 1 1 ? 29.516 28.016 -19.172 1 27.58 1 MET B C 1
ATOM 1911 O O . MET B 1 1 ? 29.781 28.25 -20.344 1 27.58 1 MET B O 1
ATOM 1915 N N . CYS B 1 2 ? 28.188 27.5 -18.953 1 31.8 2 CYS B N 1
ATOM 1916 C CA . CYS B 1 2 ? 27.094 27.703 -19.891 1 31.8 2 CYS B CA 1
ATOM 1917 C C . CYS B 1 2 ? 26.797 29.188 -20.078 1 31.8 2 CYS B C 1
ATOM 1919 O O . CYS B 1 2 ? 26.594 29.922 -19.109 1 31.8 2 CYS B O 1
ATOM 1921 N N . HIS B 1 3 ? 27.375 29.812 -20.984 1 35.16 3 HIS B N 1
ATOM 1922 C CA . HIS B 1 3 ? 27.188 31.219 -21.328 1 35.16 3 HIS B CA 1
ATOM 1923 C C . HIS B 1 3 ? 25.797 31.469 -21.906 1 35.16 3 HIS B C 1
ATOM 1925 O O . HIS B 1 3 ? 25.594 32.438 -22.641 1 35.16 3 HIS B O 1
ATOM 1931 N N . CYS B 1 4 ? 24.859 30.5 -21.875 1 34.66 4 CYS B N 1
ATOM 1932 C CA . CYS B 1 4 ? 23.578 30.875 -22.484 1 34.66 4 CYS B CA 1
ATOM 1933 C C . CYS B 1 4 ? 22.938 32.031 -21.734 1 34.66 4 CYS B C 1
ATOM 1935 O O . CYS B 1 4 ? 22.891 32.031 -20.5 1 34.66 4 CYS B O 1
ATOM 1937 N N . PRO B 1 5 ? 22.938 33.188 -22.297 1 36 5 PRO B N 1
ATOM 1938 C CA . PRO B 1 5 ? 22.328 34.312 -21.625 1 36 5 PRO B CA 1
ATOM 1939 C C . PRO B 1 5 ? 21 33.969 -20.953 1 36 5 PRO B C 1
ATOM 1941 O O . PRO B 1 5 ? 20.609 34.594 -19.969 1 36 5 PRO B O 1
ATOM 1944 N N . ILE B 1 6 ? 20.016 33.625 -21.797 1 33.75 6 ILE B N 1
ATOM 1945 C CA . ILE B 1 6 ? 18.672 33.406 -21.281 1 33.75 6 ILE B CA 1
ATOM 1946 C C . ILE B 1 6 ? 18.625 32.125 -20.484 1 33.75 6 ILE B C 1
ATOM 1948 O O . ILE B 1 6 ? 19.203 31.094 -20.891 1 33.75 6 ILE B O 1
ATOM 1952 N N . ARG B 1 7 ? 18.359 32.094 -19.172 1 35.22 7 ARG B N 1
ATOM 1953 C CA . ARG B 1 7 ? 18.234 30.984 -18.234 1 35.22 7 ARG B CA 1
ATOM 1954 C C . ARG B 1 7 ? 17.547 29.797 -18.891 1 35.22 7 ARG B C 1
ATOM 1956 O O . ARG B 1 7 ? 16.359 29.859 -19.219 1 35.22 7 ARG B O 1
ATOM 1963 N N . CYS B 1 8 ? 18.203 28.984 -19.703 1 35.19 8 CYS B N 1
ATOM 1964 C CA . CYS B 1 8 ? 17.656 27.891 -20.484 1 35.19 8 CYS B CA 1
ATOM 1965 C C . CYS B 1 8 ? 16.938 26.891 -19.594 1 35.19 8 CYS B C 1
ATOM 1967 O O . CYS B 1 8 ? 17.562 26.266 -18.734 1 35.19 8 CYS B O 1
ATOM 1969 N N . CYS B 1 9 ? 15.703 27.141 -19.172 1 38.41 9 CYS B N 1
ATOM 1970 C CA . CYS B 1 9 ? 14.844 26.344 -18.297 1 38.41 9 CYS B CA 1
ATOM 1971 C C . CYS B 1 9 ? 14.867 24.875 -18.688 1 38.41 9 CYS B C 1
ATOM 1973 O O . CYS B 1 9 ? 14.375 24.016 -17.953 1 38.41 9 CYS B O 1
ATOM 1975 N N . GLN B 1 10 ? 14.859 24.547 -20.016 1 40.09 10 GLN B N 1
ATOM 1976 C CA . GLN B 1 10 ? 14.688 23.156 -20.422 1 40.09 10 GLN B CA 1
ATOM 1977 C C . GLN B 1 10 ? 15.984 22.578 -20.984 1 40.09 10 GLN B C 1
ATOM 1979 O O . GLN B 1 10 ? 16.562 23.125 -21.922 1 40.09 10 GLN B O 1
ATOM 1984 N N . TYR B 1 11 ? 16.812 21.953 -20.25 1 44.69 11 TYR B N 1
ATOM 1985 C CA . TYR B 1 11 ? 17.938 21.234 -20.812 1 44.69 11 TYR B CA 1
ATOM 1986 C C . TYR B 1 11 ? 17.469 20.234 -21.875 1 44.69 11 TYR B C 1
ATOM 1988 O O . TYR B 1 11 ? 16.422 19.594 -21.719 1 44.69 11 TYR B O 1
ATOM 1996 N N . ARG B 1 12 ? 17.844 20.281 -23.109 1 50.47 12 ARG B N 1
ATOM 1997 C CA . ARG B 1 12 ? 17.594 19.344 -24.188 1 50.47 12 ARG B CA 1
ATOM 1998 C C . ARG B 1 12 ? 18.328 18.031 -23.969 1 50.47 12 ARG B C 1
ATOM 2000 O O . ARG B 1 12 ? 19.562 18.016 -23.844 1 50.47 12 ARG B O 1
ATOM 2007 N N . PRO B 1 13 ? 17.719 16.938 -23.609 1 49.72 13 PRO B N 1
ATOM 2008 C CA . PRO B 1 13 ? 18.469 15.688 -23.484 1 49.72 13 PRO B CA 1
ATOM 2009 C C . PRO B 1 13 ? 19.094 15.242 -24.797 1 49.72 13 PRO B C 1
ATOM 2011 O O . PRO B 1 13 ? 18.422 15.281 -25.844 1 49.72 13 PRO B O 1
ATOM 2014 N N . VAL B 1 14 ? 20.328 15.07 -24.828 1 56.38 14 VAL B N 1
ATOM 2015 C CA . VAL B 1 14 ? 21.047 14.656 -26.016 1 56.38 14 VAL B CA 1
ATOM 2016 C C . VAL B 1 14 ? 21.781 13.344 -25.75 1 56.38 14 VAL B C 1
ATOM 2018 O O . VAL B 1 14 ? 22.078 13.023 -24.594 1 56.38 14 VAL B O 1
ATOM 2021 N N . PRO B 1 15 ? 21.969 12.406 -26.844 1 49.81 15 PRO B N 1
ATOM 2022 C CA . PRO B 1 15 ? 22.703 11.148 -26.688 1 49.81 15 PRO B CA 1
ATOM 2023 C C . PRO B 1 15 ? 24.125 11.359 -26.188 1 49.81 15 PRO B C 1
ATOM 2025 O O . PRO B 1 15 ? 24.75 12.375 -26.516 1 49.81 15 PRO B O 1
ATOM 2028 N N . PRO B 1 16 ? 24.531 10.438 -25.438 1 55.72 16 PRO B N 1
ATOM 2029 C CA . PRO B 1 16 ? 25.938 10.547 -25.062 1 55.72 16 PRO B CA 1
ATOM 2030 C C . PRO B 1 16 ? 26.875 10.328 -26.25 1 55.72 16 PRO B C 1
ATOM 2032 O O . PRO B 1 16 ? 26.531 9.609 -27.188 1 55.72 16 PRO B O 1
ATOM 2035 N N . PHE B 1 17 ? 27.953 11.023 -26.359 1 56.28 17 PHE B N 1
ATOM 2036 C CA . PHE B 1 17 ? 29.062 10.953 -27.297 1 56.28 17 PHE B CA 1
ATOM 2037 C C . PHE B 1 17 ? 28.703 11.633 -28.609 1 56.28 17 PHE B C 1
ATOM 2039 O O . PHE B 1 17 ? 29.328 11.352 -29.641 1 56.28 17 PHE B O 1
ATOM 2046 N N . SER B 1 18 ? 27.547 12.289 -28.594 1 48.62 18 SER B N 1
ATOM 2047 C CA . SER B 1 18 ? 27.297 13.07 -29.812 1 48.62 18 SER B CA 1
ATOM 2048 C C . SER B 1 18 ? 27.891 14.469 -29.703 1 48.62 18 SER B C 1
ATOM 2050 O O . SER B 1 18 ? 28.156 14.953 -28.594 1 48.62 18 SER B O 1
ATOM 2052 N N . PHE B 1 19 ? 28.312 14.992 -30.812 1 55.5 19 PHE B N 1
ATOM 2053 C CA . PHE B 1 19 ? 28.875 16.328 -30.859 1 55.5 19 PHE B CA 1
ATOM 2054 C C . PHE B 1 19 ? 27.953 17.344 -30.188 1 55.5 19 PHE B C 1
ATOM 2056 O O . PHE B 1 19 ? 28.406 18.375 -29.688 1 55.5 19 PHE B O 1
ATOM 2063 N N . GLN B 1 20 ? 26.641 16.922 -30.188 1 52.41 20 GLN B N 1
ATOM 2064 C CA . GLN B 1 20 ? 25.688 17.859 -29.609 1 52.41 20 GLN B CA 1
ATOM 2065 C C . GLN B 1 20 ? 25.859 17.969 -28.094 1 52.41 20 GLN B C 1
ATOM 2067 O O . GLN B 1 20 ? 25.453 18.953 -27.484 1 52.41 20 GLN B O 1
ATOM 2072 N N . SER B 1 21 ? 26.5 16.938 -27.516 1 50.12 21 SER B N 1
ATOM 2073 C CA . SER B 1 21 ? 26.75 16.953 -26.078 1 50.12 21 SER B CA 1
ATOM 2074 C C . SER B 1 21 ? 27.719 18.062 -25.688 1 50.12 21 SER B C 1
ATOM 2076 O O . SER B 1 21 ? 27.844 18.406 -24.516 1 50.12 21 SER B O 1
ATOM 2078 N N . LEU B 1 22 ? 28.344 18.562 -26.641 1 52 22 LEU B N 1
ATOM 2079 C CA . LEU B 1 22 ? 29.344 19.609 -26.391 1 52 22 LEU B CA 1
ATOM 2080 C C . LEU B 1 22 ? 28.688 20.984 -26.422 1 52 22 LEU B C 1
ATOM 2082 O O . LEU B 1 22 ? 29.359 22 -26.172 1 52 22 LEU B O 1
ATOM 2086 N N . GLN B 1 23 ? 27.469 20.984 -26.859 1 48.44 23 GLN B N 1
ATOM 2087 C CA . GLN B 1 23 ? 2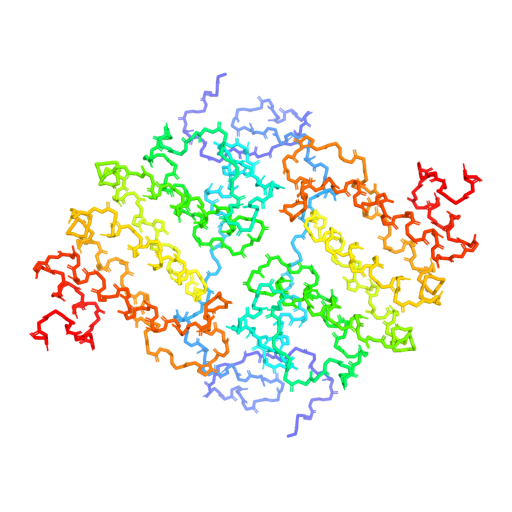6.844 22.297 -27 1 48.44 23 GLN B CA 1
ATOM 2088 C C . GLN B 1 23 ? 26.312 22.797 -25.656 1 48.44 23 GLN B C 1
ATOM 2090 O O . GLN B 1 23 ? 26.062 22 -24.75 1 48.44 23 GLN B O 1
ATOM 2095 N N . CYS B 1 24 ? 26.203 23.969 -25.406 1 49.78 24 CYS B N 1
ATOM 2096 C CA . CYS B 1 24 ? 25.672 24.594 -24.203 1 49.78 24 CYS B CA 1
ATOM 2097 C C . CYS B 1 24 ? 24.188 24.297 -24.031 1 49.78 24 CYS B C 1
ATOM 2099 O O . CYS B 1 24 ? 23.484 24.016 -25 1 49.78 24 CYS B O 1
ATOM 2101 N N . CYS B 1 25 ? 23.594 24.031 -22.781 1 47.88 25 CYS B N 1
ATOM 2102 C CA . CYS B 1 25 ? 22.219 23.781 -22.359 1 47.88 25 CYS B CA 1
ATOM 2103 C C . CYS B 1 25 ? 21.781 22.375 -22.734 1 47.88 25 CYS B C 1
ATOM 2105 O O . CYS B 1 25 ? 20.609 22.156 -23.078 1 47.88 25 CYS B O 1
ATOM 2107 N N . THR B 1 26 ? 22.625 21.5 -23.266 1 49 26 THR B N 1
ATOM 2108 C CA . THR B 1 26 ? 22.328 20.094 -23.484 1 49 26 THR B CA 1
ATOM 2109 C C . THR B 1 26 ? 22.688 19.25 -22.266 1 49 26 THR B C 1
ATOM 2111 O O . THR B 1 26 ? 23.578 19.625 -21.5 1 49 26 THR B O 1
ATOM 2114 N N . CYS B 1 27 ? 21.891 18.484 -21.781 1 47.34 27 CYS B N 1
ATOM 2115 C CA . CYS B 1 27 ? 22.266 17.453 -20.828 1 47.34 27 CYS B CA 1
ATOM 2116 C C . CYS B 1 27 ? 22.422 16.094 -21.516 1 47.34 27 CYS B C 1
ATOM 2118 O O . CYS B 1 27 ? 21.672 15.766 -22.422 1 47.34 27 CYS B O 1
ATOM 2120 N N . THR B 1 28 ? 23.609 15.547 -21.5 1 40.75 28 THR B N 1
ATOM 2121 C CA . THR B 1 28 ? 23.766 14.18 -22 1 40.75 28 THR B CA 1
ATOM 2122 C C . THR B 1 28 ? 22.859 13.219 -21.234 1 40.75 28 THR B C 1
ATOM 2124 O O . THR B 1 28 ? 22.641 13.375 -20.031 1 40.75 28 THR B O 1
ATOM 2127 N N . TYR B 1 29 ? 21.938 12.719 -21.938 1 39.28 29 TYR B N 1
ATOM 2128 C CA . TYR B 1 29 ? 21.281 11.617 -21.234 1 39.28 29 TYR B CA 1
ATOM 2129 C C . TYR B 1 29 ? 22.297 10.547 -20.844 1 39.28 29 TYR B C 1
ATOM 2131 O O . TYR B 1 29 ? 23.188 10.211 -21.625 1 39.28 29 TYR B O 1
ATOM 2139 N N . GLY B 1 30 ? 22.922 10.586 -19.734 1 39.22 30 GLY B N 1
ATOM 2140 C CA . GLY B 1 30 ? 23.766 9.445 -19.406 1 39.22 30 GLY B CA 1
ATOM 2141 C C . GLY B 1 30 ? 23.266 8.141 -19.984 1 39.22 30 GLY B C 1
ATOM 2142 O O . GLY B 1 30 ? 22.219 8.102 -20.641 1 39.22 30 GLY B O 1
ATOM 2143 N N . PRO B 1 31 ? 24.25 7.07 -20.172 1 35.16 31 PRO B N 1
ATOM 2144 C CA . PRO B 1 31 ? 23.703 5.832 -20.734 1 35.16 31 PRO B CA 1
ATOM 2145 C C . PRO B 1 31 ? 22.281 5.543 -20.266 1 35.16 31 PRO B C 1
ATOM 2147 O O . PRO B 1 31 ? 21.938 5.812 -19.109 1 35.16 31 PRO B O 1
ATOM 2150 N N . PRO B 1 32 ? 21.359 5.711 -21.188 1 35.06 32 PRO B N 1
ATOM 2151 C CA . PRO B 1 32 ? 19.984 5.391 -20.797 1 35.06 32 PRO B CA 1
ATOM 2152 C C . PRO B 1 32 ? 19.922 4.277 -19.75 1 35.06 32 PRO B C 1
ATOM 2154 O O . PRO B 1 32 ? 20.734 3.352 -19.766 1 35.06 32 PRO B O 1
ATOM 2157 N N . ARG B 1 33 ? 19.703 4.617 -18.5 1 37.53 33 ARG B N 1
ATOM 2158 C CA . ARG B 1 33 ? 19.422 3.455 -17.672 1 37.53 33 ARG B CA 1
ATOM 2159 C C . ARG B 1 33 ? 18.859 2.303 -18.5 1 37.53 33 ARG B C 1
ATOM 2161 O O . ARG B 1 33 ? 18.078 2.518 -19.422 1 37.53 33 ARG B O 1
ATOM 2168 N N . ILE B 1 34 ? 19.656 1.258 -18.625 1 37 34 ILE B N 1
ATOM 2169 C CA . ILE B 1 34 ? 19.25 0.097 -19.406 1 37 34 ILE B CA 1
ATOM 2170 C C . ILE B 1 34 ? 17.734 -0.119 -19.25 1 37 34 ILE B C 1
ATOM 2172 O O . ILE B 1 34 ? 17.25 -0.331 -18.141 1 37 34 ILE B O 1
ATOM 2176 N N . PRO B 1 35 ? 16.969 0.247 -20.297 1 40.75 35 PRO B N 1
ATOM 2177 C CA . PRO B 1 35 ? 15.508 0.203 -20.359 1 40.75 35 PRO B CA 1
ATOM 2178 C C . PRO B 1 35 ? 14.93 -1.107 -19.844 1 40.75 35 PRO B C 1
ATOM 2180 O O . PRO B 1 35 ? 13.742 -1.178 -19.516 1 40.75 35 PRO B O 1
ATOM 2183 N N . ILE B 1 36 ? 15.867 -2.057 -19.844 1 44.84 36 ILE B N 1
ATOM 2184 C CA . ILE B 1 36 ? 15.289 -3.365 -19.562 1 44.84 36 ILE B CA 1
ATOM 2185 C C . ILE B 1 36 ? 14.797 -3.412 -18.125 1 44.84 36 ILE B C 1
ATOM 2187 O O . ILE B 1 36 ? 13.828 -4.102 -17.812 1 44.84 36 ILE B O 1
ATOM 2191 N N . TYR B 1 37 ? 15.375 -2.584 -17.203 1 42.09 37 TYR B N 1
ATOM 2192 C CA . TYR B 1 37 ? 15.008 -2.66 -15.797 1 42.09 37 TYR B CA 1
ATOM 2193 C C . TYR B 1 37 ? 14 -1.58 -15.43 1 42.09 37 TYR B C 1
ATOM 2195 O O . TYR B 1 37 ? 13.633 -1.428 -14.266 1 42.09 37 TYR B O 1
ATOM 2203 N N . ARG B 1 38 ? 13.641 -0.884 -16.531 1 51.88 38 ARG B N 1
ATOM 2204 C CA . ARG B 1 38 ? 12.719 0.207 -16.219 1 51.88 38 ARG B CA 1
ATOM 2205 C C . ARG B 1 38 ? 11.336 -0.327 -15.852 1 51.88 38 ARG B C 1
ATOM 2207 O O . ARG B 1 38 ? 10.781 -1.175 -16.562 1 51.88 38 ARG B O 1
ATOM 2214 N N . ARG B 1 39 ? 11.008 0.072 -14.742 1 54.91 39 ARG B N 1
ATOM 2215 C CA . ARG B 1 39 ? 9.648 -0.247 -14.32 1 54.91 39 ARG B CA 1
ATOM 2216 C C . ARG B 1 39 ? 8.633 0.161 -15.383 1 54.91 39 ARG B C 1
ATOM 2218 O O . ARG B 1 39 ? 8.711 1.263 -15.93 1 54.91 39 ARG B O 1
ATOM 2225 N N . GLN B 1 40 ? 8.062 -0.832 -16.094 1 45.28 40 GLN B N 1
ATOM 2226 C CA . GLN B 1 40 ? 6.984 -0.559 -17.047 1 45.28 40 GLN B CA 1
ATOM 2227 C C . GLN B 1 40 ? 5.637 -0.449 -16.328 1 45.28 40 GLN B C 1
ATOM 2229 O O . GLN B 1 40 ? 5.262 -1.338 -15.562 1 45.28 40 GLN B O 1
ATOM 2234 N N . LEU B 1 41 ? 5.188 0.692 -15.992 1 50.84 41 LEU B N 1
ATOM 2235 C CA . LEU B 1 41 ? 3.865 0.782 -15.383 1 50.84 41 LEU B CA 1
ATOM 2236 C C . LEU B 1 41 ? 2.797 0.208 -16.312 1 50.84 41 LEU B C 1
ATOM 2238 O O . LEU B 1 41 ? 2.736 0.563 -17.484 1 50.84 41 LEU B O 1
ATOM 2242 N N . PRO B 1 42 ? 2.305 -0.917 -16.094 1 47.38 42 PRO B N 1
ATOM 2243 C CA . PRO B 1 42 ? 1.219 -1.32 -16.984 1 47.38 42 PRO B CA 1
ATOM 2244 C C . PRO B 1 42 ? 0.252 -0.178 -17.297 1 47.38 42 PRO B C 1
ATOM 2246 O O . PRO B 1 42 ? -0.127 0.573 -16.391 1 47.38 42 PRO B O 1
ATOM 2249 N N . PRO B 1 43 ? 0.248 0.263 -18.5 1 47.72 43 PRO B N 1
ATOM 2250 C CA . PRO B 1 43 ? -0.66 1.341 -18.906 1 47.72 43 PRO B CA 1
ATOM 2251 C C . PRO B 1 43 ? -2.053 1.192 -18.297 1 47.72 43 PRO B C 1
ATOM 2253 O O . PRO B 1 43 ? -2.744 2.189 -18.078 1 47.72 43 PRO B O 1
ATOM 2256 N N . CYS B 1 44 ? -2.656 -0.104 -18.188 1 55.91 44 CYS B N 1
ATOM 2257 C CA . CYS B 1 44 ? -4.066 -0.347 -17.922 1 55.91 44 CYS B CA 1
ATOM 2258 C C . CYS B 1 44 ? -4.262 -0.935 -16.531 1 55.91 44 CYS B C 1
ATOM 2260 O O . CYS B 1 44 ? -3.4 -1.662 -16.031 1 55.91 44 CYS B O 1
ATOM 2262 N N . ARG B 1 45 ? -5.188 -0.435 -15.758 1 76.75 45 ARG B N 1
ATOM 2263 C CA . ARG B 1 45 ? -5.742 -1.011 -14.539 1 76.75 45 ARG B CA 1
ATOM 2264 C C . ARG B 1 45 ? -6 -2.504 -14.703 1 76.75 45 ARG B C 1
ATOM 2266 O O . ARG B 1 45 ? -6.441 -2.949 -15.766 1 76.75 45 ARG B O 1
ATOM 2273 N N . SER B 1 46 ? -5.48 -3.328 -13.82 1 89.69 46 SER B N 1
ATOM 2274 C CA . SER B 1 46 ? -5.684 -4.773 -13.859 1 89.69 46 SER B CA 1
ATOM 2275 C C . SER B 1 46 ? -7.164 -5.121 -13.945 1 89.69 46 SER B C 1
ATOM 2277 O O . SER B 1 46 ? -8.023 -4.301 -13.609 1 89.69 46 SER B O 1
ATOM 2279 N N . LEU B 1 47 ? -7.473 -6.238 -14.562 1 93.62 47 LEU B N 1
ATOM 2280 C CA . LEU B 1 47 ? -8.836 -6.762 -14.547 1 93.62 47 LEU B CA 1
ATOM 2281 C C . LEU B 1 47 ? -9.336 -6.926 -13.109 1 93.62 47 LEU B C 1
ATOM 2283 O O . LEU B 1 47 ? -10.508 -6.691 -12.828 1 93.62 47 LEU B O 1
ATOM 2287 N N . PHE B 1 48 ? -8.469 -7.238 -12.305 1 96.62 48 PHE B N 1
ATOM 2288 C CA . PHE B 1 48 ? -8.82 -7.395 -10.898 1 96.62 48 PHE B CA 1
ATOM 2289 C C . PHE B 1 48 ? -9.398 -6.102 -10.336 1 96.62 48 PHE B C 1
ATOM 2291 O O . PHE B 1 48 ? -10.453 -6.113 -9.703 1 96.62 48 PHE B O 1
ATOM 2298 N N . ARG B 1 49 ? -8.688 -5.047 -10.562 1 92.44 49 ARG B N 1
ATOM 2299 C CA . ARG B 1 49 ? -9.141 -3.756 -10.047 1 92.44 49 ARG B CA 1
ATOM 2300 C C . ARG B 1 49 ? -10.508 -3.387 -10.617 1 92.44 49 ARG B C 1
ATOM 2302 O O . ARG B 1 49 ? -11.375 -2.902 -9.891 1 92.44 49 ARG B O 1
ATOM 2309 N N . LYS B 1 50 ? -10.656 -3.631 -11.891 1 90.88 50 LYS B N 1
ATOM 2310 C CA . LYS B 1 50 ? -11.938 -3.357 -12.531 1 90.88 50 LYS B CA 1
ATOM 2311 C C . LYS B 1 50 ? -13.062 -4.137 -11.859 1 90.88 50 LYS B C 1
ATOM 2313 O O . LYS B 1 50 ? -14.102 -3.564 -11.516 1 90.88 50 LYS B O 1
ATOM 2318 N N . PHE B 1 51 ? -12.891 -5.449 -11.625 1 93.62 51 PHE B N 1
ATOM 2319 C CA . PHE B 1 51 ? -13.898 -6.297 -11.016 1 93.62 51 PHE B CA 1
ATOM 2320 C C . PHE B 1 51 ? -14.102 -5.926 -9.547 1 93.62 51 PHE B C 1
ATOM 2322 O O . PHE B 1 51 ? -15.219 -6.016 -9.031 1 93.62 51 PHE B O 1
ATOM 2329 N N . PHE B 1 52 ? -13.047 -5.527 -8.984 1 92.12 52 PHE B N 1
ATOM 2330 C CA . PHE B 1 52 ? -13.109 -5.105 -7.59 1 92.12 52 PHE B CA 1
ATOM 2331 C C . PHE B 1 52 ? -13.984 -3.869 -7.438 1 92.12 52 PHE B C 1
ATOM 2333 O O . PHE B 1 52 ? -14.883 -3.84 -6.598 1 92.12 52 PHE B O 1
ATOM 2340 N N . LEU B 1 53 ? -13.742 -2.891 -8.234 1 85.06 53 LEU B N 1
ATOM 2341 C CA . LEU B 1 53 ? -14.453 -1.617 -8.156 1 85.06 53 LEU B CA 1
ATOM 2342 C C . LEU B 1 53 ? -15.922 -1.793 -8.516 1 85.06 53 LEU B C 1
ATOM 2344 O O . LEU B 1 53 ? -16.781 -1.088 -7.988 1 85.06 53 LEU B O 1
ATOM 2348 N N . ARG B 1 54 ? -16.188 -2.789 -9.328 1 87.31 54 ARG B N 1
ATOM 2349 C CA . ARG B 1 54 ? -17.562 -3.072 -9.734 1 87.31 54 ARG B CA 1
ATOM 2350 C C . ARG B 1 54 ? -18.297 -3.848 -8.648 1 87.31 54 ARG B C 1
ATOM 2352 O O . ARG B 1 54 ? -19.531 -3.959 -8.688 1 87.31 54 ARG B O 1
ATOM 2359 N N . GLY B 1 55 ? -17.578 -4.48 -7.766 1 88.5 55 GLY B N 1
ATOM 2360 C CA . GLY B 1 55 ? -18.188 -5.262 -6.699 1 88.5 55 GLY B CA 1
ATOM 2361 C C . GLY B 1 55 ? -18.453 -6.703 -7.094 1 88.5 55 GLY B C 1
ATOM 2362 O O . GLY B 1 55 ? -19.297 -7.367 -6.496 1 88.5 55 GLY B O 1
ATOM 2363 N N . ASP B 1 56 ? -17.719 -7.164 -8.109 1 91 56 ASP B N 1
ATOM 2364 C CA . ASP B 1 56 ? -17.953 -8.508 -8.633 1 91 56 ASP B CA 1
ATOM 2365 C C . ASP B 1 56 ? -17.188 -9.555 -7.809 1 91 56 ASP B C 1
ATOM 2367 O O . ASP B 1 56 ? -17.391 -10.758 -7.996 1 91 56 ASP B O 1
ATOM 2371 N N . ILE B 1 57 ? -16.328 -9.18 -7.008 1 94.75 57 ILE B N 1
ATOM 2372 C CA . ILE B 1 57 ? -15.586 -10.094 -6.141 1 94.75 57 ILE B CA 1
ATOM 2373 C C . ILE B 1 57 ? -16.188 -10.07 -4.738 1 94.75 57 ILE B C 1
ATOM 2375 O O . ILE B 1 57 ? -16.391 -9 -4.156 1 94.75 57 ILE B O 1
ATOM 2379 N N . PRO B 1 58 ? -16.5 -11.172 -4.184 1 94.69 58 PRO B N 1
ATOM 2380 C CA . PRO B 1 58 ? -17.203 -11.234 -2.904 1 94.69 58 PRO B CA 1
ATOM 2381 C C . PRO B 1 58 ? -16.281 -11.047 -1.705 1 94.69 58 PRO B C 1
ATOM 2383 O O . PRO B 1 58 ? -16.172 -11.938 -0.862 1 94.69 58 PRO B O 1
ATOM 2386 N N . ILE B 1 59 ? -15.641 -9.93 -1.552 1 94.31 59 ILE B N 1
ATOM 2387 C CA . ILE B 1 59 ? -14.672 -9.672 -0.492 1 94.31 59 ILE B CA 1
ATOM 2388 C C . ILE B 1 59 ? -14.859 -8.258 0.052 1 94.31 59 ILE B C 1
ATOM 2390 O O . ILE B 1 59 ? -15.398 -7.391 -0.632 1 94.31 59 ILE B O 1
ATOM 2394 N N . SER B 1 60 ? -14.516 -8.102 1.305 1 90.31 60 SER B N 1
ATOM 2395 C CA . SER B 1 60 ? -14.391 -6.805 1.964 1 90.31 60 SER B CA 1
ATOM 2396 C C . SER B 1 60 ? -13.273 -6.824 3 1 90.31 60 SER B C 1
ATOM 2398 O O . SER B 1 60 ? -12.648 -7.863 3.232 1 90.31 60 SER B O 1
ATOM 2400 N N . ARG B 1 61 ? -12.93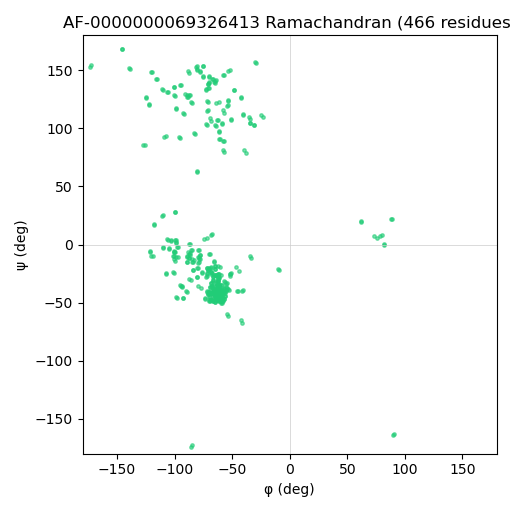8 -5.719 3.438 1 90.81 61 ARG B N 1
ATOM 2401 C CA . ARG B 1 61 ? -11.906 -5.641 4.461 1 90.81 61 ARG B CA 1
ATOM 2402 C C . ARG B 1 61 ? -12.414 -6.18 5.797 1 90.81 61 ARG B C 1
ATOM 2404 O O . ARG B 1 61 ? -13.539 -5.887 6.203 1 90.81 61 ARG B O 1
ATOM 2411 N N . TYR B 1 62 ? -11.586 -6.891 6.469 1 89.38 62 TYR B N 1
ATOM 2412 C CA . TYR B 1 62 ? -11.906 -7.41 7.797 1 89.38 62 TYR B CA 1
ATOM 2413 C C . TYR B 1 62 ? -11.5 -6.418 8.883 1 89.38 62 TYR B C 1
ATOM 2415 O O . TYR B 1 62 ? -10.367 -5.934 8.898 1 89.38 62 TYR B O 1
ATOM 2423 N N . PHE B 1 63 ? -12.312 -6.004 9.781 1 83.25 63 PHE B N 1
ATOM 2424 C CA . PHE B 1 63 ? -12.016 -5.047 10.836 1 83.25 63 PHE B CA 1
ATOM 2425 C C . PHE B 1 63 ? -12.18 -5.691 12.211 1 83.25 63 PHE B C 1
ATOM 2427 O O . PHE B 1 63 ? -12.148 -5 13.234 1 83.25 63 PHE B O 1
ATOM 2434 N N . GLY B 1 64 ? -12.203 -6.906 12.367 1 81.38 64 GLY B N 1
ATOM 2435 C CA . GLY B 1 64 ? -12.406 -7.59 13.633 1 81.38 64 GLY B CA 1
ATOM 2436 C C . GLY B 1 64 ? -11.125 -7.773 14.422 1 81.38 64 GLY B C 1
ATOM 2437 O O . GLY B 1 64 ? -10.109 -7.148 14.117 1 81.38 64 GLY B O 1
ATOM 2438 N N . PRO B 1 65 ? -11.125 -8.43 15.453 1 81.44 65 PRO B N 1
ATOM 2439 C CA . PRO B 1 65 ? -10.008 -8.609 16.375 1 81.44 65 PRO B CA 1
ATOM 2440 C C . PRO B 1 65 ? -8.789 -9.25 15.719 1 81.44 65 PRO B C 1
ATOM 2442 O O . PRO B 1 65 ? -7.656 -9.023 16.156 1 81.44 65 PRO B O 1
ATOM 2445 N N . LYS B 1 66 ? -9.055 -9.977 14.711 1 83.25 66 LYS B N 1
ATOM 2446 C CA . LYS B 1 66 ? -7.945 -10.664 14.055 1 83.25 66 LYS B CA 1
ATOM 2447 C C . LYS B 1 66 ? -7.5 -9.922 12.805 1 83.25 66 LYS B C 1
ATOM 2449 O O . LYS B 1 66 ? -7.039 -10.539 11.836 1 83.25 66 LYS B O 1
ATOM 2454 N N . ALA B 1 67 ? -7.68 -8.641 12.75 1 79.5 67 ALA B N 1
ATOM 2455 C CA . ALA B 1 67 ? -7.406 -7.84 11.562 1 79.5 67 ALA B CA 1
ATOM 2456 C C . ALA B 1 67 ? -5.918 -7.844 11.227 1 79.5 67 ALA B C 1
ATOM 2458 O O . ALA B 1 67 ? -5.535 -7.641 10.07 1 79.5 67 ALA B O 1
ATOM 2459 N N . SER B 1 68 ? -5.109 -8.203 12.219 1 77 68 SER B N 1
ATOM 2460 C CA . SER B 1 68 ? -3.668 -8.242 11.992 1 77 68 SER B CA 1
ATOM 2461 C C . SER B 1 68 ? -3.271 -9.477 11.188 1 77 68 SER B C 1
ATOM 2463 O O . SER B 1 68 ? -2.281 -9.453 10.453 1 77 68 SER B O 1
ATOM 2465 N N . GLN B 1 69 ? -4.094 -10.5 11.242 1 82.44 69 GLN B N 1
ATOM 2466 C CA . GLN B 1 69 ? -3.764 -11.766 10.586 1 82.44 69 GLN B CA 1
ATOM 2467 C C . GLN B 1 69 ? -4.621 -11.984 9.344 1 82.44 69 GLN B C 1
ATOM 2469 O O . GLN B 1 69 ? -4.234 -12.727 8.445 1 82.44 69 GLN B O 1
ATOM 2474 N N . GLN B 1 70 ? -5.766 -11.297 9.461 1 89.44 70 GLN B N 1
ATOM 2475 C CA . GLN B 1 70 ? -6.727 -11.461 8.375 1 89.44 70 GLN B CA 1
ATOM 2476 C C . GLN B 1 70 ? -7.074 -10.125 7.742 1 89.44 70 GLN B C 1
ATOM 2478 O O . GLN B 1 70 ? -7.629 -9.242 8.398 1 89.44 70 GLN B O 1
ATOM 2483 N N . PHE B 1 71 ? -6.793 -10.094 6.527 1 92.12 71 PHE B N 1
ATOM 2484 C CA . PHE B 1 71 ? -7.047 -8.836 5.832 1 92.12 71 PHE B CA 1
ATOM 2485 C C . PHE B 1 71 ? -8.414 -8.852 5.164 1 92.12 71 PHE B C 1
ATOM 2487 O O . PHE B 1 71 ? -9.125 -7.844 5.164 1 92.12 71 PHE B O 1
ATOM 2494 N N . ILE B 1 72 ? -8.812 -10.016 4.66 1 94.94 72 ILE B N 1
ATOM 2495 C CA . ILE B 1 72 ? -10.016 -10.102 3.842 1 94.94 72 ILE B CA 1
ATOM 2496 C C . ILE B 1 72 ? -11.141 -10.75 4.645 1 94.94 72 ILE B C 1
ATOM 2498 O O . ILE B 1 72 ? -10.93 -11.75 5.332 1 94.94 72 ILE B O 1
ATOM 2502 N N . LYS B 1 73 ? -12.266 -10.109 4.602 1 93.81 73 LYS B N 1
ATOM 2503 C CA . LYS B 1 73 ? -13.531 -10.742 4.961 1 93.81 73 LYS B CA 1
ATOM 2504 C C . LYS B 1 73 ? -14.227 -11.328 3.734 1 93.81 73 LYS B C 1
ATOM 2506 O O . LYS B 1 73 ? -14.711 -10.586 2.879 1 93.81 73 LYS B O 1
ATOM 2511 N N . TRP B 1 74 ? -14.32 -12.625 3.705 1 95.62 74 TRP B N 1
ATOM 2512 C CA . TRP B 1 74 ? -14.922 -13.312 2.57 1 95.62 74 TRP B CA 1
ATOM 2513 C C . TRP B 1 74 ? -16.438 -13.438 2.752 1 95.62 74 TRP B C 1
ATOM 2515 O O . TRP B 1 74 ? -16.906 -13.922 3.785 1 95.62 74 TRP B O 1
ATOM 2525 N N . HIS B 1 75 ? -17.172 -13.047 1.774 1 95.56 75 HIS B N 1
ATOM 2526 C CA . HIS B 1 75 ? -18.625 -13.172 1.835 1 95.56 75 HIS B CA 1
ATOM 2527 C C . HIS B 1 75 ? -19.078 -14.562 1.414 1 95.56 75 HIS B C 1
ATOM 2529 O O . HIS B 1 75 ? -20.203 -14.969 1.701 1 95.56 75 HIS B O 1
ATOM 2535 N N . VAL B 1 76 ? -18.281 -15.234 0.688 1 96.25 76 VAL B N 1
ATOM 2536 C CA . VAL B 1 76 ? -18.375 -16.656 0.356 1 96.25 76 VAL B CA 1
ATOM 2537 C C . VAL B 1 76 ? -17.078 -17.359 0.753 1 96.25 76 VAL B C 1
ATOM 2539 O O . VAL B 1 76 ? -15.992 -16.891 0.441 1 96.25 76 VAL B O 1
ATOM 2542 N N . PRO B 1 77 ? -17.234 -18.422 1.532 1 96.56 77 PRO B N 1
ATOM 2543 C CA . PRO B 1 77 ? -16 -19.125 1.882 1 96.56 77 PRO B CA 1
ATOM 2544 C C . PRO B 1 77 ? -15.125 -19.406 0.667 1 96.56 77 PRO B C 1
ATOM 2546 O O . PRO B 1 77 ? -15.625 -19.859 -0.368 1 96.56 77 PRO B O 1
ATOM 2549 N N . PRO B 1 78 ? -13.867 -19.125 0.792 1 95.81 78 PRO B N 1
ATOM 2550 C CA . PRO B 1 78 ? -12.992 -19.25 -0.371 1 95.81 78 PRO B CA 1
ATOM 2551 C C . PRO B 1 78 ? -13.016 -20.656 -0.97 1 95.81 78 PRO B C 1
ATOM 2553 O O . PRO B 1 78 ? -12.859 -20.812 -2.184 1 95.81 78 PRO B O 1
ATOM 2556 N N . GLU B 1 79 ? -13.227 -21.672 -0.126 1 95.44 79 GLU B N 1
ATOM 2557 C CA . GLU B 1 79 ? -13.242 -23.047 -0.599 1 95.44 79 GLU B CA 1
ATOM 2558 C C . GLU B 1 79 ? -14.406 -23.297 -1.552 1 95.44 79 GLU B C 1
ATOM 2560 O O . GLU B 1 79 ? -14.383 -24.234 -2.34 1 95.44 79 GLU B O 1
ATOM 2565 N N . LYS B 1 80 ? -15.398 -22.484 -1.48 1 96.12 80 LYS B N 1
ATOM 2566 C CA . LYS B 1 80 ? -16.609 -22.656 -2.279 1 96.12 80 LYS B CA 1
ATOM 2567 C C . LYS B 1 80 ? -16.562 -21.797 -3.541 1 96.12 80 LYS B C 1
ATOM 2569 O O . LYS B 1 80 ? -17.453 -21.891 -4.391 1 96.12 80 LYS B O 1
ATOM 2574 N N . LEU B 1 81 ? -15.594 -21.062 -3.721 1 96.31 81 LEU B N 1
ATOM 2575 C CA . LEU B 1 81 ? -15.477 -20.188 -4.887 1 96.31 81 LEU B CA 1
ATOM 2576 C C . LEU B 1 81 ? -15.109 -20.984 -6.129 1 96.31 81 LEU B C 1
ATOM 2578 O O . LEU B 1 81 ? -14.547 -22.078 -6.023 1 96.31 81 LEU B O 1
ATOM 2582 N N . ASP B 1 82 ? -15.492 -20.438 -7.25 1 96.44 82 ASP B N 1
ATOM 2583 C CA . ASP B 1 82 ? -15 -20.953 -8.516 1 96.44 82 ASP B CA 1
ATOM 2584 C C . ASP B 1 82 ? -13.531 -20.578 -8.727 1 96.44 82 ASP B C 1
ATOM 2586 O O . ASP B 1 82 ? -13.227 -19.469 -9.164 1 96.44 82 ASP B O 1
ATOM 2590 N N . PHE B 1 83 ? -12.641 -21.516 -8.547 1 97.62 83 PHE B N 1
ATOM 2591 C CA . PHE B 1 83 ? -11.203 -21.25 -8.586 1 97.62 83 PHE B CA 1
ATOM 2592 C C . PHE B 1 83 ? -10.766 -20.844 -9.984 1 97.62 83 PHE B C 1
ATOM 2594 O O . PHE B 1 83 ? -9.875 -20.016 -10.148 1 97.62 83 PHE B O 1
ATOM 2601 N N . GLN B 1 84 ? -11.375 -21.328 -10.969 1 96.69 84 GLN B N 1
ATOM 2602 C CA . GLN B 1 84 ? -10.992 -21.016 -12.344 1 96.69 84 GLN B CA 1
ATOM 2603 C C . GLN B 1 84 ? -11.344 -19.578 -12.703 1 96.69 84 GLN B C 1
ATOM 2605 O O . GLN B 1 84 ? -10.703 -18.969 -13.562 1 96.69 84 GLN B O 1
ATOM 2610 N N . ARG B 1 85 ? -12.25 -19.109 -11.969 1 95.75 85 ARG B N 1
ATOM 2611 C CA . ARG B 1 85 ? -12.672 -17.75 -12.219 1 95.75 85 ARG B CA 1
ATOM 2612 C C . ARG B 1 85 ? -11.898 -16.766 -11.344 1 95.75 85 ARG B C 1
ATOM 2614 O O . ARG B 1 85 ? -11.344 -15.781 -11.852 1 95.75 85 ARG B O 1
ATOM 2621 N N . TYR B 1 86 ? -11.797 -17.078 -10.133 1 98 86 TYR B N 1
ATOM 2622 C CA . TYR B 1 86 ? -11.383 -16.062 -9.188 1 98 86 TYR B CA 1
ATOM 2623 C C . TYR B 1 86 ? -9.867 -16.094 -8.969 1 98 86 TYR B C 1
ATOM 2625 O O . TYR B 1 86 ? -9.234 -15.047 -8.812 1 98 86 TYR B O 1
ATOM 2633 N N . LEU B 1 87 ? -9.227 -17.234 -8.969 1 98.56 87 LEU B N 1
ATOM 2634 C CA . LEU B 1 87 ? -7.801 -17.266 -8.68 1 98.56 87 LEU B CA 1
ATOM 2635 C C . LEU B 1 87 ? -7.004 -16.562 -9.773 1 98.56 87 LEU B C 1
ATOM 2637 O O . LEU B 1 87 ? -6.133 -15.742 -9.477 1 98.56 87 LEU B O 1
ATOM 2641 N N . PRO B 1 88 ? -7.367 -16.766 -11.086 1 98.31 88 PRO B N 1
ATOM 2642 C CA . PRO B 1 88 ? -6.684 -15.992 -12.117 1 98.31 88 PRO B CA 1
ATOM 2643 C C . PRO B 1 88 ? -6.934 -14.492 -11.992 1 98.31 88 PRO B C 1
ATOM 2645 O O . PRO B 1 88 ? -6.051 -13.688 -12.305 1 98.31 88 PRO B O 1
ATOM 2648 N N . LEU B 1 89 ? -8.102 -14.195 -11.555 1 97.81 89 LEU B N 1
ATOM 2649 C CA . LEU B 1 89 ? -8.43 -12.789 -11.352 1 97.81 89 LEU B CA 1
ATOM 2650 C C . LEU B 1 89 ? -7.547 -12.172 -10.273 1 97.81 89 LEU B C 1
ATOM 2652 O O . LEU B 1 89 ? -7.008 -11.078 -10.445 1 97.81 89 LEU B O 1
ATOM 2656 N N . PHE B 1 90 ? -7.387 -12.867 -9.203 1 98.56 90 PHE B N 1
ATOM 2657 C CA . PHE B 1 90 ? -6.504 -12.398 -8.141 1 98.56 90 PHE B CA 1
ATOM 2658 C C . PHE B 1 90 ? -5.062 -12.344 -8.617 1 98.56 90 PHE B C 1
ATOM 2660 O O . PHE B 1 90 ? -4.328 -11.406 -8.289 1 98.56 90 PHE B O 1
ATOM 2667 N N . PHE B 1 91 ? -4.605 -13.289 -9.398 1 98.69 91 PHE B N 1
ATOM 2668 C CA . PHE B 1 91 ? -3.256 -13.266 -9.961 1 98.69 91 PHE B CA 1
ATOM 2669 C C . PHE B 1 91 ? -3.062 -12.055 -10.859 1 98.69 91 PHE B C 1
ATOM 2671 O O . PHE B 1 91 ? -1.976 -11.469 -10.898 1 98.69 91 PHE B O 1
ATOM 2678 N N . ASP B 1 92 ? -4.098 -11.688 -11.523 1 97.94 92 ASP B N 1
ATOM 2679 C CA . ASP B 1 92 ? -4.043 -10.484 -12.352 1 97.94 92 ASP B CA 1
ATOM 2680 C C . ASP B 1 92 ? -3.773 -9.25 -11.5 1 97.94 92 ASP B C 1
ATOM 2682 O O . ASP B 1 92 ? -3.154 -8.289 -11.969 1 97.94 92 ASP B O 1
ATOM 2686 N N . GLY B 1 93 ? -4.188 -9.32 -10.297 1 97.94 93 GLY B N 1
ATOM 2687 C CA . GLY B 1 93 ? -4.012 -8.219 -9.375 1 97.94 93 GLY B CA 1
ATOM 2688 C C . GLY B 1 93 ? -2.613 -8.141 -8.789 1 97.94 93 GLY B C 1
ATOM 2689 O O . GLY B 1 93 ? -2.266 -7.168 -8.117 1 97.94 93 GLY B O 1
ATOM 2690 N N . LEU B 1 94 ? -1.756 -9.07 -9.062 1 97.44 94 LEU B N 1
ATOM 2691 C CA . LEU B 1 94 ? -0.402 -9.086 -8.523 1 97.44 94 LEU B CA 1
ATOM 2692 C C . LEU B 1 94 ? 0.382 -7.863 -8.992 1 97.44 94 LEU B C 1
ATOM 2694 O O . LEU B 1 94 ? 1.276 -7.387 -8.289 1 97.44 94 LEU B O 1
ATOM 2698 N N . CYS B 1 95 ? -0.041 -7.348 -10.109 1 95.75 95 CYS B N 1
ATOM 2699 C CA . CYS B 1 95 ? 0.693 -6.219 -10.672 1 95.75 95 CYS B CA 1
ATOM 2700 C C . CYS B 1 95 ? 0.313 -4.922 -9.969 1 95.75 95 CYS B C 1
ATOM 2702 O O . CYS B 1 95 ? 0.964 -3.893 -10.164 1 95.75 95 CYS B O 1
ATOM 2704 N N . GLU B 1 96 ? -0.713 -4.957 -9.164 1 93.69 96 GLU B N 1
ATOM 2705 C CA . GLU B 1 96 ? -1.181 -3.75 -8.492 1 93.69 96 GLU B CA 1
ATOM 2706 C C . GLU B 1 96 ? -0.197 -3.303 -7.41 1 93.69 96 GLU B C 1
ATOM 2708 O O . GLU B 1 96 ? 0.303 -4.125 -6.641 1 93.69 96 GLU B O 1
ATOM 2713 N N . THR B 1 97 ? 0.042 -2.018 -7.336 1 91.44 97 THR B N 1
ATOM 2714 C CA . THR B 1 97 ? 0.927 -1.456 -6.32 1 91.44 97 THR B CA 1
ATOM 2715 C C . THR B 1 97 ? 0.183 -0.44 -5.457 1 91.44 97 THR B C 1
ATOM 2717 O O . THR B 1 97 ? 0.733 0.073 -4.48 1 91.44 97 THR B O 1
ATOM 2720 N N . THR B 1 98 ? -1.052 -0.155 -5.828 1 91 98 THR B N 1
ATOM 2721 C CA . THR B 1 98 ? -1.838 0.879 -5.16 1 91 98 THR B CA 1
ATOM 2722 C C . THR B 1 98 ? -2.721 0.272 -4.074 1 91 98 THR B C 1
ATOM 2724 O O . THR B 1 98 ? -3.32 -0.786 -4.273 1 91 98 THR B O 1
ATOM 2727 N N . PHE B 1 99 ? -2.797 0.904 -2.914 1 89.62 99 PHE B N 1
ATOM 2728 C CA . PHE B 1 99 ? -3.732 0.52 -1.863 1 89.62 99 PHE B CA 1
ATOM 2729 C C . PHE B 1 99 ? -5.156 0.904 -2.24 1 89.62 99 PHE B C 1
ATOM 2731 O O . PHE B 1 99 ? -5.398 2.01 -2.732 1 89.62 99 PHE B O 1
ATOM 2738 N N . PRO B 1 100 ? -6.059 0.07 -2.082 1 90.69 100 PRO B N 1
ATOM 2739 C CA . PRO B 1 100 ? -6.02 -1.208 -1.368 1 90.69 100 PRO B CA 1
ATOM 2740 C C . PRO B 1 100 ? -5.926 -2.408 -2.309 1 90.69 100 PRO B C 1
ATOM 2742 O O . PRO B 1 100 ? -5.949 -3.555 -1.856 1 90.69 100 PRO B O 1
ATOM 2745 N N . TYR B 1 101 ? -5.836 -2.217 -3.586 1 93.31 101 TYR B N 1
ATOM 2746 C CA . TYR B 1 101 ? -5.906 -3.287 -4.574 1 93.31 101 TYR B CA 1
ATOM 2747 C C . TYR B 1 101 ? -4.742 -4.258 -4.406 1 93.31 101 TYR B C 1
ATOM 2749 O O . TYR B 1 101 ? -4.926 -5.477 -4.496 1 93.31 101 TYR B O 1
ATOM 2757 N N . ARG B 1 102 ? -3.609 -3.703 -4.121 1 94.31 102 ARG B N 1
ATOM 2758 C CA . ARG B 1 102 ? -2.406 -4.492 -3.869 1 94.31 102 ARG B CA 1
ATOM 2759 C C . ARG B 1 102 ? -2.633 -5.484 -2.734 1 94.31 102 ARG B C 1
ATOM 2761 O O . ARG B 1 102 ? -2.342 -6.676 -2.877 1 94.31 102 ARG B O 1
ATOM 2768 N N . GLU B 1 103 ? -3.205 -5.031 -1.652 1 94.5 103 GLU B N 1
ATOM 2769 C CA . GLU B 1 103 ? -3.416 -5.855 -0.466 1 94.5 103 GLU B CA 1
ATOM 2770 C C . GLU B 1 103 ? -4.477 -6.926 -0.717 1 94.5 103 GLU B C 1
ATOM 2772 O O . GLU B 1 103 ? -4.301 -8.086 -0.328 1 94.5 103 GLU B O 1
ATOM 2777 N N . PHE B 1 104 ? -5.488 -6.504 -1.377 1 95.38 104 PHE B N 1
ATOM 2778 C CA . PHE B 1 104 ? -6.582 -7.441 -1.61 1 95.38 104 PHE B CA 1
ATOM 2779 C C . PHE B 1 104 ? -6.145 -8.555 -2.559 1 95.38 104 PHE B C 1
ATOM 2781 O O . PHE B 1 104 ? -6.457 -9.727 -2.334 1 95.38 104 PHE B O 1
ATOM 2788 N N . ALA B 1 105 ? -5.441 -8.203 -3.562 1 97.38 105 ALA B N 1
ATOM 2789 C CA . ALA B 1 105 ? -5 -9.203 -4.531 1 97.38 105 ALA B CA 1
ATOM 2790 C C . ALA B 1 105 ? -4.082 -10.227 -3.881 1 97.38 105 ALA B C 1
ATOM 2792 O O . ALA B 1 105 ? -4.293 -11.438 -4.016 1 97.38 105 ALA B O 1
ATOM 2793 N N . ARG B 1 106 ? -3.137 -9.812 -3.156 1 97.25 106 ARG B N 1
ATOM 2794 C CA . ARG B 1 106 ? -2.113 -10.68 -2.584 1 97.25 106 ARG B CA 1
ATOM 2795 C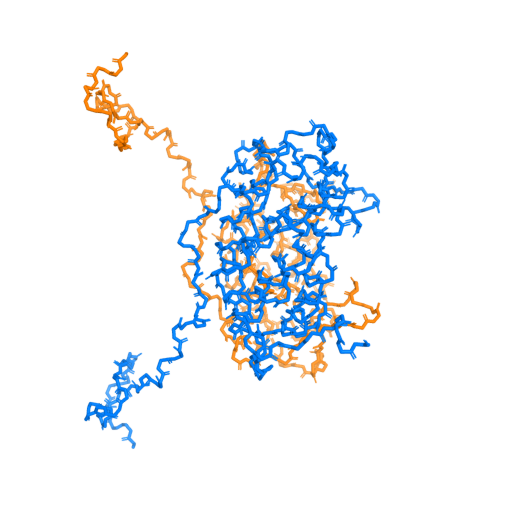 C . ARG B 1 106 ? -2.689 -11.547 -1.472 1 97.25 106 ARG B C 1
ATOM 2797 O O . ARG B 1 106 ? -2.412 -12.75 -1.408 1 97.25 106 ARG B O 1
ATOM 2804 N N . ASN B 1 107 ? -3.5 -10.953 -0.649 1 97.19 107 ASN B N 1
ATOM 2805 C CA . ASN B 1 107 ? -4.125 -11.734 0.411 1 97.19 107 ASN B CA 1
ATOM 2806 C C . ASN B 1 107 ? -5.148 -12.719 -0.149 1 97.19 107 ASN B C 1
ATOM 2808 O O . ASN B 1 107 ? -5.305 -13.82 0.377 1 97.19 107 ASN B O 1
ATOM 2812 N N . GLY B 1 108 ? -5.82 -12.281 -1.167 1 98.19 108 GLY B N 1
ATOM 2813 C CA . GLY B 1 108 ? -6.758 -13.188 -1.809 1 98.19 108 GLY B CA 1
ATOM 2814 C C . GLY B 1 108 ? -6.098 -14.438 -2.359 1 98.19 108 GLY B C 1
ATOM 2815 O O . GLY B 1 108 ? -6.602 -15.547 -2.172 1 98.19 108 GLY B O 1
ATOM 2816 N N . ILE B 1 109 ? -4.973 -14.281 -3.021 1 98.62 109 ILE B N 1
ATOM 2817 C CA . ILE B 1 109 ? -4.215 -15.414 -3.545 1 98.62 109 ILE B CA 1
ATOM 2818 C C . ILE B 1 109 ? -3.807 -16.328 -2.398 1 98.62 109 ILE B C 1
ATOM 2820 O O . ILE B 1 109 ? -4.016 -17.547 -2.469 1 98.62 109 ILE B O 1
ATOM 2824 N N . ARG B 1 110 ? -3.281 -15.773 -1.394 1 98 110 ARG B N 1
ATOM 2825 C CA . ARG B 1 110 ? -2.814 -16.547 -0.246 1 98 110 ARG B CA 1
ATOM 2826 C C . ARG B 1 110 ? -3.949 -17.359 0.365 1 98 110 ARG B C 1
ATOM 2828 O O . ARG B 1 110 ? -3.801 -18.562 0.6 1 98 110 ARG B O 1
ATOM 2835 N N . ASP B 1 111 ? -5.062 -16.688 0.577 1 97.88 111 ASP B N 1
ATOM 2836 C CA . ASP B 1 111 ? -6.211 -17.344 1.205 1 97.88 111 ASP B CA 1
ATOM 2837 C C . ASP B 1 111 ? -6.746 -18.469 0.33 1 97.88 111 ASP B C 1
ATOM 2839 O O . ASP B 1 111 ? -7.051 -19.562 0.829 1 97.88 111 ASP B O 1
ATOM 2843 N N . MET B 1 112 ? -6.84 -18.25 -0.917 1 98.31 112 MET B N 1
ATOM 2844 C CA . MET B 1 112 ? -7.441 -19.234 -1.813 1 98.31 112 MET B CA 1
ATOM 2845 C C . MET B 1 112 ? -6.539 -20.453 -1.964 1 98.31 112 MET B C 1
ATOM 2847 O O . MET B 1 112 ? -7.016 -21.594 -1.911 1 98.31 112 MET B O 1
ATOM 2851 N N . ILE B 1 113 ? -5.254 -20.25 -2.084 1 98.38 113 ILE B N 1
ATOM 2852 C CA . ILE B 1 113 ? -4.344 -21.375 -2.246 1 98.38 113 ILE B CA 1
ATOM 2853 C C . ILE B 1 113 ? -4.316 -22.203 -0.964 1 98.38 113 ILE B C 1
ATOM 2855 O O . ILE B 1 113 ? -4.234 -23.438 -1.015 1 98.38 113 ILE B O 1
ATOM 2859 N N . ALA B 1 114 ? -4.418 -21.578 0.151 1 97.81 114 ALA B N 1
ATOM 2860 C CA . ALA B 1 114 ? -4.344 -22.25 1.447 1 97.81 114 ALA B CA 1
ATOM 2861 C C . ALA B 1 114 ? -5.473 -23.266 1.607 1 97.81 114 ALA B C 1
ATOM 2863 O O . ALA B 1 114 ? -5.309 -24.281 2.291 1 97.81 114 ALA B O 1
ATOM 2864 N N . VAL B 1 115 ? -6.562 -23.047 0.988 1 97.81 115 VAL B N 1
ATOM 2865 C CA . VAL B 1 115 ? -7.719 -23.906 1.219 1 97.81 115 VAL B CA 1
ATOM 2866 C C . VAL B 1 115 ? -7.988 -24.75 -0.022 1 97.81 115 VAL B C 1
ATOM 2868 O O . VAL B 1 115 ? -8.891 -25.594 -0.021 1 97.81 115 VAL B O 1
ATOM 2871 N N . ALA B 1 116 ? -7.258 -24.594 -1.068 1 97.81 116 ALA B N 1
ATOM 2872 C CA . ALA B 1 116 ? -7.539 -25.219 -2.361 1 97.81 116 ALA B CA 1
ATOM 2873 C C . ALA B 1 116 ? -7.188 -26.703 -2.348 1 97.81 116 ALA B C 1
ATOM 2875 O O . ALA B 1 116 ? -6.215 -27.109 -1.709 1 97.81 116 ALA B O 1
ATOM 2876 N N . LYS B 1 117 ? -7.988 -27.422 -3.051 1 97.06 117 LYS B N 1
ATOM 2877 C CA . LYS B 1 117 ? -7.598 -28.781 -3.393 1 97.06 117 LYS B CA 1
ATOM 2878 C C . LYS B 1 117 ? -6.641 -28.797 -4.582 1 97.06 117 LYS B C 1
ATOM 2880 O O . LYS B 1 117 ? -6.738 -27.953 -5.473 1 97.06 117 LYS B O 1
ATOM 2885 N N . GLU B 1 118 ? -5.812 -29.766 -4.59 1 97.56 118 GLU B N 1
ATOM 2886 C CA . GLU B 1 118 ? -4.797 -29.844 -5.637 1 97.56 118 GLU B CA 1
ATOM 2887 C C . GLU B 1 118 ? -5.434 -29.844 -7.023 1 97.56 118 GLU B C 1
ATOM 2889 O O . GLU B 1 118 ? -4.945 -29.172 -7.934 1 97.56 118 GLU B O 1
ATOM 2894 N N . LYS B 1 119 ? -6.535 -30.594 -7.152 1 97.06 119 LYS B N 1
ATOM 2895 C CA . LYS B 1 119 ? -7.207 -30.688 -8.445 1 97.06 119 LYS B CA 1
ATOM 2896 C C . LYS B 1 119 ? -7.684 -29.328 -8.922 1 97.06 119 LYS B C 1
ATOM 2898 O O . LYS B 1 119 ? -7.609 -29.016 -10.117 1 97.06 119 LYS B O 1
ATOM 2903 N N . GLN B 1 120 ? -8.141 -28.562 -8.023 1 97.38 120 GLN B N 1
ATOM 2904 C CA . GLN B 1 120 ? -8.617 -27.234 -8.367 1 97.38 120 GLN B CA 1
ATOM 2905 C C . GLN B 1 120 ? -7.484 -26.359 -8.875 1 97.38 120 GLN B C 1
ATOM 2907 O O . GLN B 1 120 ? -7.656 -25.609 -9.844 1 97.38 120 GLN B O 1
ATOM 2912 N N . LEU B 1 121 ? -6.355 -26.453 -8.273 1 98.19 121 LEU B N 1
ATOM 2913 C CA . LEU B 1 121 ? -5.191 -25.656 -8.656 1 98.19 121 LEU B CA 1
ATOM 2914 C C . LEU B 1 121 ? -4.645 -26.125 -10 1 98.19 121 LEU B C 1
ATOM 2916 O O . LEU B 1 121 ? -4.25 -25.297 -10.836 1 98.19 121 LEU B O 1
ATOM 2920 N N . LEU B 1 122 ? -4.645 -27.406 -10.172 1 97.94 122 LEU B N 1
ATOM 2921 C CA . LEU B 1 122 ? -4.148 -27.953 -11.43 1 97.94 122 LEU B CA 1
ATOM 2922 C C . LEU B 1 122 ? -5 -27.484 -12.602 1 97.94 122 LEU B C 1
ATOM 2924 O O . LEU B 1 122 ? -4.469 -27.172 -13.672 1 97.94 122 LEU B O 1
ATOM 2928 N N . CYS B 1 123 ? -6.293 -27.359 -12.32 1 96.69 123 CYS B N 1
ATOM 2929 C CA . CYS B 1 123 ? -7.219 -26.953 -13.367 1 96.69 123 CYS B CA 1
ATOM 2930 C C . CYS B 1 123 ? -7.035 -25.484 -13.711 1 96.69 123 CYS B C 1
ATOM 2932 O O . CYS B 1 123 ? -7.273 -25.078 -14.852 1 96.69 123 CYS B O 1
ATOM 2934 N N . CYS B 1 124 ? -6.531 -24.719 -12.789 1 96.5 124 CYS B N 1
ATOM 2935 C CA . CYS B 1 124 ? -6.406 -23.281 -13 1 96.5 124 CYS B CA 1
ATOM 2936 C C . CYS B 1 124 ? -4.984 -22.906 -13.398 1 96.5 124 CYS B C 1
ATOM 2938 O O . CYS B 1 124 ? -4.73 -21.766 -13.812 1 96.5 124 CYS B O 1
ATOM 2940 N N . LEU B 1 125 ? -4.078 -23.75 -13.398 1 97.94 125 LEU B N 1
ATOM 2941 C CA . LEU B 1 125 ? -2.652 -23.453 -13.492 1 97.94 125 LEU B CA 1
ATOM 2942 C C . LEU B 1 125 ? -2.326 -22.75 -14.805 1 97.94 125 LEU B C 1
ATOM 2944 O O . LEU B 1 125 ? -1.656 -21.703 -14.805 1 97.94 125 LEU B O 1
ATOM 2948 N N . PRO B 1 126 ? -2.854 -23.188 -15.938 1 97.38 126 PRO B N 1
ATOM 2949 C CA . PRO B 1 126 ? -2.521 -22.5 -17.188 1 97.38 126 PRO B CA 1
ATOM 2950 C C . PRO B 1 126 ? -2.984 -21.047 -17.188 1 97.38 126 PRO B C 1
ATOM 2952 O O . PRO B 1 126 ? -2.334 -20.188 -17.797 1 97.38 126 PRO B O 1
ATOM 2955 N N . MET B 1 127 ? -4.074 -20.797 -16.5 1 98 127 MET B N 1
ATOM 2956 C CA . MET B 1 127 ? -4.66 -19.453 -16.5 1 98 127 MET B CA 1
ATOM 2957 C C . MET B 1 127 ? -3.885 -18.516 -15.586 1 98 127 MET B C 1
ATOM 2959 O O . MET B 1 127 ? -4.051 -17.297 -15.656 1 98 127 MET B O 1
ATOM 2963 N N . LEU B 1 128 ? -3.045 -19.031 -14.789 1 98.56 128 LEU B N 1
ATOM 2964 C CA . LEU B 1 128 ? -2.299 -18.219 -13.828 1 98.56 128 LEU B CA 1
ATOM 2965 C C . LEU B 1 128 ? -1.006 -17.703 -14.445 1 98.56 128 LEU B C 1
ATOM 2967 O O . LEU B 1 128 ? -0.394 -16.766 -13.914 1 98.56 128 LEU B O 1
ATOM 2971 N N . ILE B 1 129 ? -0.604 -18.266 -15.539 1 98.44 129 ILE B N 1
ATOM 2972 C CA . ILE B 1 129 ? 0.734 -18.047 -16.078 1 98.44 129 ILE B CA 1
ATOM 2973 C C . ILE B 1 129 ? 0.825 -16.641 -16.688 1 98.44 129 ILE B C 1
ATOM 2975 O O . ILE B 1 129 ? 1.745 -15.883 -16.375 1 98.44 129 ILE B O 1
ATOM 2979 N N . LEU B 1 130 ? -0.11 -16.297 -17.438 1 96.81 130 LEU B N 1
ATOM 2980 C CA . LEU B 1 130 ? -0.033 -15.016 -18.109 1 96.81 130 LEU B CA 1
ATOM 2981 C C . LEU B 1 130 ? -0.11 -13.867 -17.125 1 96.81 130 LEU B C 1
ATOM 2983 O O . LEU B 1 130 ? 0.707 -12.945 -17.172 1 96.81 130 LEU B O 1
ATOM 2987 N N . PRO B 1 131 ? -1.07 -13.906 -16.188 1 97.44 131 PRO B N 1
ATOM 2988 C CA . PRO B 1 131 ? -1.074 -12.844 -15.172 1 97.44 131 PRO B CA 1
ATOM 2989 C C . PRO B 1 131 ? 0.222 -12.789 -14.367 1 97.44 131 PRO B C 1
ATOM 2991 O O . PRO B 1 131 ? 0.714 -11.695 -14.055 1 97.44 131 PRO B O 1
ATOM 2994 N N . ALA B 1 132 ? 0.777 -13.906 -14.047 1 98.19 132 ALA B N 1
ATOM 2995 C CA . ALA B 1 132 ? 2.045 -13.93 -13.32 1 98.19 132 ALA B CA 1
ATOM 2996 C C . ALA B 1 132 ? 3.166 -13.328 -14.156 1 98.19 132 ALA B C 1
ATOM 2998 O O . ALA B 1 132 ? 3.977 -12.547 -13.648 1 98.19 132 ALA B O 1
ATOM 2999 N N . LYS B 1 133 ? 3.164 -13.695 -15.375 1 97.06 133 LYS B N 1
ATOM 3000 C CA . LYS B 1 133 ? 4.168 -13.148 -16.281 1 97.06 133 LYS B CA 1
ATOM 3001 C C . LYS B 1 133 ? 4.027 -11.633 -16.422 1 97.06 133 LYS B C 1
ATOM 3003 O O . LYS B 1 133 ? 5.027 -10.914 -16.406 1 97.06 133 LYS B O 1
ATOM 3008 N N . ARG B 1 134 ? 2.84 -11.203 -16.531 1 95.31 134 ARG B N 1
ATOM 3009 C CA . ARG B 1 134 ? 2.586 -9.773 -16.609 1 95.31 134 ARG B CA 1
ATOM 3010 C C . ARG B 1 134 ? 3.068 -9.055 -15.359 1 95.31 134 ARG B C 1
ATOM 3012 O O . ARG B 1 134 ? 3.654 -7.973 -15.445 1 95.31 134 ARG B O 1
ATOM 3019 N N . ALA B 1 135 ? 2.756 -9.625 -14.273 1 96.56 135 ALA B N 1
ATOM 3020 C CA . ALA B 1 135 ? 3.219 -9.047 -13.016 1 96.56 135 ALA B CA 1
ATOM 3021 C C . ALA B 1 135 ? 4.742 -8.977 -12.969 1 96.56 135 ALA B C 1
ATOM 3023 O O . ALA B 1 135 ? 5.309 -7.938 -12.625 1 96.56 135 ALA B O 1
ATOM 3024 N N . LEU B 1 136 ? 5.422 -10.016 -13.359 1 95.44 136 LEU B N 1
ATOM 3025 C CA . LEU B 1 136 ? 6.879 -10.055 -13.367 1 95.44 136 LEU B CA 1
ATOM 3026 C C . LEU B 1 136 ? 7.449 -9.016 -14.328 1 95.44 136 LEU B C 1
ATOM 3028 O O . LEU B 1 136 ? 8.469 -8.391 -14.039 1 95.44 136 LEU B O 1
ATOM 3032 N N . ASN B 1 137 ? 6.746 -8.727 -15.367 1 92.81 137 ASN B N 1
ATOM 3033 C CA . ASN B 1 137 ? 7.227 -7.824 -16.406 1 92.81 137 ASN B CA 1
ATOM 3034 C C . ASN B 1 137 ? 7.105 -6.367 -15.977 1 92.81 137 ASN B C 1
ATOM 3036 O O . ASN B 1 137 ? 7.602 -5.469 -16.656 1 92.81 137 ASN B O 1
ATOM 3040 N N . THR B 1 138 ? 6.445 -6.184 -14.867 1 89.75 138 THR B N 1
ATOM 3041 C CA . THR B 1 138 ? 6.449 -4.824 -14.336 1 89.75 138 THR B CA 1
ATOM 3042 C C . THR B 1 138 ? 7.855 -4.41 -13.914 1 89.75 138 THR B C 1
ATOM 3044 O O . THR B 1 138 ? 8.141 -3.223 -13.758 1 89.75 138 THR B O 1
ATOM 3047 N N . LYS B 1 139 ? 8.68 -5.375 -13.578 1 88.25 139 LYS B N 1
ATOM 3048 C CA . LYS B 1 139 ? 10.055 -5.188 -13.125 1 88.25 139 LYS B CA 1
ATOM 3049 C C . LYS B 1 139 ? 10.109 -4.379 -11.828 1 88.25 139 LYS B C 1
ATOM 3051 O O . LYS B 1 139 ? 11.086 -3.67 -11.578 1 88.25 139 LYS B O 1
ATOM 3056 N N . ASP B 1 140 ? 8.977 -4.367 -11.172 1 86.69 140 ASP B N 1
ATOM 3057 C CA . ASP B 1 140 ? 8.906 -3.803 -9.828 1 86.69 140 ASP B CA 1
ATOM 3058 C C . ASP B 1 140 ? 9.297 -4.836 -8.773 1 86.69 140 ASP B C 1
ATOM 3060 O O . ASP B 1 140 ? 8.688 -5.906 -8.688 1 86.69 140 ASP B O 1
ATOM 3064 N N . PRO B 1 141 ? 10.305 -4.551 -7.98 1 86.19 141 PRO B N 1
ATOM 3065 C CA . PRO B 1 141 ? 10.797 -5.551 -7.027 1 86.19 141 PRO B CA 1
ATOM 3066 C C . PRO B 1 141 ? 9.711 -6.047 -6.078 1 86.19 141 PRO B C 1
ATOM 3068 O O . PRO B 1 141 ? 9.68 -7.23 -5.734 1 86.19 141 PRO B O 1
ATOM 3071 N N . ASP B 1 142 ? 8.922 -5.121 -5.648 1 88.75 142 ASP B N 1
ATOM 3072 C CA . ASP B 1 142 ? 7.836 -5.508 -4.746 1 88.75 142 ASP B CA 1
ATOM 3073 C C . ASP B 1 142 ? 6.875 -6.48 -5.426 1 88.75 142 ASP B C 1
ATOM 3075 O O . ASP B 1 142 ? 6.422 -7.445 -4.812 1 88.75 142 ASP B O 1
ATOM 3079 N N . VAL B 1 143 ? 6.574 -6.258 -6.633 1 93.5 143 VAL B N 1
ATOM 3080 C CA . VAL B 1 143 ? 5.66 -7.098 -7.398 1 93.5 143 VAL B CA 1
ATOM 3081 C C . VAL B 1 143 ? 6.328 -8.43 -7.715 1 93.5 143 VAL B C 1
ATOM 3083 O O . VAL B 1 143 ? 5.695 -9.484 -7.617 1 93.5 143 VAL B O 1
ATOM 3086 N N . ILE B 1 144 ? 7.586 -8.352 -8.047 1 93.69 144 ILE B N 1
ATOM 3087 C CA . ILE B 1 144 ? 8.336 -9.562 -8.352 1 93.69 144 ILE B CA 1
ATOM 3088 C C . ILE B 1 144 ? 8.352 -10.484 -7.129 1 93.69 144 ILE B C 1
ATOM 3090 O O . ILE B 1 144 ? 8.047 -11.672 -7.238 1 93.69 144 ILE B O 1
ATOM 3094 N N . ILE B 1 145 ? 8.617 -9.922 -6.004 1 94.12 145 ILE B N 1
ATOM 3095 C CA . ILE B 1 145 ? 8.68 -10.695 -4.766 1 94.12 145 ILE B CA 1
ATOM 3096 C C . ILE B 1 145 ? 7.312 -11.305 -4.469 1 94.12 145 ILE B C 1
ATOM 3098 O O . ILE B 1 145 ? 7.211 -12.484 -4.133 1 94.12 145 ILE B O 1
ATOM 3102 N N . ALA B 1 146 ? 6.27 -10.516 -4.633 1 95.5 146 ALA B N 1
ATOM 3103 C CA . ALA B 1 146 ? 4.918 -11.008 -4.379 1 95.5 146 ALA B CA 1
ATOM 3104 C C . ALA B 1 146 ? 4.57 -12.156 -5.316 1 95.5 146 ALA B C 1
ATOM 3106 O O . ALA B 1 146 ? 3.938 -13.133 -4.902 1 95.5 146 ALA B O 1
ATOM 3107 N N . THR B 1 147 ? 4.957 -12.039 -6.535 1 97.88 147 THR B N 1
ATOM 3108 C CA . THR B 1 147 ? 4.68 -13.07 -7.527 1 97.88 147 THR B CA 1
ATOM 3109 C C . THR B 1 147 ? 5.445 -14.352 -7.203 1 97.88 147 THR B C 1
ATOM 3111 O O . THR B 1 147 ? 4.879 -15.445 -7.254 1 97.88 147 THR B O 1
ATOM 3114 N N . LEU B 1 148 ? 6.664 -14.18 -6.809 1 97.5 148 LEU B N 1
ATOM 3115 C CA . LEU B 1 148 ? 7.48 -15.336 -6.457 1 97.5 148 LEU B CA 1
ATOM 3116 C C . LEU B 1 148 ? 6.938 -16.031 -5.211 1 97.5 148 LEU B C 1
ATOM 3118 O O . LEU B 1 148 ? 6.906 -17.25 -5.137 1 97.5 148 LEU B O 1
ATOM 3122 N N . ARG B 1 149 ? 6.484 -15.242 -4.309 1 96.94 149 ARG B N 1
ATOM 3123 C CA . ARG B 1 149 ? 5.895 -15.82 -3.102 1 96.94 149 ARG B CA 1
ATOM 3124 C C . ARG B 1 149 ? 4.617 -16.578 -3.432 1 96.94 149 ARG B C 1
ATOM 3126 O O . ARG B 1 149 ? 4.348 -17.641 -2.842 1 96.94 149 ARG B O 1
ATOM 3133 N N . ALA B 1 150 ? 3.848 -16.078 -4.309 1 98.5 150 ALA B N 1
ATOM 3134 C CA . ALA B 1 150 ? 2.65 -16.797 -4.754 1 98.5 150 ALA B CA 1
ATOM 3135 C C . ALA B 1 150 ? 3.012 -18.125 -5.402 1 98.5 150 ALA B C 1
ATOM 3137 O O . ALA B 1 150 ? 2.361 -19.141 -5.152 1 98.5 150 ALA B O 1
ATOM 3138 N N . LEU B 1 151 ? 4.055 -18.141 -6.184 1 98.56 151 LEU B N 1
ATOM 3139 C CA . LEU B 1 151 ? 4.504 -19.375 -6.836 1 98.56 151 LEU B CA 1
ATOM 3140 C C . LEU B 1 151 ? 5.023 -20.375 -5.812 1 98.56 151 LEU B C 1
ATOM 3142 O O . LEU B 1 151 ? 4.77 -21.578 -5.93 1 98.56 151 LEU B O 1
ATOM 3146 N N . GLN B 1 152 ? 5.785 -19.875 -4.859 1 98.44 152 GLN B N 1
ATOM 3147 C CA . GLN B 1 152 ? 6.266 -20.734 -3.777 1 98.44 152 GLN B CA 1
ATOM 3148 C C . GLN B 1 152 ? 5.102 -21.406 -3.062 1 98.44 152 GLN B C 1
ATOM 3150 O O . GLN B 1 152 ? 5.148 -22.609 -2.795 1 98.44 152 GLN B O 1
ATOM 3155 N N . GLN B 1 153 ? 4.113 -20.625 -2.809 1 98.44 153 GLN B N 1
ATOM 3156 C CA . GLN B 1 153 ? 2.941 -21.188 -2.148 1 98.44 153 GLN B CA 1
ATOM 3157 C C . GLN B 1 153 ? 2.25 -22.203 -3.041 1 98.44 153 GLN B C 1
ATOM 3159 O O . GLN B 1 153 ? 1.816 -23.266 -2.564 1 98.44 153 GLN B O 1
ATOM 3164 N N . LEU B 1 154 ? 2.143 -21.953 -4.258 1 98.44 154 LEU B N 1
ATOM 3165 C CA . LEU B 1 154 ? 1.474 -22.812 -5.223 1 98.44 154 LEU B CA 1
ATOM 3166 C C . LEU B 1 154 ? 2.148 -24.188 -5.289 1 98.44 154 LEU B C 1
ATOM 3168 O O . LEU B 1 154 ? 1.48 -25.219 -5.188 1 98.44 154 LEU B O 1
ATOM 3172 N N . VAL B 1 155 ? 3.422 -24.25 -5.395 1 97.81 155 VAL B N 1
ATOM 3173 C CA . VAL B 1 155 ? 4.129 -25.5 -5.609 1 97.81 155 VAL B CA 1
ATOM 3174 C C . VAL B 1 155 ? 4.094 -26.344 -4.332 1 97.81 155 VAL B C 1
ATOM 3176 O O . VAL B 1 155 ? 4.277 -27.562 -4.379 1 97.81 155 VAL B O 1
ATOM 3179 N N . GLN B 1 156 ? 3.848 -25.703 -3.199 1 97.81 156 GLN B N 1
ATOM 3180 C CA . GLN B 1 156 ? 3.777 -26.406 -1.927 1 97.81 156 GLN B CA 1
ATOM 3181 C C . GLN B 1 156 ? 2.367 -26.938 -1.666 1 97.81 156 GLN B C 1
ATOM 3183 O O . GLN B 1 156 ? 2.15 -27.703 -0.73 1 97.81 156 GLN B O 1
ATOM 3188 N N . ALA B 1 157 ? 1.429 -26.562 -2.469 1 97.69 157 ALA B N 1
ATOM 3189 C CA . ALA B 1 157 ? 0.024 -26.844 -2.201 1 97.69 157 ALA B CA 1
ATOM 3190 C C . ALA B 1 157 ? -0.317 -28.281 -2.582 1 97.69 157 ALA B C 1
ATOM 3192 O O . ALA B 1 157 ? -1.343 -28.828 -2.156 1 97.69 157 ALA B O 1
ATOM 3193 N N . GLY B 1 158 ? 0.533 -28.938 -3.359 1 96.94 158 GLY B N 1
ATOM 3194 C CA . GLY B 1 158 ? 0.316 -30.312 -3.781 1 96.94 158 GLY B CA 1
ATOM 3195 C C . GLY B 1 158 ? 1.501 -30.906 -4.52 1 96.94 158 GLY B C 1
ATOM 3196 O O . GLY B 1 158 ? 2.287 -30.172 -5.129 1 96.94 158 GLY B O 1
ATOM 3197 N N . PRO B 1 159 ? 1.586 -32.188 -4.449 1 96.75 159 PRO B N 1
ATOM 3198 C CA . PRO B 1 159 ? 2.762 -32.844 -5.023 1 96.75 159 PRO B CA 1
ATOM 3199 C C . PRO B 1 159 ? 2.801 -32.75 -6.547 1 96.75 159 PRO B C 1
ATOM 3201 O O . PRO B 1 159 ? 3.873 -32.875 -7.148 1 96.75 159 PRO B O 1
ATOM 3204 N N . TRP B 1 160 ? 1.66 -32.5 -7.141 1 97.62 160 TRP B N 1
ATOM 3205 C CA . TRP B 1 160 ? 1.636 -32.562 -8.602 1 97.62 160 TRP B CA 1
ATOM 3206 C C . TRP B 1 160 ? 1.708 -31.156 -9.195 1 97.62 160 TRP B C 1
ATOM 3208 O O . TRP B 1 160 ? 1.846 -31 -10.406 1 97.62 160 TRP B O 1
ATOM 3218 N N . ILE B 1 161 ? 1.651 -30.141 -8.398 1 98.25 161 ILE B N 1
ATOM 3219 C CA . ILE B 1 161 ? 1.648 -28.766 -8.891 1 98.25 161 ILE B CA 1
ATOM 3220 C C . ILE B 1 161 ? 3.021 -28.422 -9.461 1 98.25 161 ILE B C 1
ATOM 3222 O O . ILE B 1 161 ? 3.121 -27.828 -10.547 1 98.25 161 ILE B O 1
ATOM 3226 N N . GLY B 1 162 ? 4.074 -28.766 -8.789 1 97.81 162 GLY B N 1
ATOM 3227 C CA . GLY B 1 162 ? 5.438 -28.5 -9.227 1 97.81 162 GLY B CA 1
ATOM 3228 C C . GLY B 1 162 ? 5.734 -29.031 -10.617 1 97.81 162 GLY B C 1
ATOM 3229 O O . GLY B 1 162 ? 6.09 -28.266 -11.516 1 97.81 162 GLY B O 1
ATOM 3230 N N . PRO B 1 163 ? 5.594 -30.297 -10.766 1 98 163 PRO B N 1
ATOM 3231 C CA . PRO B 1 163 ? 5.82 -30.875 -12.094 1 98 163 PRO B CA 1
ATOM 3232 C C . PRO B 1 163 ? 4.957 -30.234 -13.172 1 98 163 PRO B C 1
ATOM 3234 O O . PRO B 1 163 ? 5.426 -30.016 -14.297 1 98 163 PRO B O 1
ATOM 3237 N N . ALA B 1 164 ? 3.707 -29.891 -12.805 1 97.94 164 ALA B N 1
ATOM 3238 C CA . ALA B 1 164 ? 2.797 -29.281 -13.773 1 97.94 164 ALA B CA 1
ATOM 3239 C C . ALA B 1 164 ? 3.252 -27.875 -14.148 1 97.94 164 ALA B C 1
ATOM 3241 O O . ALA B 1 164 ? 2.871 -27.344 -15.195 1 97.94 164 ALA B O 1
ATOM 3242 N N . LEU B 1 165 ? 3.998 -27.266 -13.312 1 98.25 165 LEU B N 1
ATOM 3243 C CA . LEU B 1 165 ? 4.453 -25.891 -13.523 1 98.25 165 LEU B CA 1
ATOM 3244 C C . LEU B 1 165 ? 5.711 -25.859 -14.383 1 98.25 165 LEU B C 1
ATOM 3246 O O . LEU B 1 165 ? 6.047 -24.828 -14.969 1 98.25 165 LEU B O 1
ATOM 3250 N N . VAL B 1 166 ? 6.43 -26.938 -14.594 1 97.81 166 VAL B N 1
ATOM 3251 C CA . VAL B 1 166 ? 7.746 -27.016 -15.219 1 97.81 166 VAL B CA 1
ATOM 3252 C C . VAL B 1 166 ? 7.676 -26.5 -16.656 1 97.81 166 VAL B C 1
ATOM 3254 O O . VAL B 1 166 ? 8.523 -25.703 -17.078 1 97.81 166 VAL B O 1
ATOM 3257 N N . PRO B 1 167 ? 6.672 -26.844 -17.391 1 96.69 167 PRO B N 1
ATOM 3258 C CA . PRO B 1 167 ? 6.625 -26.375 -18.781 1 96.69 167 PRO B CA 1
ATOM 3259 C C . PRO B 1 167 ? 6.566 -24.844 -18.875 1 96.69 167 PRO B C 1
ATOM 3261 O O . PRO B 1 167 ? 6.879 -24.281 -19.922 1 96.69 167 PRO B O 1
ATOM 3264 N N . TYR B 1 168 ? 6.203 -24.25 -17.828 1 97.75 168 TYR B N 1
ATOM 3265 C CA . TYR B 1 168 ? 5.996 -22.812 -17.875 1 97.75 168 TYR B CA 1
ATOM 3266 C C . TYR B 1 168 ? 7.207 -22.062 -17.344 1 97.75 168 TYR B C 1
ATOM 3268 O O . TYR B 1 168 ? 7.215 -20.828 -17.297 1 97.75 168 TYR B O 1
ATOM 3276 N N . TYR B 1 169 ? 8.266 -22.734 -16.938 1 97.75 169 TYR B N 1
ATOM 3277 C CA . TYR B 1 169 ? 9.453 -22.094 -16.375 1 97.75 169 TYR B CA 1
ATOM 3278 C C . TYR B 1 169 ? 10.047 -21.078 -17.344 1 97.75 169 TYR B C 1
ATOM 3280 O O . TYR B 1 169 ? 10.461 -19.984 -16.938 1 97.75 169 TYR B O 1
ATOM 3288 N N . ARG B 1 170 ? 10.016 -21.375 -18.594 1 94 170 ARG B N 1
ATOM 3289 C CA . ARG B 1 170 ? 10.609 -20.516 -19.609 1 94 170 ARG B CA 1
ATOM 3290 C C . ARG B 1 170 ? 9.852 -19.188 -19.719 1 94 170 ARG B C 1
ATOM 3292 O O . ARG B 1 170 ? 10.414 -18.172 -20.109 1 94 170 ARG B O 1
ATOM 3299 N N . GLN B 1 171 ? 8.609 -19.234 -19.453 1 95.62 171 GLN B N 1
ATOM 3300 C CA . GLN B 1 171 ? 7.793 -18.031 -19.484 1 95.62 171 GLN B CA 1
ATOM 3301 C C . GLN B 1 171 ? 7.957 -17.219 -18.203 1 95.62 171 GLN B C 1
ATOM 3303 O O . GLN B 1 171 ? 7.855 -15.984 -18.219 1 95.62 171 GLN B O 1
ATOM 3308 N N . LEU B 1 172 ? 8.258 -17.812 -17.109 1 97.88 172 LEU B N 1
ATOM 3309 C CA . LEU B 1 172 ? 8.164 -17.188 -15.789 1 97.88 172 LEU B CA 1
ATOM 3310 C C . LEU B 1 172 ? 9.539 -16.734 -15.305 1 97.88 172 LEU B C 1
ATOM 3312 O O . LEU B 1 172 ? 9.648 -15.766 -14.555 1 97.88 172 LEU B O 1
ATOM 3316 N N . LEU B 1 173 ? 10.633 -17.297 -15.75 1 97.31 173 LEU B N 1
ATOM 3317 C CA . LEU B 1 173 ? 11.883 -17.188 -15.016 1 97.31 173 LEU B CA 1
ATOM 3318 C C . LEU B 1 173 ? 12.789 -16.125 -15.641 1 97.31 173 LEU B C 1
ATOM 3320 O O . LEU B 1 173 ? 13.742 -15.672 -15.008 1 97.31 173 LEU B O 1
ATOM 3324 N N . PRO B 1 174 ? 12.539 -15.602 -16.844 1 93.25 174 PRO B N 1
ATOM 3325 C CA . PRO B 1 174 ? 13.453 -14.633 -17.453 1 93.25 174 PRO B CA 1
ATOM 3326 C C . PRO B 1 174 ? 13.633 -13.375 -16.609 1 93.25 174 PRO B C 1
ATOM 3328 O O . PRO B 1 174 ? 14.766 -12.945 -16.359 1 93.25 174 PRO B O 1
ATOM 3331 N N . ILE B 1 175 ? 12.539 -12.828 -16.141 1 92.5 175 ILE B N 1
ATOM 3332 C CA . ILE B 1 175 ? 12.625 -11.57 -15.406 1 92.5 175 ILE B CA 1
ATOM 3333 C C . ILE B 1 175 ? 13.289 -11.805 -14.055 1 92.5 175 ILE B C 1
ATOM 3335 O O . ILE B 1 175 ? 14.219 -11.094 -13.68 1 92.5 175 ILE B O 1
ATOM 3339 N N . PRO B 1 176 ? 12.828 -12.844 -13.32 1 93.75 176 PRO B N 1
ATOM 3340 C CA . PRO B 1 176 ? 13.555 -13.133 -12.086 1 93.75 176 PRO B CA 1
ATOM 3341 C C . PRO B 1 176 ? 15.055 -13.312 -12.312 1 93.75 176 PRO B C 1
ATOM 3343 O O . PRO B 1 176 ? 15.867 -12.844 -11.508 1 93.75 176 PRO B O 1
ATOM 3346 N N . ASN B 1 177 ? 15.398 -13.914 -13.359 1 91.75 177 ASN B N 1
ATOM 3347 C CA . ASN B 1 177 ? 16.812 -14.117 -13.664 1 91.75 177 ASN B CA 1
ATOM 3348 C C . ASN B 1 177 ? 17.547 -12.789 -13.82 1 91.75 177 ASN B C 1
ATOM 3350 O O . ASN B 1 177 ? 18.688 -12.648 -13.375 1 91.75 177 ASN B O 1
ATOM 3354 N N . LEU B 1 178 ? 16.906 -11.875 -14.406 1 88 178 LEU B N 1
ATOM 3355 C CA . LEU B 1 178 ? 17.484 -10.547 -14.602 1 88 178 LEU B CA 1
ATOM 3356 C C . LEU B 1 178 ? 17.766 -9.875 -13.266 1 88 178 LEU B C 1
ATOM 3358 O O . LEU B 1 178 ? 18.719 -9.102 -13.148 1 88 178 LEU B O 1
ATOM 3362 N N . PHE B 1 179 ? 17.047 -10.211 -12.242 1 88.06 179 PHE B N 1
ATOM 3363 C CA . PHE B 1 179 ? 17.125 -9.508 -10.969 1 88.06 179 PHE B CA 1
ATOM 3364 C C . PHE B 1 179 ? 17.891 -10.328 -9.938 1 88.06 179 PHE B C 1
ATOM 3366 O O . PHE B 1 179 ? 18.094 -9.891 -8.805 1 88.06 179 PHE B O 1
ATOM 3373 N N . ARG B 1 180 ? 18.25 -11.461 -10.328 1 88.75 180 ARG B N 1
ATOM 3374 C CA . ARG B 1 180 ? 18.875 -12.375 -9.383 1 88.75 180 ARG B CA 1
ATOM 3375 C C . ARG B 1 180 ? 20.188 -11.82 -8.859 1 88.75 180 ARG B C 1
ATOM 3377 O O . ARG B 1 180 ? 20.484 -11.914 -7.664 1 88.75 180 ARG B O 1
ATOM 3384 N N . ASP B 1 181 ? 21.016 -11.172 -9.711 1 79.31 181 ASP B N 1
ATOM 3385 C CA . ASP B 1 181 ? 22.328 -10.695 -9.328 1 79.31 181 ASP B CA 1
ATOM 3386 C C . ASP B 1 181 ? 22.344 -9.18 -9.156 1 79.31 181 ASP B C 1
ATOM 3388 O O . ASP B 1 181 ? 23.406 -8.562 -9.078 1 79.31 181 ASP B O 1
ATOM 3392 N N . CYS B 1 182 ? 21.156 -8.672 -9.305 1 67.44 182 CYS B N 1
ATOM 3393 C CA . CYS B 1 182 ? 21.125 -7.227 -9.133 1 67.44 182 CYS B CA 1
ATOM 3394 C C . CYS B 1 182 ? 21.562 -6.828 -7.734 1 67.44 182 CYS B C 1
ATOM 3396 O O . CYS B 1 182 ? 21.109 -7.398 -6.746 1 67.44 182 CYS B O 1
ATOM 3398 N N . ASN B 1 183 ? 22.938 -6.441 -7.543 1 53.09 183 ASN B N 1
ATOM 3399 C CA . ASN B 1 183 ? 23.516 -5.914 -6.309 1 53.09 183 ASN B CA 1
ATOM 3400 C C . ASN B 1 183 ? 22.734 -4.707 -5.797 1 53.09 183 ASN B C 1
ATOM 3402 O O . ASN B 1 183 ? 22.125 -3.979 -6.582 1 53.09 183 ASN B O 1
ATOM 3406 N N . VAL B 1 184 ? 22.203 -4.703 -4.52 1 51.28 184 VAL B N 1
ATOM 3407 C CA . VAL B 1 184 ? 21.438 -3.84 -3.629 1 51.28 184 VAL B CA 1
ATOM 3408 C C . VAL B 1 184 ? 21.828 -2.381 -3.867 1 51.28 184 VAL B C 1
ATOM 3410 O O . VAL B 1 184 ? 21.359 -1.487 -3.154 1 51.28 184 VAL B O 1
ATOM 3413 N N . ASN B 1 185 ? 22.844 -2.207 -4.613 1 43.97 185 ASN B N 1
ATOM 3414 C CA . ASN B 1 185 ? 23.188 -0.814 -4.348 1 43.97 185 ASN B CA 1
ATOM 3415 C C . ASN B 1 185 ? 21.984 0.105 -4.512 1 43.97 185 ASN B C 1
ATOM 3417 O O . ASN B 1 185 ? 22.047 1.295 -4.199 1 43.97 185 ASN B O 1
ATOM 3421 N N . ILE B 1 186 ? 21.062 -0.251 -5.266 1 46 186 ILE B N 1
ATOM 3422 C CA . ILE B 1 186 ? 20.047 0.773 -5.426 1 46 186 ILE B CA 1
ATOM 3423 C C . ILE B 1 186 ? 18.891 0.518 -4.449 1 46 186 ILE B C 1
ATOM 3425 O O . ILE B 1 186 ? 18.328 -0.575 -4.426 1 46 186 ILE B O 1
ATOM 3429 N N . GLY B 1 187 ? 18.906 1.076 -3.32 1 48.91 187 GLY B N 1
ATOM 3430 C CA . GLY B 1 187 ? 17.875 1.125 -2.299 1 48.91 187 GLY B CA 1
ATOM 3431 C C . GLY B 1 187 ? 16.547 0.589 -2.777 1 48.91 187 GLY B C 1
ATOM 3432 O O . GLY B 1 187 ? 15.68 0.241 -1.967 1 48.91 187 GLY B O 1
ATOM 3433 N N . ASP B 1 188 ? 16.281 0.552 -4.09 1 54.25 188 ASP B N 1
ATOM 3434 C CA . ASP B 1 188 ? 14.961 0.249 -4.617 1 54.25 188 ASP B CA 1
ATOM 3435 C C . ASP B 1 188 ? 14.758 -1.257 -4.762 1 54.25 188 ASP B C 1
ATOM 3437 O O . ASP B 1 188 ? 13.664 -1.711 -5.109 1 54.25 188 ASP B O 1
ATOM 3441 N N . GLN B 1 189 ? 15.781 -1.989 -4.395 1 58.19 189 GLN B N 1
ATOM 3442 C CA . GLN B 1 189 ? 15.617 -3.408 -4.695 1 58.19 189 GLN B CA 1
ATOM 3443 C C . GLN B 1 189 ? 15.461 -4.227 -3.418 1 58.19 189 GLN B C 1
ATOM 3445 O O . GLN B 1 189 ? 15.953 -5.355 -3.332 1 58.19 189 GLN B O 1
ATOM 3450 N N . ILE B 1 190 ? 15.016 -3.609 -2.412 1 61.38 190 ILE B N 1
ATOM 3451 C CA . ILE B 1 190 ? 14.781 -4.316 -1.158 1 61.38 190 ILE B CA 1
ATOM 3452 C C . ILE B 1 190 ? 13.289 -4.633 -1.02 1 61.38 190 ILE B C 1
ATOM 3454 O O . ILE B 1 190 ? 12.438 -3.869 -1.479 1 61.38 190 ILE B O 1
ATOM 3458 N N . ASP B 1 191 ? 13.102 -5.816 -0.625 1 66.44 191 ASP B N 1
ATOM 3459 C CA . ASP B 1 191 ? 11.766 -6.207 -0.182 1 66.44 191 ASP B CA 1
ATOM 3460 C C . ASP B 1 191 ? 11.344 -5.422 1.059 1 66.44 191 ASP B C 1
ATOM 3462 O O . ASP B 1 191 ? 11.812 -5.703 2.164 1 66.44 191 ASP B O 1
ATOM 3466 N N . PHE B 1 192 ? 10.555 -4.508 0.802 1 69.12 192 PHE B N 1
ATOM 3467 C CA . PHE B 1 192 ? 10.18 -3.65 1.921 1 69.12 192 PHE B CA 1
ATOM 3468 C C . PHE B 1 192 ? 9.312 -4.41 2.918 1 69.12 192 PHE B C 1
ATOM 3470 O O . PHE B 1 192 ? 9.07 -3.934 4.027 1 69.12 192 PHE B O 1
ATOM 3477 N N . GLN B 1 193 ? 8.914 -5.609 2.559 1 66.12 193 GLN B N 1
ATOM 3478 C CA . GLN B 1 193 ? 8.094 -6.383 3.48 1 66.12 193 GLN B CA 1
ATOM 3479 C C . GLN B 1 193 ? 8.953 -7.242 4.398 1 66.12 193 GLN B C 1
ATOM 3481 O O . GLN B 1 193 ? 8.695 -7.336 5.602 1 66.12 193 GLN B O 1
ATOM 3486 N N . GLY B 1 194 ? 10 -7.82 3.863 1 67.25 194 GLY B N 1
ATOM 3487 C CA . GLY B 1 194 ? 10.773 -8.766 4.656 1 67.25 194 GLY B CA 1
ATOM 3488 C C . GLY B 1 194 ? 12.227 -8.352 4.828 1 67.25 194 GLY B C 1
ATOM 3489 O O . GLY B 1 194 ? 12.945 -8.914 5.656 1 67.25 194 GLY B O 1
ATOM 3490 N N . GLY B 1 195 ? 12.516 -7.398 4.09 1 72.81 195 GLY B N 1
ATOM 3491 C CA . GLY B 1 195 ? 13.891 -6.949 4.215 1 72.81 195 GLY B CA 1
ATOM 3492 C C . GLY B 1 195 ? 14.867 -7.781 3.406 1 72.81 195 GLY B C 1
ATOM 3493 O O . GLY B 1 195 ? 16.078 -7.594 3.502 1 72.81 195 GLY B O 1
ATOM 3494 N N . ASN B 1 196 ? 14.297 -8.789 2.709 1 78.19 196 ASN B N 1
ATOM 3495 C CA . ASN B 1 196 ? 15.156 -9.617 1.871 1 78.19 196 ASN B CA 1
ATOM 3496 C C . ASN B 1 196 ? 15.508 -8.922 0.561 1 78.19 196 ASN B C 1
ATOM 3498 O O . ASN B 1 196 ? 14.742 -8.086 0.075 1 78.19 196 ASN B O 1
ATOM 3502 N N . ARG B 1 197 ? 16.719 -9.297 0.16 1 83 197 ARG B N 1
ATOM 3503 C CA . ARG B 1 197 ? 17.047 -8.891 -1.201 1 83 197 ARG B CA 1
ATOM 3504 C C . ARG B 1 197 ? 16.219 -9.672 -2.223 1 83 197 ARG B C 1
ATOM 3506 O O . ARG B 1 197 ? 15.914 -10.844 -2.01 1 83 197 ARG B O 1
ATOM 3513 N N . VAL B 1 198 ? 15.883 -9 -3.244 1 88.5 198 VAL B N 1
ATOM 3514 C CA . VAL B 1 198 ? 15.094 -9.641 -4.289 1 88.5 198 VAL B CA 1
ATOM 3515 C C . VAL B 1 198 ? 15.82 -10.898 -4.773 1 88.5 198 VAL B C 1
ATOM 3517 O O . VAL B 1 198 ? 15.188 -11.938 -5 1 88.5 198 VAL B O 1
ATOM 3520 N N . GLY B 1 199 ? 17.156 -10.812 -4.891 1 89.5 199 GLY B N 1
ATOM 3521 C CA . GLY B 1 199 ? 17.938 -11.961 -5.32 1 89.5 199 GLY B CA 1
ATOM 3522 C C . GLY B 1 199 ? 17.797 -13.156 -4.398 1 89.5 199 GLY B C 1
ATOM 3523 O O . GLY B 1 199 ? 17.781 -14.297 -4.855 1 89.5 199 GLY B O 1
ATOM 3524 N N . ASP B 1 200 ? 17.766 -12.914 -3.141 1 89.81 200 ASP B N 1
ATOM 3525 C CA . ASP B 1 200 ? 17.594 -13.992 -2.174 1 89.81 200 ASP B CA 1
ATOM 3526 C C . ASP B 1 200 ? 16.25 -14.695 -2.357 1 89.81 200 ASP B C 1
ATOM 3528 O O . ASP B 1 200 ? 16.172 -15.93 -2.283 1 89.81 200 ASP B O 1
ATOM 3532 N N . VAL B 1 201 ? 15.234 -13.914 -2.561 1 92.75 201 VAL B N 1
ATOM 3533 C CA . VAL B 1 201 ? 13.906 -14.484 -2.768 1 92.75 201 VAL B CA 1
ATOM 3534 C C . VAL B 1 201 ? 13.898 -15.312 -4.051 1 92.75 201 VAL B C 1
ATOM 3536 O O . VAL B 1 201 ? 13.289 -16.375 -4.102 1 92.75 201 VAL B O 1
ATOM 3539 N N . ILE B 1 202 ? 14.57 -14.82 -5.035 1 94.62 202 ILE B N 1
ATOM 3540 C CA . ILE B 1 202 ? 14.656 -15.539 -6.305 1 94.62 202 ILE B CA 1
ATOM 3541 C C . ILE B 1 202 ? 15.367 -16.875 -6.09 1 94.62 202 ILE B C 1
ATOM 3543 O O . ILE B 1 202 ? 14.891 -17.922 -6.547 1 94.62 202 ILE B O 1
ATOM 3547 N N . ASP B 1 203 ? 16.391 -16.891 -5.359 1 94.19 203 ASP B N 1
ATOM 3548 C CA . ASP B 1 203 ? 17.156 -18.109 -5.113 1 94.19 203 ASP B CA 1
ATOM 3549 C C . ASP B 1 203 ? 16.297 -19.141 -4.363 1 94.19 203 ASP B C 1
ATOM 3551 O O . ASP B 1 203 ? 16.281 -20.312 -4.723 1 94.19 203 ASP B O 1
ATOM 3555 N N . VAL B 1 204 ? 15.688 -18.625 -3.371 1 95.38 204 VAL B N 1
ATOM 3556 C CA . VAL B 1 204 ? 14.82 -19.516 -2.607 1 95.38 204 VAL B CA 1
ATOM 3557 C C . VAL B 1 204 ? 13.734 -20.094 -3.516 1 95.38 204 VAL B C 1
ATOM 3559 O O . VAL B 1 204 ? 13.398 -21.266 -3.426 1 95.38 204 VAL B O 1
ATOM 3562 N N . THR B 1 205 ? 13.188 -19.281 -4.387 1 97.62 205 THR B N 1
ATOM 3563 C CA . THR B 1 205 ? 12.141 -19.719 -5.301 1 97.62 205 THR B CA 1
ATOM 3564 C C . THR B 1 205 ? 12.672 -20.766 -6.273 1 97.62 205 THR B C 1
ATOM 3566 O O . THR B 1 205 ? 12.031 -21.797 -6.504 1 97.62 205 THR B O 1
ATOM 3569 N N . LEU B 1 206 ? 13.82 -20.531 -6.797 1 97.31 206 LEU B N 1
ATOM 3570 C CA . LEU B 1 206 ? 14.422 -21.484 -7.723 1 97.31 206 LEU B CA 1
ATOM 3571 C C . LEU B 1 206 ? 14.656 -22.828 -7.047 1 97.31 206 LEU B C 1
ATOM 3573 O O . LEU B 1 206 ? 14.391 -23.875 -7.637 1 97.31 206 LEU B O 1
ATOM 3577 N N . GLN B 1 207 ? 15.094 -22.797 -5.875 1 97.38 207 GLN B N 1
ATOM 3578 C CA . GLN B 1 207 ? 15.305 -24.031 -5.117 1 97.38 207 GLN B CA 1
ATOM 3579 C C . GLN B 1 207 ? 13.992 -24.781 -4.906 1 97.38 207 GLN B C 1
ATOM 3581 O O . GLN B 1 207 ? 13.93 -26 -5.07 1 97.38 207 GLN B O 1
ATOM 3586 N N . MET B 1 208 ? 12.992 -24.062 -4.602 1 97.94 208 MET B N 1
ATOM 3587 C CA . MET B 1 208 ? 11.688 -24.672 -4.383 1 97.94 208 MET B CA 1
ATOM 3588 C C . MET B 1 208 ? 11.133 -25.266 -5.68 1 97.94 208 MET B C 1
ATOM 3590 O O . MET B 1 208 ? 10.555 -26.344 -5.68 1 97.94 208 MET B O 1
ATOM 3594 N N . LEU B 1 209 ? 11.336 -24.531 -6.746 1 97.81 209 LEU B N 1
ATOM 3595 C CA . LEU B 1 209 ? 10.883 -25.016 -8.039 1 97.81 209 LEU B CA 1
ATOM 3596 C C . LEU B 1 209 ? 11.609 -26.312 -8.422 1 97.81 209 LEU B C 1
ATOM 3598 O O . LEU B 1 209 ? 11.008 -27.219 -8.992 1 97.81 209 LEU B O 1
ATOM 3602 N N . GLU B 1 210 ? 12.852 -26.328 -8.094 1 97.44 210 GLU B N 1
ATOM 3603 C CA . GLU B 1 210 ? 13.609 -27.547 -8.375 1 97.44 210 GLU B CA 1
ATOM 3604 C C . GLU B 1 210 ? 13.141 -28.703 -7.488 1 97.44 210 GLU B C 1
ATOM 3606 O O . GLU B 1 210 ? 12.859 -29.797 -7.984 1 97.44 210 GLU B O 1
ATOM 3611 N N . ARG B 1 211 ? 13.016 -28.453 -6.266 1 96.62 211 ARG B N 1
ATOM 3612 C CA . ARG B 1 211 ? 12.688 -29.484 -5.289 1 96.62 211 ARG B CA 1
ATOM 3613 C C . ARG B 1 211 ? 11.312 -30.078 -5.57 1 96.62 211 ARG B C 1
ATOM 3615 O O . ARG B 1 211 ? 11.117 -31.297 -5.441 1 96.62 211 ARG B O 1
ATOM 3622 N N . HIS B 1 212 ? 10.391 -29.312 -6.023 1 97.19 212 HIS B N 1
ATOM 3623 C CA . HIS B 1 212 ? 9.016 -29.766 -6.188 1 97.19 212 HIS B CA 1
ATOM 3624 C C . HIS B 1 212 ? 8.711 -30.094 -7.645 1 97.19 212 HIS B C 1
ATOM 3626 O O . HIS B 1 212 ? 7.652 -30.656 -7.957 1 97.19 212 HIS B O 1
ATOM 3632 N N . GLY B 1 213 ? 9.586 -29.766 -8.562 1 96.69 213 GLY B N 1
ATOM 3633 C CA . GLY B 1 213 ? 9.297 -29.875 -9.984 1 96.69 213 GLY B CA 1
ATOM 3634 C C . GLY B 1 213 ? 9.609 -31.234 -10.562 1 96.69 213 GLY B C 1
ATOM 3635 O O . GLY B 1 213 ? 9.266 -31.531 -11.711 1 96.69 213 GLY B O 1
ATOM 3636 N N . GLY B 1 214 ? 10.305 -32.062 -9.812 1 93.56 214 GLY B N 1
ATOM 3637 C CA . GLY B 1 214 ? 10.617 -33.375 -10.344 1 93.56 214 GLY B CA 1
ATOM 3638 C C . GLY B 1 214 ? 11.938 -33.438 -11.094 1 93.56 214 GLY B C 1
ATOM 3639 O O . GLY B 1 214 ? 12.742 -32.5 -11 1 93.56 214 GLY B O 1
ATOM 3640 N N . PRO B 1 215 ? 12.148 -34.406 -11.844 1 91.5 215 PRO B N 1
ATOM 3641 C CA . PRO B 1 215 ? 13.461 -34.656 -12.445 1 91.5 215 PRO B CA 1
ATOM 3642 C C . PRO B 1 215 ? 13.797 -33.656 -13.555 1 91.5 215 PRO B C 1
ATOM 3644 O O . PRO B 1 215 ? 14.977 -33.406 -13.805 1 91.5 215 PRO B O 1
ATOM 3647 N N . ASP B 1 216 ? 12.781 -33.156 -14.18 1 91.38 216 ASP B N 1
ATOM 3648 C CA . ASP B 1 216 ? 13.023 -32.25 -15.312 1 91.38 216 ASP B CA 1
ATOM 3649 C C . ASP B 1 216 ? 13.203 -30.812 -14.852 1 91.38 216 ASP B C 1
ATOM 3651 O O . ASP B 1 216 ? 13.539 -29.938 -15.656 1 91.38 216 ASP B O 1
ATOM 3655 N N . ALA B 1 217 ? 12.977 -30.578 -13.625 1 96 217 ALA B N 1
ATOM 3656 C CA . ALA B 1 217 ? 12.922 -29.203 -13.133 1 96 217 ALA B CA 1
ATOM 3657 C C . ALA B 1 217 ? 14.281 -28.531 -13.266 1 96 217 ALA B C 1
ATOM 3659 O O . ALA B 1 217 ? 14.375 -27.406 -13.766 1 96 217 ALA B O 1
ATOM 3660 N N . TYR B 1 218 ? 15.328 -29.219 -12.898 1 95.5 218 TYR B N 1
ATOM 3661 C CA . TYR B 1 218 ? 16.656 -28.625 -12.859 1 95.5 218 TYR B CA 1
ATOM 3662 C C . TYR B 1 218 ? 17.094 -28.156 -14.242 1 95.5 218 TYR B C 1
ATOM 3664 O O . TYR B 1 218 ? 17.562 -27.031 -14.406 1 95.5 218 TYR B O 1
ATOM 3672 N N . LEU B 1 219 ? 16.953 -28.984 -15.203 1 93.69 219 LEU B N 1
ATOM 3673 C CA . LEU B 1 219 ? 17.359 -28.656 -16.562 1 93.69 219 LEU B CA 1
ATOM 3674 C C . LEU B 1 219 ? 16.609 -27.438 -17.078 1 93.69 219 LEU B C 1
ATOM 3676 O O . LEU B 1 219 ? 17.188 -26.578 -17.75 1 93.69 219 LEU B O 1
ATOM 3680 N N . ASN B 1 220 ? 15.32 -27.391 -16.797 1 93.88 220 ASN B N 1
ATOM 3681 C CA . ASN B 1 220 ? 14.516 -26.266 -17.25 1 93.88 220 ASN B CA 1
ATOM 3682 C C . ASN B 1 220 ? 14.914 -24.969 -16.547 1 93.88 220 ASN B C 1
ATOM 3684 O O . ASN B 1 220 ? 14.875 -23.891 -17.141 1 93.88 220 ASN B O 1
ATOM 3688 N N . ILE B 1 221 ? 15.242 -25.078 -15.336 1 95.88 221 ILE B N 1
ATOM 3689 C CA . ILE B 1 221 ? 15.719 -23.906 -14.602 1 95.88 221 ILE B CA 1
ATOM 3690 C C . ILE B 1 221 ? 17.062 -23.453 -15.18 1 95.88 221 ILE B C 1
ATOM 3692 O O . ILE B 1 221 ? 17.266 -22.266 -15.438 1 95.88 221 ILE B O 1
ATOM 3696 N N . LYS B 1 222 ? 17.953 -24.422 -15.336 1 93.44 222 LYS B N 1
ATOM 3697 C CA . LYS B 1 222 ? 19.312 -24.141 -15.812 1 93.44 222 LYS B CA 1
ATOM 3698 C C . LYS B 1 222 ? 19.281 -23.484 -17.188 1 93.44 222 LYS B C 1
ATOM 3700 O O . LYS B 1 222 ? 20.125 -22.625 -17.5 1 93.44 222 LYS B O 1
ATOM 3705 N N . TYR B 1 223 ? 18.406 -23.844 -17.938 1 90.5 223 TYR B N 1
ATOM 3706 C CA . TYR B 1 223 ? 18.25 -23.25 -19.266 1 90.5 223 TYR B CA 1
ATOM 3707 C C . TYR B 1 223 ? 17.984 -21.75 -19.156 1 90.5 223 TYR B C 1
ATOM 3709 O O . TYR B 1 223 ? 18.531 -20.969 -19.938 1 90.5 223 TYR B O 1
ATOM 3717 N N . MET B 1 224 ? 17.141 -21.344 -18.281 1 91.12 224 MET B N 1
ATOM 3718 C CA . MET B 1 224 ? 16.75 -19.938 -18.125 1 91.12 224 MET B CA 1
ATOM 3719 C C . MET B 1 224 ? 17.719 -19.203 -17.219 1 91.12 224 MET B C 1
ATOM 3721 O O . MET B 1 224 ? 17.906 -17.984 -17.344 1 91.12 224 MET B O 1
ATOM 3725 N N . VAL B 1 225 ? 18.266 -19.938 -16.297 1 93.56 225 VAL B N 1
ATOM 3726 C CA . VAL B 1 225 ? 19.203 -19.391 -15.32 1 93.56 225 VAL B CA 1
ATOM 3727 C C . VAL B 1 225 ? 20.5 -20.188 -15.336 1 93.56 225 VAL B C 1
ATOM 3729 O O . VAL B 1 225 ? 20.75 -21 -14.438 1 93.56 225 VAL B O 1
ATOM 3732 N N . PRO B 1 226 ? 21.375 -19.844 -16.188 1 89.12 226 PRO B N 1
ATOM 3733 C CA . PRO B 1 226 ? 22.578 -20.641 -16.406 1 89.12 226 PRO B CA 1
ATOM 3734 C C . PRO B 1 226 ? 23.484 -20.688 -15.172 1 89.12 226 PRO B C 1
ATOM 3736 O O . PRO B 1 226 ? 24.219 -21.656 -14.969 1 89.12 226 PRO B O 1
ATOM 3739 N N . THR B 1 227 ? 23.453 -19.703 -14.312 1 89.25 227 THR B N 1
ATOM 3740 C CA . THR B 1 227 ? 24.328 -19.641 -13.148 1 89.25 227 THR B CA 1
ATOM 3741 C C . THR B 1 227 ? 23.75 -20.422 -11.977 1 89.25 227 THR B C 1
ATOM 3743 O O . THR B 1 227 ? 24.375 -20.531 -10.922 1 89.25 227 THR B O 1
ATOM 3746 N N . TYR B 1 228 ? 22.562 -20.922 -12.18 1 92.69 228 TYR B N 1
ATOM 3747 C CA . TYR B 1 228 ? 21.906 -21.656 -11.102 1 92.69 228 TYR B CA 1
ATOM 3748 C C . TYR B 1 228 ? 22.594 -23 -10.867 1 92.69 228 TYR B C 1
ATOM 3750 O O . TYR B 1 228 ? 22.953 -23.688 -11.82 1 92.69 228 TYR B O 1
ATOM 3758 N N . GLU B 1 229 ? 22.812 -23.281 -9.609 1 89.25 229 GLU B N 1
ATOM 3759 C CA . GLU B 1 229 ? 23.344 -24.578 -9.219 1 89.25 229 GLU B CA 1
ATOM 3760 C C . GLU B 1 229 ? 22.328 -25.359 -8.383 1 89.25 229 GLU B C 1
ATOM 3762 O O . GLU B 1 229 ? 21.656 -24.797 -7.516 1 89.25 229 GLU B O 1
ATOM 3767 N N . SER B 1 230 ? 22.312 -26.672 -8.641 1 85.25 230 SER B N 1
ATOM 3768 C CA . SER B 1 230 ? 21.266 -27.516 -8.062 1 85.25 230 SER B CA 1
ATOM 3769 C C . SER B 1 230 ? 21.391 -27.578 -6.543 1 85.25 230 SER B C 1
ATOM 3771 O O . SER B 1 230 ? 22.484 -27.641 -6.004 1 85.25 230 SER B O 1
ATOM 3773 N N . CYS B 1 231 ? 20.297 -27.547 -5.883 1 80.75 231 CYS B N 1
ATOM 3774 C CA . CYS B 1 231 ? 20.266 -27.719 -4.434 1 80.75 231 CYS B CA 1
ATOM 3775 C C . CYS B 1 231 ? 19.906 -29.141 -4.059 1 80.75 231 CYS B C 1
ATOM 3777 O O . CYS B 1 231 ? 19.938 -29.516 -2.881 1 80.75 231 CYS B O 1
ATOM 3779 N N . VAL B 1 232 ? 19.484 -29.953 -4.945 1 78.88 232 VAL B N 1
ATOM 3780 C CA . VAL B 1 232 ? 19.078 -31.328 -4.719 1 78.88 232 VAL B CA 1
ATOM 3781 C C . VAL B 1 232 ? 20.234 -32.281 -5.07 1 78.88 232 VAL B C 1
ATOM 3783 O O . VAL B 1 232 ? 20.531 -33.219 -4.324 1 78.88 232 VAL B O 1
ATOM 3786 N N . LEU B 1 233 ? 20.891 -32.062 -6.223 1 69.94 233 LEU B N 1
ATOM 3787 C CA . LEU B 1 233 ? 21.953 -32.969 -6.66 1 69.94 233 LEU B CA 1
ATOM 3788 C C . LEU B 1 233 ? 23.25 -32.656 -5.918 1 69.94 233 LEU B C 1
ATOM 3790 O O . LEU B 1 233 ? 24.094 -33.531 -5.738 1 69.94 233 LEU B O 1
ATOM 3794 N N . ASN B 1 234 ? 23.547 -31.391 -5.625 1 57.31 234 ASN B N 1
ATOM 3795 C CA . ASN B 1 234 ? 24.797 -31.125 -4.934 1 57.31 234 ASN B CA 1
ATOM 3796 C C . ASN B 1 234 ? 24.734 -31.578 -3.475 1 57.31 234 ASN B C 1
ATOM 3798 O O . ASN B 1 234 ? 25.672 -31.312 -2.705 1 57.31 234 ASN B O 1
ATOM 3802 N N . ARG B 1 235 ? 23.641 -32.25 -3.053 1 45.44 235 ARG B N 1
ATOM 3803 C CA . ARG B 1 235 ? 23.781 -32.875 -1.752 1 45.44 235 ARG B CA 1
ATOM 3804 C C . ARG B 1 235 ? 24.156 -34.344 -1.907 1 45.44 235 ARG B C 1
ATOM 3806 O O . ARG B 1 235 ? 23.797 -35 -2.891 1 45.44 235 ARG B O 1
#

Nearest PDB structures (foldseek):
  8otz-assembly1_YH  TM=8.413E-01  e=7.262E-16  Bos taurus
  7ung-assembly1_YC  TM=8.376E-01  e=6.602E-16  Homo sapiens
  8otz-assembly1_YJ  TM=8.412E-01  e=1.884E-15  Bos taurus
  6ve7-assembly1_d  TM=8.299E-01  e=6.823E-15  Chlamydomonas reinhardtii
  6ucc-assembly1_A-2  TM=9.353E-01  e=9.701E-13  Homo sapiens

Organism: Aedes albopictus (NCBI:txid7160)

Solvent-accessible surface area (backbone atoms only — not comparable to full-atom values): 26236 Å² total; per-residue (Å²): 129,76,74,66,80,67,81,71,82,66,60,46,77,31,61,66,93,39,78,64,44,72,42,74,64,39,37,51,42,58,81,66,71,64,66,84,62,44,62,43,71,72,90,64,82,38,67,28,52,55,38,49,76,70,58,73,49,64,63,44,74,36,75,58,94,56,36,90,82,33,60,68,34,64,77,51,62,62,75,75,50,60,52,69,60,49,52,33,35,28,38,31,15,42,54,41,52,38,71,63,51,25,57,51,16,52,52,48,46,53,55,40,56,72,58,49,53,53,70,56,49,62,72,27,46,76,62,36,47,60,31,44,34,53,18,38,63,24,49,36,52,63,30,36,50,53,50,47,50,51,51,50,51,49,36,70,56,28,83,62,40,17,45,69,45,44,84,48,40,75,70,57,38,53,57,52,48,68,43,40,72,56,70,63,80,50,81,74,43,48,28,82,85,73,64,41,46,53,24,57,54,43,51,54,40,52,46,49,46,32,72,39,13,50,89,63,19,52,62,51,44,34,71,60,31,71,86,60,71,67,77,69,74,77,98,130,75,73,65,81,67,82,70,83,68,61,46,74,31,60,64,91,37,78,63,45,73,41,76,65,39,36,53,41,58,80,68,70,67,68,84,62,45,61,43,72,70,90,64,83,39,68,28,54,55,39,50,76,71,58,74,51,64,65,44,73,37,74,57,94,55,37,89,82,33,59,68,33,64,74,53,61,62,75,75,51,61,50,70,60,48,52,34,34,26,37,32,16,42,55,42,49,36,73,62,51,26,58,50,16,52,50,48,45,53,56,39,54,74,59,48,52,50,69,56,50,61,72,26,45,76,61,35,47,59,32,43,35,54,19,38,62,24,52,37,52,63,31,36,50,53,50,46,50,51,50,50,52,49,37,69,54,30,82,64,41,17,45,69,46,44,85,47,40,75,70,57,39,53,56,54,48,66,40,39,73,58,71,62,79,50,81,74,40,47,28,82,86,74,65,42,47,51,24,57,54,43,50,54,39,52,46,49,47,33,72,38,13,49,88,63,18,51,61,54,45,34,72,60,32,71,86,63,72,66,77,70,73,76,99

Secondary structure (DSSP, 8-state):
----SS---S-EEE-TTSGGGGSTTEEE--S---GGGS----SS--HHHHHHHHT-S-EEE--STTTTT--EEESS-GGGS-HHHHHHHHHHGGG--BTTHHHHHHHHHHHHHHH--HHHHHHHHHHHHHHHHHHHTT--HHHHHHHHHHHHHHHHS-TTHHHHHGGGHHHHSHHHHHHHT--TTSGGGB-TTT--BHHHHHHHHHHHHHHHH-TTHHHHHHHH-TT---SSTT-/----SS---S-EEE-TTSGGGGSTTEEE--S---GGGS----SS--HHHHHHHHT-S-EEE--STTTTT--EEESS-GGGS-HHHHHHHHHHGGG--BTTHHHHHHHHHHHHHHH--HHHHHHHHHHHHHHHHHHHTT--HHHHHHHHHHHHHHHHS-TTHHHHHGGGHHHHSHHHHHHHT--TTSGGGB-TTT--BHHHHHHHHHHHHHHHH-TTHHHHHHHH-TT---SSTT-

Radius of gyration: 26.08 Å; Cα contacts (8 Å, |Δi|>4): 644; chains: 2; bounding box: 63×69×64 Å

InterPro domains:
  IPR016024 Armadillo-type fold [SSF48371] (70-175)
  IPR019399 Parkin co-regulated protein [PF10274] (47-230)
  IPR019399 Parkin co-regulated protein [PTHR21207] (45-233)